Protein AF-0000000082806384 (afdb_homodimer)

Sequence (606 aa):
MTFKQRQRAEGKAVLITGCDKGFGHALAKHLHAKGFTVFAGCLLMDENGDGARELKNMKSDRMKVLQMDVCSDQEVAQAVDFVKRTLKEPEKGLWGLVNNAGVSTFGEVEFASLDNYKKVAEVNLWGTVRVTKAFLPLIRRAKGRVVNITSMLGRMVSPSRSCYCVSKFGVAAFSDCLRQEMYRWGVRVILVEPSNFVAATGILTAEGIDKQAEALWAGASDTVREDYGGEYFTRHVAMMKSFVNSGLKDMSLVVNDITDALTSPCPNNRYNPMETYWWVRLQVMTHLPTAIADWLYIPGATLMTFKQRQRAEGKAVLITGCDKGFGHALAKHLHAKGFTVFAGCLLMDENGDGARELKNMKSDRMKVLQMDVCSDQEVAQAVDFVKRTLKEPEKGLWGLVNNAGVSTFGEVEFASLDNYKKVAEVNLWGTVRVTKAFLPLIRRAKGRVVNITSMLGRMVSPSRSCYCVSKFGVAAFSDCLRQEMYRWGVRVILVEPSNFVAATGILTAEGIDKQAEALWAGASDTVREDYGGEYFTRHVAMMKSFVNSGLKDMSLVVNDITDALTSPCPNNRYNPMETYWWVRLQVMTHLPTAIADWLYIPGATL

Nearest PDB structures (foldseek):
  2jap-assembly1_D  TM=8.788E-01  e=3.789E-18  Streptomyces clavuligerus
  6vsp-assembly1_B  TM=7.683E-01  e=1.017E-15  Serratia marcescens
  2cfc-assembly1_D  TM=8.024E-01  e=1.377E-13  Xanthobacter autotrophicus Py2
  6drr-assembly1_B  TM=7.337E-01  e=1.184E-14  Campylobacter jejuni
  1yxm-assembly1_B  TM=8.529E-01  e=3.993E-12  Homo sapiens

Foldseek 3Di:
DDPQLLVLAAQAEEEEAACLFFLLVVLLVVSVVSHYQYEREHQCVVVVRPSLVVQVVVVDLSRHYAYDDLLDLVRLLVSLVVCCVSRPCNQLFHAEYEYDWFAFDWAAPLLDDPVLLVVRLSTLAVSLVSNCVNRVVRNLSNLHEYEYEAALLLQFPDGRGVSNSVNRVNNVVVQVVVQVVCVVSSYARAYEHEYQQLQQTVSDALVNLVVVLVSSQVPHDPVVCVVCDPVNSVVVSVVVNVSNNDDDNDCCLVSVLVSCRGRPPDHDRYHYSYDPVSVVLSCCCRPPPPLVSCVVPPPPRDD/DDPQLLVLAAQAEEEEAACLFFLLVVLLVVSVVSHYQYEREHQCVVVVRPSLVVQVVVVDLSRHYAYDDLLDLVRLLVSLVVCCVSRPCQQLFHAEYEYDWFAFDFAAPLLDDPVLLVVRLSTLAVSLVSNCVSRVVRNLSNLHEYEYEAALLLQFPDGRGVSNSVNRVNNVVVQVVVQVVCVVSSYARAYEHEYQQLQQGVSDALVNLVVVLVSSQVPHDPVVCVVCDPVNSVVVSVVVNVSNNDDDNDCCLVSVLVSCSGRPPDHDRYHYSYDPVSVVLSCCCRPPPPLVSCVVPPPPRDD

pLDDT: mean 95.35, std 6.36, range [49.94, 98.94]

Organism: NCBI:txid321398

Structure (mmCIF, N/CA/C/O backbone):
data_AF-0000000082806384-model_v1
#
loop_
_entity.id
_entity.type
_entity.pdbx_description
1 polymer 'D-beta-hydroxybutyrate dehydrogenase, mitochondrial-like isoform X3'
#
loop_
_atom_site.group_PDB
_atom_site.id
_atom_site.type_symbol
_atom_site.label_atom_id
_atom_site.label_alt_id
_atom_site.label_comp_id
_atom_site.label_asym_id
_atom_site.label_entity_id
_atom_site.label_seq_id
_atom_site.pdbx_PDB_ins_code
_atom_site.Cartn_x
_atom_site.Cartn_y
_atom_site.Cartn_z
_atom_site.occupancy
_atom_site.B_iso_or_equiv
_atom_site.auth_seq_id
_atom_site.auth_comp_id
_atom_site.auth_asym_id
_atom_site.auth_atom_id
_atom_site.pdbx_PDB_model_num
ATOM 1 N N . MET A 1 1 ? 7.988 35.531 0.65 1 49.94 1 MET A N 1
ATOM 2 C CA . MET A 1 1 ? 6.602 35.281 1.042 1 49.94 1 MET A CA 1
ATOM 3 C C . MET A 1 1 ? 5.77 36.562 0.856 1 49.94 1 MET A C 1
ATOM 5 O O . MET A 1 1 ? 6.18 37.656 1.271 1 49.94 1 MET A O 1
ATOM 9 N N . THR A 1 2 ? 4.727 36.344 0.012 1 59.12 2 THR A N 1
ATOM 10 C CA . THR A 1 2 ? 3.91 37.531 -0.288 1 59.12 2 THR A CA 1
ATOM 11 C C . THR A 1 2 ? 3.084 37.938 0.928 1 59.12 2 THR A C 1
ATOM 13 O O . THR A 1 2 ? 2.924 37.156 1.867 1 59.12 2 THR A O 1
ATOM 16 N N . PHE A 1 3 ? 2.699 39.156 1.095 1 58.81 3 PHE A N 1
ATOM 17 C CA . PHE A 1 3 ? 1.843 39.656 2.15 1 58.81 3 PHE A CA 1
ATOM 18 C C . PHE A 1 3 ? 0.58 38.844 2.293 1 58.81 3 PHE A C 1
ATOM 20 O O . PHE A 1 3 ? 0.094 38.625 3.406 1 58.81 3 PHE A O 1
ATOM 27 N N . LYS A 1 4 ? 0.071 38.375 1.253 1 65.75 4 LYS A N 1
ATOM 28 C CA . LYS A 1 4 ? -1.169 37.594 1.24 1 65.75 4 LYS A CA 1
ATOM 29 C C . LYS A 1 4 ? -0.979 36.25 1.917 1 65.75 4 LYS A C 1
ATOM 31 O O . LYS A 1 4 ? -1.868 35.781 2.627 1 65.75 4 LYS A O 1
ATOM 36 N N . GLN A 1 5 ? 0.212 35.688 1.828 1 61.94 5 GLN A N 1
ATOM 37 C CA . GLN A 1 5 ? 0.505 34.375 2.432 1 61.94 5 GLN A CA 1
ATOM 38 C C . GLN A 1 5 ? 0.668 34.5 3.943 1 61.94 5 GLN A C 1
ATOM 40 O O . GLN A 1 5 ? 0.221 33.625 4.691 1 61.94 5 GLN A O 1
ATOM 45 N N . ARG A 1 6 ? 1.262 35.5 4.375 1 63.53 6 ARG A N 1
ATOM 46 C CA . ARG A 1 6 ? 1.441 35.75 5.805 1 63.53 6 ARG A CA 1
ATOM 47 C C . ARG A 1 6 ? 0.098 35.906 6.504 1 63.53 6 ARG A C 1
ATOM 49 O O . ARG A 1 6 ? -0.109 35.406 7.602 1 63.53 6 ARG A O 1
ATOM 56 N N . GLN A 1 7 ? -0.696 36.562 5.918 1 65.56 7 GLN A N 1
ATOM 57 C CA . GLN A 1 7 ? -2.021 36.812 6.477 1 65.56 7 GLN A CA 1
ATOM 58 C C . GLN A 1 7 ? -2.812 35.5 6.602 1 65.56 7 GLN A C 1
ATOM 60 O O . GLN A 1 7 ? -3.576 35.312 7.551 1 65.56 7 GLN A O 1
ATOM 65 N N . ARG A 1 8 ? -2.51 34.625 5.75 1 73.38 8 ARG A N 1
ATOM 66 C CA . ARG A 1 8 ? -3.262 33.375 5.746 1 73.38 8 ARG A CA 1
ATOM 67 C C . ARG A 1 8 ? -2.707 32.375 6.777 1 73.38 8 ARG A C 1
ATOM 69 O O . ARG A 1 8 ? -3.381 31.422 7.164 1 73.38 8 ARG A O 1
ATOM 76 N N . ALA A 1 9 ? -1.624 32.719 7.238 1 78.56 9 ALA A N 1
ATOM 77 C CA . ALA A 1 9 ? -0.956 31.844 8.195 1 78.56 9 ALA A CA 1
ATOM 78 C C . ALA A 1 9 ? -1.198 32.312 9.625 1 78.56 9 ALA A C 1
ATOM 80 O O . ALA A 1 9 ? -1.17 31.5 10.562 1 78.56 9 ALA A O 1
ATOM 81 N N . GLU A 1 10 ? -1.423 33.562 9.703 1 79.5 10 GLU A N 1
ATOM 82 C CA . GLU A 1 10 ? -1.478 34.125 11.047 1 79.5 10 GLU A CA 1
ATOM 83 C C . GLU A 1 10 ? -2.605 33.5 11.867 1 79.5 10 GLU A C 1
ATOM 85 O O . GLU A 1 10 ? -3.752 33.469 11.414 1 79.5 10 GLU A O 1
ATOM 90 N N . GLY A 1 11 ? -2.162 32.906 13.023 1 83.88 11 GLY A N 1
ATOM 91 C CA . GLY A 1 11 ? -3.113 32.344 13.977 1 83.88 11 GLY A CA 1
ATOM 92 C C . GLY A 1 11 ? -3.447 30.891 13.734 1 83.88 11 GLY A C 1
ATOM 93 O O . GLY A 1 11 ? -4.168 30.281 14.516 1 83.88 11 GLY A O 1
ATOM 94 N N . LYS A 1 12 ? -2.943 30.375 12.68 1 94.56 12 LYS A N 1
ATOM 95 C CA . LYS A 1 12 ? -3.248 28.984 12.383 1 94.56 12 LYS A CA 1
ATOM 96 C C . LYS A 1 12 ? -2.26 28.047 13.062 1 94.56 12 LYS A C 1
ATOM 98 O O . LYS A 1 12 ? -1.08 28.375 13.203 1 94.56 12 LYS A O 1
ATOM 103 N N . ALA A 1 13 ? -2.74 26.938 13.516 1 98 13 ALA A N 1
ATOM 104 C CA . ALA A 1 13 ? -1.924 25.938 14.203 1 98 13 ALA A CA 1
ATOM 105 C C . ALA A 1 13 ? -1.77 24.688 13.352 1 98 13 ALA A C 1
ATOM 107 O O . ALA A 1 13 ? -2.719 24.25 12.695 1 98 13 ALA A O 1
ATOM 108 N N . VAL A 1 14 ? -0.523 24.172 13.352 1 98.69 14 VAL A N 1
ATOM 109 C CA . VAL A 1 14 ? -0.222 23 12.547 1 98.69 14 VAL A CA 1
ATOM 110 C C . VAL A 1 14 ? 0.58 22 13.375 1 98.69 14 VAL A C 1
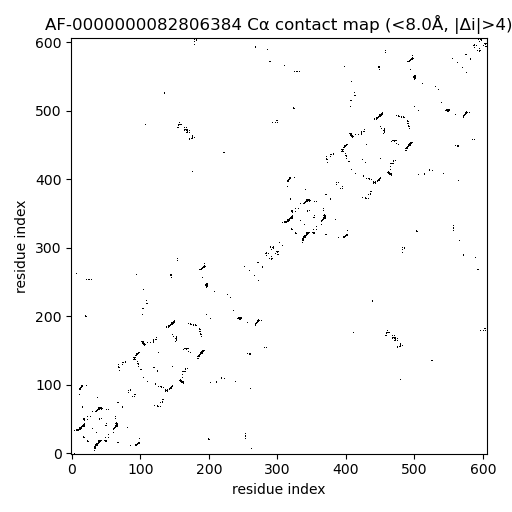ATOM 112 O O . VAL A 1 14 ? 1.457 22.391 14.148 1 98.69 14 VAL A O 1
ATOM 115 N N . LEU A 1 15 ? 0.188 20.719 13.312 1 98.88 15 LEU A N 1
ATOM 116 C CA . LEU A 1 15 ? 0.997 19.625 13.852 1 98.88 15 LEU A CA 1
ATOM 117 C C . LEU A 1 15 ? 1.84 18.984 12.758 1 98.88 15 LEU A C 1
ATOM 119 O O . LEU A 1 15 ? 1.332 18.672 11.68 1 98.88 15 LEU A O 1
ATOM 123 N N . ILE A 1 16 ? 3.113 18.828 12.984 1 98.94 16 ILE A N 1
ATOM 124 C CA . ILE A 1 16 ? 4.043 18.156 12.07 1 98.94 16 ILE A CA 1
ATOM 125 C C . ILE A 1 16 ? 4.676 16.953 12.766 1 98.94 16 ILE A C 1
ATOM 127 O O . ILE A 1 16 ? 5.215 17.078 13.867 1 98.94 16 ILE A O 1
ATOM 131 N N . THR A 1 17 ? 4.594 15.805 12.148 1 98.94 17 THR A N 1
ATOM 132 C CA . THR A 1 17 ? 5.277 14.648 12.711 1 98.94 17 THR A CA 1
ATOM 133 C C . THR A 1 17 ? 6.691 14.523 12.148 1 98.94 17 THR A C 1
ATOM 135 O O . THR A 1 17 ? 6.949 14.945 11.016 1 98.94 17 THR A O 1
ATOM 138 N N . GLY A 1 18 ? 7.566 13.898 12.914 1 98.38 18 GLY A N 1
ATOM 139 C CA . GLY A 1 18 ? 8.922 13.641 12.445 1 98.38 18 GLY A CA 1
ATOM 140 C C . GLY A 1 18 ? 9.758 14.898 12.32 1 98.38 18 GLY A C 1
ATOM 141 O O . GLY A 1 18 ? 10.352 15.148 11.266 1 98.38 18 GLY A O 1
ATOM 142 N N . CYS A 1 19 ? 9.875 15.68 13.391 1 98.56 19 CYS A N 1
ATOM 143 C CA . CYS A 1 19 ? 10.547 16.969 13.328 1 98.56 19 CYS A CA 1
ATOM 144 C C . CYS A 1 19 ? 11.969 16.875 13.859 1 98.56 19 CYS A C 1
ATOM 146 O O . CYS A 1 19 ? 12.641 17.891 14.047 1 98.56 19 CYS A O 1
ATOM 148 N N . ASP A 1 20 ? 12.492 15.672 14.117 1 97.56 20 ASP A N 1
ATOM 149 C CA . ASP A 1 20 ? 13.844 15.5 14.633 1 97.56 20 ASP A CA 1
ATOM 150 C C . ASP A 1 20 ? 14.883 15.945 13.602 1 97.56 20 ASP A C 1
ATOM 152 O O . ASP A 1 20 ? 15.961 16.422 13.969 1 97.56 20 ASP A O 1
ATOM 156 N N . LYS A 1 21 ? 14.578 15.734 12.328 1 95.69 21 LYS A N 1
ATOM 157 C CA . LYS A 1 21 ? 15.484 16.062 11.234 1 95.69 21 LYS A CA 1
ATOM 158 C C . LYS A 1 21 ? 14.734 16.172 9.914 1 95.69 21 LYS A C 1
ATOM 160 O O . LYS A 1 21 ? 13.508 16.031 9.875 1 95.69 21 LYS A O 1
ATOM 165 N N . GLY A 1 22 ? 15.469 16.594 8.938 1 95.94 22 GLY A N 1
ATOM 166 C CA . GLY A 1 22 ? 14.961 16.516 7.574 1 95.94 22 GLY A CA 1
ATOM 167 C C . GLY A 1 22 ? 13.867 17.531 7.289 1 95.94 22 GLY A C 1
ATOM 168 O O . GLY A 1 22 ? 13.953 18.672 7.73 1 95.94 22 GLY A O 1
ATOM 169 N N . PHE A 1 23 ? 12.883 17.109 6.465 1 97.94 23 PHE A N 1
ATOM 170 C CA . PHE A 1 23 ? 11.805 17.984 6.031 1 97.94 23 PHE A CA 1
ATOM 171 C C . PHE A 1 23 ? 11.055 18.562 7.23 1 97.94 23 PHE A C 1
ATOM 173 O O . PHE A 1 23 ? 10.75 19.75 7.266 1 97.94 23 PHE A O 1
ATOM 180 N N . GLY A 1 24 ? 10.75 17.641 8.18 1 98.44 24 GLY A N 1
ATOM 181 C CA . GLY A 1 24 ? 9.961 18.062 9.32 1 98.44 24 GLY A CA 1
ATOM 182 C C . GLY A 1 24 ? 10.617 19.172 10.133 1 98.44 24 GLY A C 1
ATOM 183 O O . GLY A 1 24 ? 9.961 20.141 10.516 1 98.44 24 GLY A O 1
ATOM 184 N N . HIS A 1 25 ? 11.875 18.984 10.375 1 98.25 25 HIS A N 1
ATOM 185 C CA . HIS A 1 25 ? 12.633 19.969 11.141 1 98.25 25 HIS A CA 1
ATOM 186 C C . HIS A 1 25 ? 12.688 21.312 10.422 1 98.25 25 HIS A C 1
ATOM 188 O O . HIS A 1 25 ? 12.414 22.359 11.023 1 98.25 25 HIS A O 1
ATOM 194 N N . ALA A 1 26 ? 13.016 21.266 9.156 1 98.19 26 ALA A N 1
ATOM 195 C CA . ALA A 1 26 ? 13.086 22.469 8.336 1 98.19 26 ALA A CA 1
ATOM 196 C C . ALA A 1 26 ? 11.719 23.141 8.219 1 98.19 26 ALA A C 1
ATOM 198 O O . ALA A 1 26 ? 11.609 24.359 8.281 1 98.19 26 ALA A O 1
ATOM 199 N N . LEU A 1 27 ? 10.727 22.359 8.062 1 98.62 27 LEU A N 1
ATOM 200 C CA . LEU A 1 27 ? 9.359 22.859 7.91 1 98.62 27 LEU A CA 1
ATOM 201 C C . LEU A 1 27 ? 8.891 23.547 9.188 1 98.62 27 LEU A C 1
ATOM 203 O O . LEU A 1 27 ? 8.234 24.594 9.125 1 98.62 27 LEU A O 1
ATOM 207 N N . ALA A 1 28 ? 9.164 22.922 10.344 1 98.69 28 ALA A N 1
ATOM 208 C CA . ALA A 1 28 ? 8.766 23.516 11.617 1 98.69 28 ALA A CA 1
ATOM 209 C C . ALA A 1 28 ? 9.289 24.938 11.758 1 98.69 28 ALA A C 1
ATOM 211 O O . ALA A 1 28 ? 8.539 25.859 12.078 1 98.69 28 ALA A O 1
ATOM 212 N N . LYS A 1 29 ? 10.531 25.125 11.477 1 98.19 29 LYS A N 1
ATOM 213 C CA . LYS A 1 29 ? 11.156 26.438 11.562 1 98.19 29 LYS A CA 1
ATOM 214 C C . LYS A 1 29 ? 10.555 27.406 10.539 1 98.19 29 LYS A C 1
ATOM 216 O O . LYS A 1 29 ? 10.289 28.562 10.844 1 98.19 29 LYS A O 1
ATOM 221 N N . HIS A 1 30 ? 10.375 26.906 9.375 1 97.56 30 HIS A N 1
ATOM 222 C CA . HIS A 1 30 ? 9.867 27.719 8.273 1 97.56 30 HIS A CA 1
ATOM 223 C C . HIS A 1 30 ? 8.453 28.219 8.562 1 97.56 30 HIS A C 1
ATOM 225 O O . HIS A 1 30 ? 8.172 29.422 8.406 1 97.56 30 HIS A O 1
ATOM 231 N N . LEU A 1 31 ? 7.574 27.328 8.984 1 98 31 LEU A N 1
ATOM 232 C CA . LEU A 1 31 ? 6.191 27.703 9.258 1 98 31 LEU A CA 1
ATOM 233 C C . LEU A 1 31 ? 6.117 28.641 10.469 1 98 31 LEU A C 1
ATOM 235 O O . LEU A 1 31 ? 5.289 29.547 10.5 1 98 31 LEU A O 1
ATOM 239 N N . HIS A 1 32 ? 6.969 28.375 11.461 1 97.31 32 HIS A N 1
ATOM 240 C CA . HIS A 1 32 ? 7.055 29.297 12.594 1 97.31 32 HIS A CA 1
ATOM 241 C C . HIS A 1 32 ? 7.379 30.719 12.133 1 97.31 32 HIS A C 1
ATOM 243 O O . HIS A 1 32 ? 6.719 31.672 12.547 1 97.31 32 HIS A O 1
ATOM 249 N N . ALA A 1 33 ? 8.344 30.797 11.266 1 95.62 33 ALA A N 1
ATOM 250 C CA . ALA A 1 33 ? 8.766 32.094 10.742 1 95.62 33 ALA A CA 1
ATOM 251 C C . ALA A 1 33 ? 7.641 32.781 9.969 1 95.62 33 ALA A C 1
ATOM 253 O O . ALA A 1 33 ? 7.57 34 9.906 1 95.62 33 ALA A O 1
ATOM 254 N N . LYS A 1 34 ? 6.711 32.031 9.43 1 95.19 34 LYS A N 1
ATOM 255 C CA . LYS A 1 34 ? 5.605 32.562 8.641 1 95.19 34 LYS A CA 1
ATOM 256 C C . LYS A 1 34 ? 4.426 32.938 9.531 1 95.19 34 LYS A C 1
ATOM 258 O O . LYS A 1 34 ? 3.42 33.469 9.055 1 95.19 34 LYS A O 1
ATOM 263 N N . GLY A 1 35 ? 4.547 32.594 10.805 1 94.44 35 GLY A N 1
ATOM 264 C CA . GLY A 1 35 ? 3.543 33.094 11.742 1 94.44 35 GLY A CA 1
ATOM 265 C C . GLY A 1 35 ? 2.643 31.984 12.273 1 94.44 35 GLY A C 1
ATOM 266 O O . GLY A 1 35 ? 1.753 32.25 13.086 1 94.44 35 GLY A O 1
ATOM 267 N N . PHE A 1 36 ? 2.865 30.703 11.875 1 96.88 36 PHE A N 1
ATOM 268 C CA . PHE A 1 36 ? 2.064 29.594 12.375 1 96.88 36 PHE A CA 1
ATOM 269 C C . PHE A 1 36 ? 2.406 29.297 13.836 1 96.88 36 PHE A C 1
ATOM 271 O O . PHE A 1 36 ? 3.527 29.547 14.281 1 96.88 36 PHE A O 1
ATOM 278 N N . THR A 1 37 ? 1.421 28.844 14.578 1 97.12 37 THR A N 1
ATOM 279 C CA . THR A 1 37 ? 1.733 28.031 15.75 1 97.12 37 THR A CA 1
ATOM 280 C C . THR A 1 37 ? 2.066 26.609 15.352 1 97.12 37 THR A C 1
ATOM 282 O O . THR A 1 37 ? 1.267 25.938 14.688 1 97.12 37 THR A O 1
ATOM 285 N N . VAL A 1 38 ? 3.234 26.188 15.758 1 98.44 38 VAL A N 1
ATOM 286 C CA . VAL A 1 38 ? 3.715 24.891 15.281 1 98.44 38 VAL A CA 1
ATOM 287 C C . VAL A 1 38 ? 3.807 23.906 16.453 1 98.44 38 VAL A C 1
ATOM 289 O O . VAL A 1 38 ? 4.445 24.203 17.453 1 98.44 38 VAL A O 1
ATOM 292 N N . PHE A 1 39 ? 3.078 22.844 16.359 1 98.75 39 PHE A N 1
ATOM 293 C CA . PHE A 1 39 ? 3.314 21.672 17.188 1 98.75 39 PHE A CA 1
ATOM 294 C C . PHE A 1 39 ? 4.277 20.703 16.516 1 98.75 39 PHE A C 1
ATOM 296 O O . PHE A 1 39 ? 3.914 20.047 15.531 1 98.75 39 PHE A O 1
ATOM 303 N N . ALA A 1 40 ? 5.496 20.625 17.047 1 98.88 40 ALA A N 1
ATOM 304 C CA . ALA A 1 40 ? 6.543 19.797 16.438 1 98.88 40 ALA A CA 1
ATOM 305 C C . ALA A 1 40 ? 6.672 18.453 17.156 1 98.88 40 ALA A C 1
ATOM 307 O O . ALA A 1 40 ? 7.234 18.391 18.25 1 98.88 40 ALA A O 1
ATOM 308 N N . GLY A 1 41 ? 6.129 17.406 16.516 1 98.81 41 GLY A N 1
ATOM 309 C CA . GLY A 1 41 ? 6.301 16.078 17.062 1 98.81 41 GLY A CA 1
ATOM 310 C C . GLY A 1 41 ? 7.672 15.484 16.797 1 98.81 41 GLY A C 1
ATOM 311 O O . GLY A 1 41 ? 8.062 15.328 15.633 1 98.81 41 GLY A O 1
ATOM 312 N N . CYS A 1 42 ? 8.367 15.141 17.859 1 98.62 42 CYS A N 1
ATOM 313 C CA . CYS A 1 42 ? 9.703 14.555 17.781 1 98.62 42 CYS A CA 1
ATOM 314 C C . CYS A 1 42 ? 9.742 13.188 18.438 1 98.62 42 CYS A C 1
ATOM 316 O O . CYS A 1 42 ? 9.148 12.984 19.5 1 98.62 42 CYS A O 1
ATOM 318 N N . LEU A 1 43 ? 10.445 12.305 17.75 1 98.06 43 LEU A N 1
ATOM 319 C CA . LEU A 1 43 ? 10.617 10.961 18.281 1 98.06 43 LEU A CA 1
ATOM 320 C C . LEU A 1 43 ? 11.594 10.961 19.453 1 98.06 43 LEU A C 1
ATOM 322 O O . LEU A 1 43 ? 11.438 10.18 20.406 1 98.06 43 LEU A O 1
ATOM 326 N N . LEU A 1 44 ? 12.602 11.875 19.422 1 96.62 44 LEU A N 1
ATOM 327 C CA . LEU A 1 44 ? 13.719 11.781 20.359 1 96.62 44 LEU A CA 1
ATOM 328 C C . LEU A 1 44 ? 13.695 12.93 21.359 1 96.62 44 LEU A C 1
ATOM 330 O O . LEU A 1 44 ? 14.727 13.281 21.938 1 96.62 44 LEU A O 1
ATOM 334 N N . MET A 1 45 ? 12.57 13.562 21.5 1 95.75 45 MET A N 1
ATOM 335 C CA . MET A 1 45 ? 12.477 14.688 22.422 1 95.75 45 MET A CA 1
ATOM 336 C C . MET A 1 45 ? 12.844 14.266 23.828 1 95.75 45 MET A C 1
ATOM 338 O O . MET A 1 45 ? 13.656 14.914 24.484 1 95.75 45 MET A O 1
ATOM 342 N N . ASP A 1 46 ? 12.336 13.156 24.312 1 93.75 46 ASP A N 1
ATOM 343 C CA . ASP A 1 46 ? 12.578 12.703 25.688 1 93.75 46 ASP A CA 1
ATOM 344 C C . ASP A 1 46 ? 14.031 12.266 25.859 1 93.75 46 ASP A C 1
ATOM 346 O O . ASP A 1 46 ? 14.531 12.219 26.984 1 93.75 46 ASP A O 1
ATOM 350 N N . GLU A 1 47 ? 14.672 12 24.766 1 95.19 47 GLU A N 1
ATOM 351 C CA . GLU A 1 47 ? 16.078 11.617 24.828 1 95.19 47 GLU A CA 1
ATOM 352 C C . GLU A 1 47 ? 16.984 12.805 24.531 1 95.19 47 GLU A C 1
ATOM 354 O O . GLU A 1 47 ? 18.188 12.641 24.328 1 95.19 47 GLU A O 1
ATOM 359 N N . ASN A 1 48 ? 16.438 13.898 24.5 1 94.75 48 ASN A N 1
ATOM 360 C CA . ASN A 1 48 ? 17.156 15.141 24.25 1 94.75 48 ASN A CA 1
ATOM 361 C C . ASN A 1 48 ? 17.875 15.102 22.906 1 94.75 48 ASN A C 1
ATOM 363 O O . ASN A 1 48 ? 19.047 15.469 22.812 1 94.75 48 ASN A O 1
ATOM 367 N N . GLY A 1 49 ? 17.156 14.656 21.969 1 96 49 GLY A N 1
ATOM 368 C CA . GLY A 1 49 ? 17.719 14.641 20.625 1 96 49 GLY A CA 1
ATOM 369 C C . GLY A 1 49 ? 18.078 16.016 20.109 1 96 49 GLY A C 1
ATOM 370 O O . GLY A 1 49 ? 17.453 17.016 20.484 1 96 49 GLY A O 1
ATOM 371 N N . ASP A 1 50 ? 19.016 16.078 19.172 1 96.38 50 ASP A N 1
ATOM 372 C CA . ASP A 1 50 ? 19.547 17.344 18.672 1 96.38 50 ASP A CA 1
ATOM 373 C C . ASP A 1 50 ? 18.438 18.172 18.016 1 96.38 50 ASP A C 1
ATOM 375 O O . ASP A 1 50 ? 18.344 19.375 18.25 1 96.38 50 ASP A O 1
ATOM 379 N N . GLY A 1 51 ? 17.625 17.578 17.188 1 96.88 51 GLY A N 1
ATOM 380 C CA . GLY A 1 51 ? 16.562 18.297 16.5 1 96.88 51 GLY A CA 1
ATOM 381 C C . GLY A 1 51 ? 15.547 18.906 17.438 1 96.88 51 GLY A C 1
ATOM 382 O O . GLY A 1 51 ? 15.195 20.078 17.312 1 96.88 51 GLY A O 1
ATOM 383 N N . ALA A 1 52 ? 15.125 18.109 18.391 1 97.81 52 ALA A N 1
ATOM 384 C CA . ALA A 1 52 ? 14.164 18.594 19.391 1 97.81 52 ALA A CA 1
ATOM 385 C C . ALA A 1 52 ? 14.75 19.719 20.219 1 97.81 52 ALA A C 1
ATOM 387 O O . ALA A 1 52 ? 14.07 20.719 20.484 1 97.81 52 ALA A O 1
ATOM 388 N N . ARG A 1 53 ? 15.953 19.547 20.594 1 97.81 53 ARG A N 1
ATOM 389 C CA . ARG A 1 53 ? 16.625 20.578 21.391 1 97.81 53 ARG A CA 1
ATOM 390 C C . ARG A 1 53 ? 16.719 21.891 20.641 1 97.81 53 ARG A C 1
ATOM 392 O O . ARG A 1 53 ? 16.484 22.953 21.219 1 97.81 53 ARG A O 1
ATOM 399 N N . GLU A 1 54 ? 17.078 21.781 19.438 1 98.25 54 GLU A N 1
ATOM 400 C CA . GLU A 1 54 ? 17.203 22.984 18.609 1 98.25 54 GLU A CA 1
ATOM 401 C C . GLU A 1 54 ? 15.867 23.719 18.516 1 98.25 54 GLU A C 1
ATOM 403 O O . GLU A 1 54 ? 15.828 24.953 18.625 1 98.25 54 GLU A O 1
ATOM 408 N N . LEU A 1 55 ? 14.812 23 18.297 1 98.44 55 LEU A N 1
ATOM 409 C CA . LEU A 1 55 ? 13.492 23.609 18.188 1 98.44 55 LEU A CA 1
ATOM 410 C C . LEU A 1 55 ? 13.055 24.203 19.531 1 98.44 55 LEU A C 1
ATOM 412 O O . LEU A 1 55 ? 12.477 25.297 19.562 1 98.44 55 LEU A O 1
ATOM 416 N N . LYS A 1 56 ? 13.344 23.547 20.609 1 97.25 56 LYS A N 1
ATOM 417 C CA . LYS A 1 56 ? 13.016 24.062 21.938 1 97.25 56 LYS A CA 1
ATOM 418 C C . LYS A 1 56 ? 13.766 25.344 22.234 1 97.25 56 LYS A C 1
ATOM 420 O O . LYS A 1 56 ? 13.234 26.25 22.891 1 97.25 56 LYS A O 1
ATOM 425 N N . ASN A 1 57 ? 14.914 25.391 21.75 1 97.44 57 ASN A N 1
ATOM 426 C CA . ASN A 1 57 ? 15.797 26.531 22.031 1 97.44 57 ASN A CA 1
ATOM 427 C C . ASN A 1 57 ? 15.344 27.781 21.297 1 97.44 57 ASN A C 1
ATOM 429 O O . ASN A 1 57 ? 15.844 28.875 21.578 1 97.44 57 ASN A O 1
ATOM 433 N N . MET A 1 58 ? 14.43 27.641 20.438 1 97.12 58 MET A N 1
ATOM 434 C CA . MET A 1 58 ? 13.859 28.828 19.797 1 97.12 58 MET A CA 1
ATOM 435 C C . MET A 1 58 ? 13.133 29.688 20.828 1 97.12 58 MET A C 1
ATOM 437 O O . MET A 1 58 ? 12.906 30.891 20.594 1 97.12 58 MET A O 1
ATOM 441 N N . LYS A 1 59 ? 12.711 29.156 21.922 1 95.38 59 LYS A N 1
ATOM 442 C CA . LYS A 1 59 ? 12.086 29.859 23.047 1 95.38 59 LYS A CA 1
ATOM 443 C C . LYS A 1 59 ? 10.922 30.719 22.578 1 95.38 59 LYS A C 1
ATOM 445 O O . LYS A 1 59 ? 10.836 31.906 22.922 1 95.38 59 LYS A O 1
ATOM 450 N N . SER A 1 60 ? 10.117 30.172 21.703 1 95.75 60 SER A N 1
ATOM 451 C CA . SER A 1 60 ? 8.93 30.844 21.203 1 95.75 60 SER A CA 1
ATOM 452 C C . SER A 1 60 ? 7.656 30.172 21.719 1 95.75 60 SER A C 1
ATOM 454 O O . SER A 1 60 ? 7.582 28.953 21.812 1 95.75 60 SER A O 1
ATOM 456 N N . ASP A 1 61 ? 6.723 31 22.031 1 94.69 61 ASP A N 1
ATOM 457 C CA . ASP A 1 61 ? 5.438 30.484 22.5 1 94.69 61 ASP A CA 1
ATOM 458 C C . ASP A 1 61 ? 4.664 29.812 21.375 1 94.69 61 ASP A C 1
ATOM 460 O O . ASP A 1 61 ? 3.705 29.078 21.625 1 94.69 61 ASP A O 1
ATOM 464 N N . ARG A 1 62 ? 5.082 30.016 20.141 1 96.38 62 ARG A N 1
ATOM 465 C CA . ARG A 1 62 ? 4.371 29.438 19 1 96.38 62 ARG A CA 1
ATOM 466 C C . ARG A 1 62 ? 5.055 28.172 18.516 1 96.38 62 ARG A C 1
ATOM 468 O O . ARG A 1 62 ? 4.605 27.562 17.547 1 96.38 62 ARG A O 1
ATOM 475 N N . MET A 1 63 ? 6.176 27.812 19.094 1 98.12 63 MET A N 1
ATOM 476 C CA . MET A 1 63 ? 6.836 26.547 18.812 1 98.12 63 MET A CA 1
ATOM 477 C C . MET A 1 63 ? 6.688 25.578 19.984 1 98.12 63 MET A C 1
ATOM 479 O O . MET A 1 63 ? 7.332 25.75 21.016 1 98.12 63 MET A O 1
ATOM 483 N N . LYS A 1 64 ? 5.828 24.641 19.828 1 98.12 64 LYS A N 1
ATOM 484 C CA . LYS A 1 64 ? 5.59 23.625 20.859 1 98.12 64 LYS A CA 1
ATOM 485 C C . LYS A 1 64 ? 6.195 22.281 20.453 1 98.12 64 LYS A C 1
ATOM 487 O O . LYS A 1 64 ? 5.68 21.609 19.562 1 98.12 64 LYS A O 1
ATOM 492 N N . VAL A 1 65 ? 7.285 21.922 21.141 1 98.25 65 VAL A N 1
ATOM 493 C CA . VAL A 1 65 ? 7.934 20.641 20.844 1 98.25 65 VAL A CA 1
ATOM 494 C C . VAL A 1 65 ? 7.355 19.547 21.734 1 98.25 65 VAL A C 1
ATOM 496 O O . VAL A 1 65 ? 7.254 19.719 22.953 1 98.25 65 VAL A O 1
ATOM 499 N N . LEU A 1 66 ? 6.898 18.469 21.172 1 97.38 66 LEU A N 1
ATOM 500 C CA . LEU A 1 66 ? 6.324 17.406 21.969 1 97.38 66 LEU A CA 1
ATOM 501 C C . LEU A 1 66 ? 6.875 16.047 21.547 1 97.38 66 LEU A C 1
ATOM 503 O O . LEU A 1 66 ? 7.27 15.867 20.391 1 97.38 66 LEU A O 1
ATOM 507 N N . GLN A 1 67 ? 6.965 15.109 22.516 1 98.44 67 GLN A N 1
ATOM 508 C CA . GLN A 1 67 ? 7.32 13.719 22.25 1 98.44 67 GLN A CA 1
ATOM 509 C C . GLN A 1 67 ? 6.219 13.008 21.469 1 98.44 67 GLN A C 1
ATOM 511 O O . GLN A 1 67 ? 5.059 13 21.891 1 98.44 67 GLN A O 1
ATOM 516 N N . MET A 1 68 ? 6.645 12.445 20.312 1 98.44 68 MET A N 1
ATOM 517 C CA . MET A 1 68 ? 5.621 11.75 19.531 1 98.44 68 MET A CA 1
ATOM 518 C C . MET A 1 68 ? 6.238 10.625 18.719 1 98.44 68 MET A C 1
ATOM 520 O O . MET A 1 68 ? 6.992 10.883 17.766 1 98.44 68 MET A O 1
ATOM 524 N N . ASP A 1 69 ? 5.969 9.406 19.125 1 98.81 69 ASP A N 1
ATOM 525 C CA . ASP A 1 69 ? 6.168 8.219 18.297 1 98.81 69 ASP A CA 1
ATOM 526 C C . ASP A 1 69 ? 4.883 7.832 17.562 1 98.81 69 ASP A C 1
ATOM 528 O O . ASP A 1 69 ? 3.924 7.375 18.188 1 98.81 69 ASP A O 1
ATOM 532 N N . VAL A 1 70 ? 4.918 7.961 16.266 1 98.88 70 VAL A N 1
ATOM 533 C CA . VAL A 1 70 ? 3.703 7.742 15.484 1 98.88 70 VAL A CA 1
ATOM 534 C C . VAL A 1 70 ? 3.289 6.277 15.57 1 98.88 70 VAL A C 1
ATOM 536 O O . VAL A 1 70 ? 2.168 5.918 15.203 1 98.88 70 VAL A O 1
ATOM 539 N N . CYS A 1 71 ? 4.145 5.379 16.062 1 98.69 71 CYS A N 1
ATOM 540 C CA . CYS A 1 71 ? 3.838 3.959 16.219 1 98.69 71 CYS A CA 1
ATOM 541 C C . CYS A 1 71 ? 3.188 3.674 17.562 1 98.69 71 CYS A C 1
ATOM 543 O O . CYS A 1 71 ? 2.779 2.545 17.828 1 98.69 71 CYS A O 1
ATOM 545 N N . SER A 1 72 ? 3.096 4.672 18.391 1 98.75 72 SER A N 1
ATOM 546 C CA . SER A 1 72 ? 2.58 4.484 19.734 1 98.75 72 SER A CA 1
ATOM 547 C C . SER A 1 72 ? 1.191 5.094 19.891 1 98.75 72 SER A C 1
ATOM 549 O O . SER A 1 72 ? 1.038 6.316 19.875 1 98.75 72 SER A O 1
ATOM 551 N N . ASP A 1 73 ? 0.223 4.23 20.172 1 98.19 73 ASP A N 1
ATOM 552 C CA . ASP A 1 73 ? -1.128 4.727 20.406 1 98.19 73 ASP A CA 1
ATOM 553 C C . ASP A 1 73 ? -1.151 5.691 21.594 1 98.19 73 ASP A C 1
ATOM 555 O O . ASP A 1 73 ? -1.838 6.711 21.562 1 98.19 73 ASP A O 1
ATOM 559 N N . GLN A 1 74 ? -0.437 5.379 22.562 1 98.38 74 GLN A N 1
ATOM 560 C CA . GLN A 1 74 ? -0.405 6.176 23.781 1 98.38 74 GLN A CA 1
ATOM 561 C C . GLN A 1 74 ? 0.182 7.559 23.516 1 98.38 74 GLN A C 1
ATOM 563 O O . GLN A 1 74 ? -0.394 8.57 23.922 1 98.38 74 GLN A O 1
ATOM 568 N N . GLU A 1 75 ? 1.292 7.625 22.844 1 98.69 75 GLU A N 1
ATOM 569 C CA . GLU A 1 75 ? 1.93 8.914 22.609 1 98.69 75 GLU A CA 1
ATOM 570 C C . GLU A 1 75 ? 1.093 9.781 21.656 1 98.69 75 GLU A C 1
ATOM 572 O O . GLU A 1 75 ? 1.043 11 21.812 1 98.69 75 GLU A O 1
ATOM 577 N N . VAL A 1 76 ? 0.441 9.172 20.734 1 98.75 76 VAL A N 1
ATOM 578 C CA . VAL A 1 76 ? -0.423 9.922 19.828 1 98.75 76 VAL A CA 1
ATOM 579 C C . VAL A 1 76 ? -1.613 10.492 20.594 1 98.75 76 VAL A C 1
ATOM 581 O O . VAL A 1 76 ? -1.994 11.648 20.391 1 98.75 76 VAL A O 1
ATOM 584 N N . ALA A 1 77 ? -2.176 9.68 21.469 1 98.19 77 ALA A N 1
ATOM 585 C CA . ALA A 1 77 ? -3.281 10.164 22.281 1 98.19 77 ALA A CA 1
ATOM 586 C C . ALA A 1 77 ? -2.842 11.328 23.172 1 98.19 77 ALA A C 1
ATOM 588 O O . ALA A 1 77 ? -3.58 12.305 23.328 1 98.19 77 ALA A O 1
ATOM 589 N N . GLN A 1 78 ? -1.688 11.242 23.719 1 98.44 78 GLN A N 1
ATOM 590 C CA . GLN A 1 78 ? -1.142 12.312 24.547 1 98.44 78 GLN A CA 1
ATOM 591 C C . GLN A 1 78 ? -0.922 13.578 23.734 1 98.44 78 GLN A C 1
ATOM 593 O O . GLN A 1 78 ? -1.124 14.688 24.234 1 98.44 78 GLN A O 1
ATOM 598 N N . ALA A 1 79 ? -0.456 13.391 22.531 1 98.69 79 ALA A N 1
ATOM 599 C CA . ALA A 1 79 ? -0.262 14.539 21.641 1 98.69 79 ALA A CA 1
ATOM 600 C C . ALA A 1 79 ? -1.585 15.242 21.359 1 98.69 79 ALA A C 1
ATOM 602 O O . ALA A 1 79 ? -1.647 16.469 21.344 1 98.69 79 ALA A O 1
ATOM 603 N N . VAL A 1 80 ? -2.652 14.484 21.109 1 98.06 80 VAL A N 1
ATOM 604 C CA . VAL A 1 80 ? -3.971 15.062 20.859 1 98.06 80 VAL A CA 1
ATOM 605 C C . VAL A 1 80 ? -4.398 15.891 22.062 1 98.06 80 VAL A C 1
ATOM 607 O O . VAL A 1 80 ? -4.844 17.031 21.922 1 98.06 80 VAL A O 1
ATOM 610 N N . ASP A 1 81 ? -4.227 15.312 23.234 1 97.5 81 ASP A N 1
ATOM 611 C CA . ASP A 1 81 ? -4.602 16 24.469 1 97.5 81 ASP A CA 1
ATOM 612 C C . ASP A 1 81 ? -3.795 17.281 24.641 1 97.5 81 ASP A C 1
ATOM 614 O O . ASP A 1 81 ? -4.344 18.328 25.016 1 97.5 81 ASP A O 1
ATOM 618 N N . PHE A 1 82 ? -2.559 17.172 24.422 1 97.94 82 PHE A N 1
ATOM 619 C CA . PHE A 1 82 ? -1.672 18.328 24.562 1 97.94 82 PHE A CA 1
ATOM 620 C C . PHE A 1 82 ? -2.082 19.438 23.609 1 97.94 82 PHE A C 1
ATOM 622 O O . PHE A 1 82 ? -2.148 20.609 24.016 1 97.94 82 PHE A O 1
ATOM 629 N N . VAL A 1 83 ? -2.342 19.094 22.344 1 97.69 83 VAL A N 1
ATOM 630 C CA . VAL A 1 83 ? -2.729 20.078 21.344 1 97.69 83 VAL A CA 1
ATOM 631 C C . VAL A 1 83 ? -4.043 20.75 21.734 1 97.69 8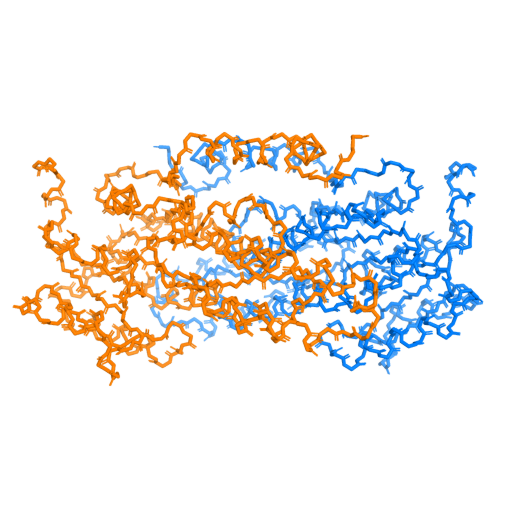3 VAL A C 1
ATOM 633 O O . VAL A 1 83 ? -4.16 21.969 21.703 1 97.69 83 VAL A O 1
ATOM 636 N N . LYS A 1 84 ? -5 20 22.203 1 96.06 84 LYS A N 1
ATOM 637 C CA . LYS A 1 84 ? -6.301 20.516 22.609 1 96.06 84 LYS A CA 1
ATOM 638 C C . LYS A 1 84 ? -6.156 21.516 23.75 1 96.06 84 LYS A C 1
ATOM 640 O O . LYS A 1 84 ? -6.812 22.562 23.766 1 96.06 84 LYS A O 1
ATOM 645 N N . ARG A 1 85 ? -5.25 21.219 24.625 1 95.69 85 ARG A N 1
ATOM 646 C CA . ARG A 1 85 ? -5.074 22.047 25.812 1 95.69 85 ARG A CA 1
ATOM 647 C C . ARG A 1 85 ? -4.293 23.312 25.484 1 95.69 85 ARG A C 1
ATOM 649 O O . ARG A 1 85 ? -4.43 24.328 26.172 1 95.69 85 ARG A O 1
ATOM 656 N N . THR A 1 86 ? -3.514 23.203 24.484 1 94.69 86 THR A N 1
ATOM 657 C CA . THR A 1 86 ? -2.592 24.297 24.172 1 94.69 86 THR A CA 1
ATOM 658 C C . THR A 1 86 ? -3.225 25.281 23.188 1 94.69 86 THR A C 1
ATOM 660 O O . THR A 1 86 ? -2.889 26.469 23.188 1 94.69 86 THR A O 1
ATOM 663 N N . LEU A 1 87 ? -4.148 24.828 22.375 1 93.88 87 LEU A N 1
ATOM 664 C CA . LEU A 1 87 ? -4.789 25.688 21.391 1 93.88 87 LEU A CA 1
ATOM 665 C C . LEU A 1 87 ? -5.504 26.859 22.078 1 93.88 87 LEU A C 1
ATOM 667 O O . LEU A 1 87 ? -6.168 26.672 23.094 1 93.88 87 LEU A O 1
ATOM 671 N N . LYS A 1 88 ? -5.348 28 21.609 1 87.06 88 LYS A N 1
ATOM 672 C CA . LYS A 1 88 ? -5.992 29.188 22.156 1 87.06 88 LYS A CA 1
ATOM 673 C C . LYS A 1 88 ? -7.512 29.078 22.078 1 87.06 88 LYS A C 1
ATOM 675 O O . LYS A 1 88 ? -8.219 29.422 23.031 1 87.06 88 LYS A O 1
ATOM 680 N N . GLU A 1 89 ? -8 28.578 20.922 1 90.12 89 GLU A N 1
ATOM 681 C CA . GLU A 1 89 ? -9.422 28.344 20.672 1 90.12 89 GLU A CA 1
ATOM 682 C C . GLU A 1 89 ? -9.672 26.891 20.234 1 90.12 89 GLU A C 1
ATOM 684 O O . GLU A 1 89 ? -9.883 26.625 19.047 1 90.12 89 GLU A O 1
ATOM 689 N N . PRO A 1 90 ? -9.781 26.062 21.203 1 87.81 90 PRO A N 1
ATOM 690 C CA . PRO A 1 90 ? -9.906 24.641 20.875 1 87.81 90 PRO A CA 1
ATOM 691 C C . PRO A 1 90 ? -11.156 24.344 20.047 1 87.81 90 PRO A C 1
ATOM 693 O O . PRO A 1 90 ? -11.164 23.391 19.25 1 87.81 90 PRO A O 1
ATOM 696 N N . GLU A 1 91 ? -12.125 25.188 20.203 1 90.19 91 GLU A N 1
ATOM 697 C CA . GLU A 1 91 ? -13.375 24.953 19.5 1 90.19 91 GLU A CA 1
ATOM 698 C C . GLU A 1 91 ? -13.211 25.203 18 1 90.19 91 GLU A C 1
ATOM 700 O O . GLU A 1 91 ? -14.008 24.703 17.188 1 90.19 91 GLU A O 1
ATOM 705 N N . LYS A 1 92 ? -12.148 25.938 17.672 1 93.31 92 LYS A N 1
ATOM 706 C CA . LYS A 1 92 ? -11.898 26.219 16.266 1 93.31 92 LYS A CA 1
ATOM 707 C C . LYS A 1 92 ? -11.062 25.109 15.625 1 93.31 92 LYS A C 1
ATOM 709 O O . LYS A 1 92 ? -10.898 25.078 14.398 1 93.31 92 LYS A O 1
ATOM 714 N N . GLY A 1 93 ? -10.516 24.297 16.453 1 95.69 93 GLY A N 1
ATOM 715 C CA . GLY A 1 93 ? -9.852 23.094 15.961 1 95.69 93 GLY A CA 1
ATOM 716 C C . GLY A 1 93 ? -8.414 23.344 15.547 1 95.69 93 GLY A C 1
ATOM 717 O O . GLY A 1 93 ? -7.781 24.297 16.016 1 95.69 93 GLY A O 1
ATOM 718 N N . LEU A 1 94 ? -7.82 22.422 14.812 1 98.06 94 LEU A N 1
ATOM 719 C CA . LEU A 1 94 ? -6.457 22.422 14.289 1 98.06 94 LEU A CA 1
ATOM 720 C C . LEU A 1 94 ? -6.457 22.625 12.781 1 98.06 94 LEU A C 1
ATOM 722 O O . LEU A 1 94 ? -7.117 21.891 12.047 1 98.06 94 LEU A O 1
ATOM 726 N N . TRP A 1 95 ? -5.68 23.594 12.312 1 98.06 95 TRP A N 1
ATOM 727 C CA . TRP A 1 95 ? -5.73 23.969 10.906 1 98.06 95 TRP A CA 1
ATOM 728 C C . TRP A 1 95 ? -5.125 22.891 10.023 1 98.06 95 TRP A C 1
ATOM 730 O O . TRP A 1 95 ? -5.676 22.547 8.977 1 98.06 95 TRP A O 1
ATOM 740 N N . GLY A 1 96 ? -3.971 22.453 10.5 1 98.56 96 GLY A N 1
ATOM 741 C CA . GLY A 1 96 ? -3.291 21.531 9.602 1 98.56 96 GLY A CA 1
ATOM 742 C C . GLY A 1 96 ? -2.592 20.406 10.328 1 98.56 96 GLY A C 1
ATOM 743 O O . GLY A 1 96 ? -2.143 20.562 11.461 1 98.56 96 GLY A O 1
ATOM 744 N N . LEU A 1 97 ? -2.557 19.25 9.711 1 98.94 97 LEU A N 1
ATOM 745 C CA . LEU A 1 97 ? -1.767 18.094 10.086 1 98.94 97 LEU A CA 1
ATOM 746 C C . LEU A 1 97 ? -0.82 17.688 8.953 1 98.94 97 LEU A C 1
ATOM 748 O O . LEU A 1 97 ? -1.259 17.438 7.828 1 98.94 97 LEU A O 1
ATOM 752 N N . VAL A 1 98 ? 0.468 17.734 9.211 1 98.94 98 VAL A N 1
ATOM 753 C CA . VAL A 1 98 ? 1.467 17.281 8.25 1 98.94 98 VAL A CA 1
ATOM 754 C C . VAL A 1 98 ? 2.07 15.953 8.719 1 98.94 98 VAL A C 1
ATOM 756 O O . VAL A 1 98 ? 2.891 15.938 9.641 1 98.94 98 VAL A O 1
ATOM 759 N N . ASN A 1 99 ? 1.635 14.891 8.094 1 98.94 99 ASN A N 1
ATOM 760 C CA . ASN A 1 99 ? 2.258 13.594 8.312 1 98.94 99 ASN A CA 1
ATOM 761 C C . ASN A 1 99 ? 3.561 13.453 7.531 1 98.94 99 ASN A C 1
ATOM 763 O O . ASN A 1 99 ? 3.543 13.125 6.344 1 98.94 99 ASN A O 1
ATOM 767 N N . ASN A 1 100 ? 4.641 13.594 8.25 1 98.75 100 ASN A N 1
ATOM 768 C CA . ASN A 1 100 ? 5.953 13.664 7.617 1 98.75 100 ASN A CA 1
ATOM 769 C C . ASN A 1 100 ? 6.875 12.555 8.117 1 98.75 100 ASN A C 1
ATOM 771 O O . ASN A 1 100 ? 7.836 12.188 7.441 1 98.75 100 ASN A O 1
ATOM 775 N N . ALA A 1 101 ? 6.582 12.016 9.32 1 98.56 101 ALA A N 1
ATOM 776 C CA . ALA A 1 101 ? 7.422 10.953 9.875 1 98.56 101 ALA A CA 1
ATOM 777 C C . ALA A 1 101 ? 7.547 9.789 8.891 1 98.56 101 ALA A C 1
ATOM 779 O O . ALA A 1 101 ? 6.562 9.398 8.258 1 98.56 101 ALA A O 1
ATOM 780 N N . GLY A 1 102 ? 8.758 9.312 8.695 1 97.56 102 GLY A N 1
ATOM 781 C CA . GLY A 1 102 ? 8.984 8.195 7.789 1 97.56 102 GLY A CA 1
ATOM 782 C C . GLY A 1 102 ? 10.375 7.617 7.895 1 97.56 102 GLY A C 1
ATOM 783 O O . GLY A 1 102 ? 11.297 8.281 8.375 1 97.56 102 GLY A O 1
ATOM 784 N N . VAL A 1 103 ? 10.523 6.402 7.496 1 97.31 103 VAL A N 1
ATOM 785 C CA . VAL A 1 103 ? 11.797 5.703 7.434 1 97.31 103 VAL A CA 1
ATOM 786 C C . VAL A 1 103 ? 11.938 4.996 6.086 1 97.31 103 VAL A C 1
ATOM 788 O O . VAL A 1 103 ? 10.953 4.848 5.355 1 97.31 103 VAL A O 1
ATOM 791 N N . SER A 1 104 ? 13.164 4.684 5.762 1 95.56 104 SER A N 1
ATOM 792 C CA . SER A 1 104 ? 13.438 3.941 4.535 1 95.56 104 SER A CA 1
ATOM 793 C C . SER A 1 104 ? 14.43 2.809 4.789 1 95.56 104 SER A C 1
ATOM 795 O O . SER A 1 104 ? 15.047 2.74 5.855 1 95.56 104 SER A O 1
ATOM 797 N N . THR A 1 105 ? 14.422 1.89 3.916 1 94.31 105 THR A N 1
ATOM 798 C CA . THR A 1 105 ? 15.383 0.79 3.854 1 94.31 105 THR A CA 1
ATOM 799 C C . THR A 1 105 ? 15.602 0.349 2.41 1 94.31 105 THR A C 1
ATOM 801 O O . THR A 1 105 ? 15.109 0.988 1.477 1 94.31 105 THR A O 1
ATOM 804 N N . PHE A 1 106 ? 16.547 -0.612 2.26 1 94.69 106 PHE A N 1
ATOM 805 C CA . PHE A 1 106 ? 16.75 -1.163 0.925 1 94.69 106 PHE A CA 1
ATOM 806 C C . PHE A 1 106 ? 16.828 -2.684 0.975 1 94.69 106 PHE A C 1
ATOM 808 O O . PHE A 1 106 ? 16.969 -3.27 2.053 1 94.69 106 PHE A O 1
ATOM 815 N N . GLY A 1 107 ? 16.703 -3.287 -0.199 1 95.88 107 GLY A N 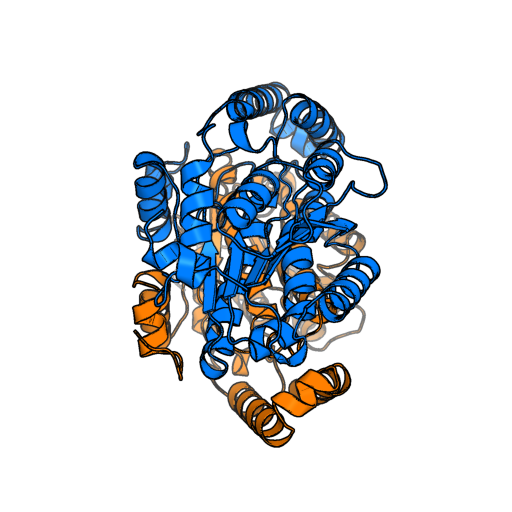1
ATOM 816 C CA . GLY A 1 107 ? 16.844 -4.727 -0.355 1 95.88 107 GLY A CA 1
ATOM 817 C C . GLY A 1 107 ? 15.891 -5.312 -1.377 1 95.88 107 GLY A C 1
ATOM 818 O O . GLY A 1 107 ? 14.695 -5.023 -1.353 1 95.88 107 GLY A O 1
ATOM 819 N N . GLU A 1 108 ? 16.469 -6.113 -2.227 1 97.06 108 GLU A N 1
ATOM 820 C CA . GLU A 1 108 ? 15.602 -6.824 -3.16 1 97.06 108 GLU A CA 1
ATOM 821 C C . GLU A 1 108 ? 14.617 -7.73 -2.42 1 97.06 108 GLU A C 1
ATOM 823 O O . GLU A 1 108 ? 14.852 -8.086 -1.263 1 97.06 108 GLU A O 1
ATOM 828 N N . VAL A 1 109 ? 13.617 -8.133 -3.084 1 97.94 109 VAL A N 1
ATOM 829 C CA . VAL A 1 109 ? 12.5 -8.859 -2.496 1 97.94 109 VAL A CA 1
ATOM 830 C C . VAL A 1 109 ? 13 -10.141 -1.837 1 97.94 109 VAL A C 1
ATOM 832 O O . VAL A 1 109 ? 12.578 -10.484 -0.729 1 97.94 109 VAL A O 1
ATOM 835 N N . GLU A 1 110 ? 13.914 -10.82 -2.459 1 97.31 110 GLU A N 1
ATOM 836 C CA . GLU A 1 110 ? 14.328 -12.125 -1.944 1 97.31 110 GLU A CA 1
ATOM 837 C C . GLU A 1 110 ? 15.258 -11.969 -0.744 1 97.31 110 GLU A C 1
ATOM 839 O O . GLU A 1 110 ? 15.445 -12.914 0.026 1 97.31 110 GLU A O 1
ATOM 844 N N . PHE A 1 111 ? 15.852 -10.797 -0.571 1 97.5 111 PHE A N 1
ATOM 845 C CA . PHE A 1 111 ? 16.734 -10.555 0.566 1 97.5 111 PHE A CA 1
ATOM 846 C C . PHE A 1 111 ? 15.961 -9.922 1.722 1 97.5 111 PHE A C 1
ATOM 848 O O . PHE A 1 111 ? 16.234 -10.219 2.887 1 97.5 111 PHE A O 1
ATOM 855 N N . ALA A 1 112 ? 15.062 -9.062 1.43 1 97.25 112 ALA A N 1
ATOM 856 C CA . ALA A 1 112 ? 14.305 -8.367 2.463 1 97.25 112 ALA A CA 1
ATOM 857 C C . ALA A 1 112 ? 13.375 -9.32 3.201 1 97.25 112 ALA A C 1
ATOM 859 O O . ALA A 1 112 ? 12.664 -10.117 2.576 1 97.25 112 ALA A O 1
ATOM 860 N N . SER A 1 113 ? 13.375 -9.289 4.523 1 96.81 113 SER A N 1
ATOM 861 C CA . SER A 1 113 ? 12.469 -10.117 5.312 1 96.81 113 SER A CA 1
ATOM 862 C C . SER A 1 113 ? 11.086 -9.492 5.406 1 96.81 113 SER A C 1
ATOM 864 O O . SER A 1 113 ? 10.922 -8.289 5.207 1 96.81 113 SER A O 1
ATOM 866 N N . LEU A 1 114 ? 10.125 -10.312 5.688 1 97.94 114 LEU A N 1
ATOM 867 C CA . LEU A 1 114 ? 8.789 -9.789 5.922 1 97.94 114 LEU A CA 1
ATOM 868 C C . LEU A 1 114 ? 8.789 -8.789 7.066 1 97.94 114 LEU A C 1
ATOM 870 O O . LEU A 1 114 ? 8.039 -7.809 7.039 1 97.94 114 LEU A O 1
ATOM 874 N N . ASP A 1 115 ? 9.602 -9.047 8.055 1 97.19 115 ASP A N 1
ATOM 875 C CA . ASP A 1 115 ? 9.719 -8.133 9.18 1 97.19 115 ASP A CA 1
ATOM 876 C C . ASP A 1 115 ? 10.211 -6.762 8.719 1 97.19 115 ASP A C 1
ATOM 878 O O . ASP A 1 115 ? 9.789 -5.73 9.25 1 97.19 115 ASP A O 1
ATOM 882 N N . ASN A 1 116 ? 11.109 -6.715 7.766 1 97.38 116 ASN A N 1
ATOM 883 C CA . ASN A 1 116 ? 11.562 -5.445 7.207 1 97.38 116 ASN A CA 1
ATOM 884 C C . ASN A 1 116 ? 10.406 -4.656 6.602 1 97.38 116 ASN A C 1
ATOM 886 O O . ASN A 1 116 ? 10.281 -3.451 6.836 1 97.38 116 ASN A O 1
ATOM 890 N N . TYR A 1 117 ? 9.594 -5.355 5.859 1 98.62 117 TYR A N 1
ATOM 891 C CA . TYR A 1 117 ? 8.414 -4.727 5.277 1 98.62 117 TYR A CA 1
ATOM 892 C C . TYR A 1 117 ? 7.527 -4.125 6.359 1 98.62 117 TYR A C 1
ATOM 894 O O . TYR A 1 117 ? 7.133 -2.959 6.273 1 98.62 117 TYR A O 1
ATOM 902 N N . LYS A 1 118 ? 7.242 -4.938 7.316 1 98.56 118 LYS A N 1
ATOM 903 C CA . LYS A 1 118 ? 6.297 -4.547 8.359 1 98.56 118 LYS A CA 1
ATOM 904 C C . LYS A 1 118 ? 6.848 -3.4 9.203 1 98.56 118 LYS A C 1
ATOM 906 O O . LYS A 1 118 ? 6.098 -2.516 9.625 1 98.56 118 LYS A O 1
ATOM 911 N N . LYS A 1 119 ? 8.125 -3.41 9.469 1 98.12 119 LYS A N 1
ATOM 912 C CA . LYS A 1 119 ? 8.742 -2.336 10.234 1 98.12 119 LYS A CA 1
ATOM 913 C C . LYS A 1 119 ? 8.617 -0.998 9.516 1 98.12 119 LYS A C 1
ATOM 915 O O . LYS A 1 119 ? 8.273 0.014 10.125 1 98.12 119 LYS A O 1
ATOM 920 N N . VAL A 1 120 ? 8.93 -0.979 8.227 1 98.56 120 VAL A N 1
ATOM 921 C CA . VAL A 1 120 ? 8.82 0.244 7.438 1 98.56 120 VAL A CA 1
ATOM 922 C C . VAL A 1 120 ? 7.359 0.689 7.371 1 98.56 120 VAL A C 1
ATOM 924 O O . VAL A 1 120 ? 7.059 1.872 7.547 1 98.56 120 VAL A O 1
ATOM 927 N N . ALA A 1 121 ? 6.461 -0.24 7.164 1 98.88 121 ALA A N 1
ATOM 928 C CA . ALA A 1 121 ? 5.035 0.068 7.078 1 98.88 121 ALA A CA 1
ATOM 929 C C . ALA A 1 121 ? 4.508 0.601 8.406 1 98.88 121 ALA A C 1
ATOM 931 O O . ALA A 1 121 ? 3.621 1.456 8.438 1 98.88 121 ALA A O 1
ATOM 932 N N . GLU A 1 122 ? 5.023 0.084 9.492 1 98.81 122 GLU A N 1
ATOM 933 C CA . GLU A 1 122 ? 4.555 0.512 10.805 1 98.81 122 GLU A CA 1
ATOM 934 C C . GLU A 1 122 ? 4.727 2.016 10.992 1 98.81 122 GLU A C 1
ATOM 936 O O . GLU A 1 122 ? 3.842 2.689 11.516 1 98.81 122 GLU A O 1
ATOM 941 N N . VAL A 1 123 ? 5.793 2.518 10.547 1 98.81 123 VAL A N 1
ATOM 942 C CA . VAL A 1 123 ? 6.078 3.941 10.695 1 98.81 123 VAL A CA 1
ATOM 943 C C . VAL A 1 123 ? 5.387 4.727 9.586 1 98.81 123 VAL A C 1
ATOM 945 O O . VAL A 1 123 ? 4.578 5.617 9.852 1 98.81 123 VAL A O 1
ATOM 948 N N . ASN A 1 124 ? 5.695 4.387 8.328 1 98.88 124 ASN A N 1
ATOM 949 C CA . ASN A 1 124 ? 5.285 5.195 7.184 1 98.88 124 ASN A CA 1
ATOM 950 C C . ASN A 1 124 ? 3.775 5.145 6.973 1 98.88 124 ASN A C 1
ATOM 952 O O . ASN A 1 124 ? 3.139 6.176 6.754 1 98.88 124 ASN A O 1
ATOM 956 N N . LEU A 1 125 ? 3.246 3.928 7.047 1 98.94 125 LEU A N 1
ATOM 957 C CA . LEU A 1 125 ? 1.854 3.717 6.664 1 98.94 125 LEU A CA 1
ATOM 958 C C . LEU A 1 125 ? 0.942 3.744 7.883 1 98.94 125 LEU A C 1
ATOM 960 O O . LEU A 1 125 ? 0.138 4.664 8.047 1 98.94 125 LEU A O 1
ATOM 964 N N . TRP A 1 126 ? 1.153 2.814 8.805 1 98.94 126 TRP A N 1
ATOM 965 C CA . TRP A 1 126 ? 0.263 2.717 9.953 1 98.94 126 TRP A CA 1
ATOM 966 C C . TRP A 1 126 ? 0.403 3.939 10.859 1 98.94 126 TRP A C 1
ATOM 968 O O . TRP A 1 126 ? -0.571 4.379 11.469 1 98.94 126 TRP A O 1
ATOM 978 N N . GLY A 1 127 ? 1.635 4.48 10.984 1 98.94 127 GLY A N 1
ATOM 979 C CA . GLY A 1 127 ? 1.799 5.738 11.695 1 98.94 127 GLY A CA 1
ATOM 980 C C . GLY A 1 127 ? 0.962 6.863 11.117 1 98.94 127 GLY A C 1
ATOM 981 O O . GLY A 1 127 ? 0.316 7.605 11.859 1 98.94 127 GLY A O 1
ATOM 982 N N . THR A 1 128 ? 0.959 7 9.789 1 98.94 128 THR A N 1
ATOM 983 C CA . THR A 1 128 ? 0.161 8.016 9.102 1 98.94 128 THR A CA 1
ATOM 984 C C . THR A 1 128 ? -1.325 7.812 9.383 1 98.94 128 THR A C 1
ATOM 986 O O . THR A 1 128 ? -2.039 8.766 9.695 1 98.94 128 THR A O 1
ATOM 989 N N . VAL A 1 129 ? -1.797 6.582 9.305 1 98.88 129 VAL A N 1
ATOM 990 C CA . VAL A 1 129 ? -3.199 6.266 9.555 1 98.88 129 VAL A CA 1
ATOM 991 C C . VAL A 1 129 ? -3.561 6.602 11 1 98.88 129 VAL A C 1
ATOM 993 O O . VAL A 1 129 ? -4.566 7.27 11.25 1 98.88 129 VAL A O 1
ATOM 996 N N . ARG A 1 130 ? -2.73 6.145 11.938 1 98.81 130 ARG A N 1
ATOM 997 C CA . ARG A 1 130 ? -2.951 6.336 13.367 1 98.81 130 ARG A CA 1
ATOM 998 C C . ARG A 1 130 ? -3.068 7.816 13.711 1 98.81 130 ARG A C 1
ATOM 1000 O O . ARG A 1 130 ? -4.039 8.234 14.344 1 98.81 130 ARG A O 1
ATOM 1007 N N . VAL A 1 131 ? -2.137 8.594 13.273 1 98.94 131 VAL A N 1
ATOM 1008 C CA . VAL A 1 131 ? -2.086 10.016 13.609 1 98.94 131 VAL A CA 1
ATOM 1009 C C . VAL A 1 131 ? -3.244 10.742 12.938 1 98.94 131 VAL A C 1
ATOM 1011 O O . VAL A 1 131 ? -3.906 11.578 13.562 1 98.94 131 VAL A O 1
ATOM 1014 N N . THR A 1 132 ? -3.469 10.477 11.656 1 98.94 132 THR A N 1
ATOM 1015 C CA . THR A 1 132 ? -4.551 11.125 10.93 1 98.94 132 THR A CA 1
ATOM 1016 C C . THR A 1 132 ? -5.891 10.891 11.625 1 98.94 132 THR A C 1
ATOM 1018 O O . THR A 1 132 ? -6.645 11.836 11.867 1 98.94 132 THR A O 1
ATOM 1021 N N . LYS A 1 133 ? -6.152 9.656 11.945 1 98.44 133 LYS A N 1
ATOM 1022 C CA . LYS A 1 133 ? -7.426 9.32 12.578 1 98.44 133 LYS A CA 1
ATOM 1023 C C . LYS A 1 133 ? -7.586 10.055 13.914 1 98.44 133 LYS A C 1
ATOM 1025 O O . LYS A 1 133 ? -8.672 10.539 14.234 1 98.44 133 LYS A O 1
ATOM 1030 N N . ALA A 1 134 ? -6.551 10.133 14.672 1 98.25 134 ALA A N 1
ATOM 1031 C CA . ALA A 1 134 ? -6.59 10.742 16 1 98.25 134 ALA A CA 1
ATOM 1032 C C . ALA A 1 134 ? -6.898 12.234 15.906 1 98.25 134 ALA A C 1
ATOM 1034 O O . ALA A 1 134 ? -7.605 12.781 16.766 1 98.25 134 ALA A O 1
ATOM 1035 N N . PHE A 1 135 ? -6.438 12.906 14.898 1 98.5 135 PHE A N 1
ATOM 1036 C CA . PHE A 1 135 ? -6.504 14.359 14.859 1 98.5 135 PHE A CA 1
ATOM 1037 C C . PHE A 1 135 ? -7.621 14.828 13.93 1 98.5 135 PHE A C 1
ATOM 1039 O O . PHE A 1 135 ? -7.969 16.016 13.914 1 98.5 135 PHE A O 1
ATOM 1046 N N . LEU A 1 136 ? -8.211 13.922 13.18 1 98.44 136 LEU A N 1
ATOM 1047 C CA . LEU A 1 136 ? -9.148 14.273 12.125 1 98.44 136 LEU A CA 1
ATOM 1048 C C . LEU A 1 136 ? -10.336 15.047 12.688 1 98.44 136 LEU A C 1
ATOM 1050 O O . LEU A 1 136 ? -10.82 15.992 12.062 1 98.44 136 LEU A O 1
ATOM 1054 N N . PRO A 1 137 ? -10.867 14.695 13.906 1 97.25 137 PRO A N 1
ATOM 1055 C CA . PRO A 1 137 ? -11.969 15.5 14.438 1 97.25 137 PRO A CA 1
ATOM 1056 C C . PRO A 1 137 ? -11.602 16.969 14.625 1 97.25 137 PRO A C 1
ATOM 1058 O O . PRO A 1 137 ? -12.414 17.859 14.375 1 97.25 137 PRO A O 1
ATOM 1061 N N . LEU A 1 138 ? -10.422 17.25 15.062 1 97.44 138 LEU A N 1
ATOM 1062 C CA . LEU A 1 138 ? -9.961 18.625 15.219 1 97.44 138 LEU A CA 1
ATOM 1063 C C . LEU A 1 138 ? -9.805 19.312 13.859 1 97.44 138 LEU A C 1
ATOM 1065 O O . LEU A 1 138 ? -10.117 20.5 13.719 1 97.44 138 LEU A O 1
ATOM 1069 N N . ILE A 1 139 ? -9.336 18.562 12.898 1 98.25 139 ILE A N 1
ATOM 1070 C CA . ILE A 1 139 ? -9.133 19.109 11.562 1 98.25 139 ILE A CA 1
ATOM 1071 C C . ILE A 1 139 ? -10.484 19.438 10.93 1 98.25 139 ILE A C 1
ATOM 1073 O O . ILE A 1 139 ? -10.633 20.453 10.25 1 98.25 139 ILE A O 1
ATOM 1077 N N . ARG A 1 140 ? -11.484 18.562 11.102 1 97 140 ARG A N 1
ATOM 1078 C CA . ARG A 1 140 ? -12.828 18.797 10.578 1 97 140 ARG A CA 1
ATOM 1079 C C . ARG A 1 140 ? -13.414 20.094 11.133 1 97 140 ARG A C 1
ATOM 1081 O O . ARG A 1 140 ? -14.031 20.875 10.406 1 97 140 ARG A O 1
ATOM 1088 N N . ARG A 1 141 ? -13.18 20.266 12.391 1 95.56 141 ARG A N 1
ATOM 1089 C CA . ARG A 1 141 ? -13.719 21.453 13.039 1 95.56 141 ARG A CA 1
ATOM 1090 C C . ARG A 1 141 ? -13.156 22.719 12.406 1 95.56 141 ARG A C 1
ATOM 1092 O O . ARG A 1 141 ? -13.867 23.719 12.273 1 95.56 141 ARG A O 1
ATOM 1099 N N . ALA A 1 142 ? -11.984 22.656 11.984 1 96.56 142 ALA A N 1
ATOM 1100 C CA . ALA A 1 142 ? -11.297 23.812 11.422 1 96.56 142 ALA A CA 1
ATOM 1101 C C . ALA A 1 142 ? -11.492 23.891 9.906 1 96.56 142 ALA A C 1
ATOM 1103 O O . ALA A 1 142 ? -11.062 24.844 9.266 1 96.56 142 ALA A O 1
ATOM 1104 N N . LYS A 1 143 ? -12.141 22.828 9.344 1 97.12 143 LYS A N 1
ATOM 1105 C CA . LYS A 1 143 ? -12.156 22.703 7.895 1 97.12 143 LYS A CA 1
ATOM 1106 C C . LYS A 1 143 ? -10.758 22.875 7.312 1 97.12 143 LYS A C 1
ATOM 1108 O O . LYS A 1 143 ? -10.562 23.672 6.383 1 97.12 143 LYS A O 1
ATOM 1113 N N . GLY A 1 144 ? -9.836 22.156 7.93 1 97.94 144 GLY A N 1
ATOM 1114 C CA . GLY A 1 144 ? -8.414 22.391 7.711 1 97.94 144 GLY A CA 1
ATOM 1115 C C . GLY A 1 144 ? -7.82 21.5 6.645 1 97.94 144 GLY A C 1
ATOM 1116 O O . GLY A 1 144 ? -8.469 21.203 5.641 1 97.94 144 GLY A O 1
ATOM 1117 N N . ARG A 1 145 ? -6.48 21.188 6.836 1 98.56 145 ARG A N 1
ATOM 1118 C CA . ARG A 1 145 ? -5.676 20.484 5.84 1 98.56 145 ARG A CA 1
ATOM 1119 C C . ARG A 1 145 ? -5 19.266 6.445 1 98.56 145 ARG A C 1
ATOM 1121 O O . ARG A 1 145 ? -4.508 19.312 7.574 1 98.56 145 ARG A O 1
ATOM 1128 N N . VAL A 1 146 ? -5.113 18.172 5.742 1 98.88 146 VAL A N 1
ATOM 1129 C CA . VAL A 1 146 ? -4.23 17.031 5.988 1 98.88 146 VAL A CA 1
ATOM 1130 C C . VAL A 1 146 ? -3.207 16.922 4.859 1 98.88 146 VAL A C 1
ATOM 1132 O O . VAL A 1 146 ? -3.572 16.75 3.695 1 98.88 146 VAL A O 1
ATOM 1135 N N . VAL A 1 147 ? -1.937 17.094 5.184 1 98.94 147 VAL A N 1
ATOM 1136 C CA . VAL A 1 147 ? -0.851 16.969 4.219 1 98.94 147 VAL A CA 1
ATOM 1137 C C . VAL A 1 147 ? -0.028 15.719 4.516 1 98.94 147 VAL A C 1
ATOM 1139 O O . VAL A 1 147 ? 0.578 15.609 5.582 1 98.94 147 VAL A O 1
ATOM 1142 N N . ASN A 1 148 ? -0.06 14.75 3.623 1 98.94 148 ASN A N 1
ATOM 1143 C CA . ASN A 1 148 ? 0.707 13.516 3.76 1 98.94 148 ASN A CA 1
ATOM 1144 C C . ASN A 1 148 ? 1.928 13.516 2.844 1 98.94 148 ASN A C 1
ATOM 1146 O O . ASN A 1 148 ? 1.798 13.672 1.628 1 98.94 148 ASN A O 1
ATOM 1150 N N . ILE A 1 149 ? 3.109 13.359 3.455 1 98.75 149 ILE A N 1
ATOM 1151 C CA . ILE A 1 149 ? 4.34 13.273 2.68 1 98.75 149 ILE A CA 1
ATOM 1152 C C . ILE A 1 149 ? 4.555 11.836 2.209 1 98.75 149 ILE A C 1
ATOM 1154 O O . ILE A 1 149 ? 4.793 10.945 3.021 1 98.75 149 ILE A O 1
ATOM 1158 N N . THR A 1 150 ? 4.426 11.633 0.996 1 98.31 150 THR A N 1
ATOM 1159 C CA . THR A 1 150 ? 4.734 10.344 0.393 1 98.31 150 THR A CA 1
ATOM 1160 C C . THR A 1 150 ? 6.078 10.383 -0.324 1 98.31 150 THR A C 1
ATOM 1162 O O . THR A 1 150 ? 7.113 10.641 0.299 1 98.31 150 THR A O 1
ATOM 1165 N N . SER A 1 151 ? 6.18 10.039 -1.568 1 97.88 151 SER A N 1
ATOM 1166 C CA . SER A 1 151 ? 7.359 9.977 -2.422 1 97.88 151 SER A CA 1
ATOM 1167 C C . SER A 1 151 ? 6.98 9.719 -3.875 1 97.88 151 SER A C 1
ATOM 1169 O O . SER A 1 151 ? 5.867 9.273 -4.16 1 97.88 151 SER A O 1
ATOM 1171 N N . MET A 1 152 ? 7.926 10.086 -4.727 1 97.44 152 MET A N 1
ATOM 1172 C CA . MET A 1 152 ? 7.754 9.57 -6.082 1 97.44 152 MET A CA 1
ATOM 1173 C C . MET A 1 152 ? 7.637 8.047 -6.074 1 97.44 152 MET A C 1
ATOM 1175 O O . MET A 1 152 ? 6.949 7.473 -6.918 1 97.44 152 MET A O 1
ATOM 1179 N N . LEU A 1 153 ? 8.195 7.406 -5.078 1 97.81 153 LEU A N 1
ATOM 1180 C CA . LEU A 1 153 ? 8.156 5.953 -4.957 1 97.81 153 LEU A CA 1
ATOM 1181 C C . LEU A 1 153 ? 6.844 5.492 -4.328 1 97.81 153 LEU A C 1
ATOM 1183 O O . LEU A 1 153 ? 6.699 4.32 -3.977 1 97.81 153 LEU A O 1
ATOM 1187 N N . GLY A 1 154 ? 5.93 6.383 -4.152 1 97.44 154 GLY A N 1
ATOM 1188 C CA . GLY A 1 154 ? 4.551 6.078 -3.809 1 97.44 154 GLY A CA 1
ATOM 1189 C C . GLY A 1 154 ? 3.641 5.996 -5.02 1 97.44 154 GLY A C 1
ATOM 1190 O O . GLY A 1 154 ? 2.451 5.699 -4.891 1 97.44 154 GLY A O 1
ATOM 1191 N N . ARG A 1 155 ? 4.27 6.227 -6.203 1 95.38 155 ARG A N 1
ATOM 1192 C CA . ARG A 1 155 ? 3.529 6.188 -7.461 1 95.38 155 ARG A CA 1
ATOM 1193 C C . ARG A 1 155 ? 4.293 5.406 -8.523 1 95.38 155 ARG A C 1
ATOM 1195 O O . ARG A 1 155 ? 3.705 4.918 -9.492 1 95.38 155 ARG A O 1
ATOM 1202 N N . MET A 1 156 ? 5.535 5.336 -8.398 1 96.62 156 MET A N 1
ATOM 1203 C CA . MET A 1 156 ? 6.379 4.5 -9.242 1 96.62 156 MET A CA 1
ATOM 1204 C C . MET A 1 156 ? 7.328 3.658 -8.398 1 96.62 156 MET A C 1
ATOM 1206 O O . MET A 1 156 ? 7.824 4.117 -7.367 1 96.62 156 MET A O 1
ATOM 1210 N N . VAL A 1 157 ? 7.547 2.445 -8.844 1 97.44 157 VAL A N 1
ATOM 1211 C CA . VAL A 1 157 ? 8.344 1.54 -8.031 1 97.44 157 VAL A CA 1
ATOM 1212 C C . VAL A 1 157 ? 9.797 1.573 -8.492 1 97.44 157 VAL A C 1
ATOM 1214 O O . VAL A 1 157 ? 10.117 2.184 -9.516 1 97.44 157 VAL A O 1
ATOM 1217 N N . SER A 1 158 ? 10.625 1.065 -7.707 1 95.19 158 SER A N 1
ATOM 1218 C CA . SER A 1 158 ? 12.047 0.909 -7.996 1 95.19 158 SER A CA 1
ATOM 1219 C C . SER A 1 158 ? 12.586 -0.395 -7.418 1 95.19 158 SER A C 1
ATOM 1221 O O . SER A 1 158 ? 12.227 -0.784 -6.305 1 95.19 158 SER A O 1
ATOM 1223 N N . PRO A 1 159 ? 13.438 -1.117 -8.195 1 94.94 159 PRO A N 1
ATOM 1224 C CA . PRO A 1 159 ? 14.062 -2.32 -7.645 1 94.94 159 PRO A CA 1
ATOM 1225 C C . PRO A 1 159 ? 14.805 -2.049 -6.336 1 94.94 159 PRO A C 1
ATOM 1227 O O . PRO A 1 159 ? 15.391 -0.977 -6.164 1 94.94 159 PRO A O 1
ATOM 1230 N N . SER A 1 160 ? 14.789 -2.979 -5.434 1 95.75 160 SER A N 1
ATOM 1231 C CA . SER A 1 160 ? 15.516 -2.975 -4.168 1 95.75 160 SER A CA 1
ATOM 1232 C C . SER A 1 160 ? 14.891 -1.991 -3.18 1 95.75 160 SER A C 1
ATOM 1234 O O . SER A 1 160 ? 15.469 -1.714 -2.127 1 95.75 160 SER A O 1
ATOM 1236 N N . ARG A 1 161 ? 13.75 -1.422 -3.535 1 96.56 161 ARG A N 1
ATOM 1237 C CA . ARG A 1 161 ? 13.078 -0.471 -2.654 1 96.56 161 ARG A CA 1
ATOM 1238 C C . ARG A 1 161 ? 11.656 -0.917 -2.354 1 96.56 161 ARG A C 1
ATOM 1240 O O . ARG A 1 161 ? 10.789 -0.091 -2.057 1 96.56 161 ARG A O 1
ATOM 1247 N N . SER A 1 162 ? 11.391 -2.186 -2.453 1 98.56 162 SER A N 1
ATOM 1248 C CA . SER A 1 162 ? 10.031 -2.697 -2.365 1 98.56 162 SER A CA 1
ATOM 1249 C C . SER A 1 162 ? 9.406 -2.383 -1.008 1 98.56 162 SER A C 1
ATOM 1251 O O . SER A 1 162 ? 8.227 -2.035 -0.924 1 98.56 162 SER A O 1
ATOM 1253 N N . CYS A 1 163 ? 10.188 -2.475 0.134 1 98.5 163 CYS A N 1
ATOM 1254 C CA . CYS A 1 163 ? 9.656 -2.172 1.457 1 98.5 163 CYS A CA 1
ATOM 1255 C C . CYS A 1 163 ? 9.125 -0.744 1.52 1 98.5 163 CYS A C 1
ATOM 1257 O O . CYS A 1 163 ? 8.016 -0.508 2 1 98.5 163 CYS A O 1
ATOM 1259 N N . TYR A 1 164 ? 9.922 0.152 1.026 1 98.44 164 TYR A N 1
ATOM 1260 C CA . TYR A 1 164 ? 9.57 1.567 1.028 1 98.44 164 TYR A CA 1
ATOM 1261 C C . TYR A 1 164 ? 8.414 1.843 0.081 1 98.44 164 TYR A C 1
ATOM 1263 O O . TYR A 1 164 ? 7.457 2.537 0.443 1 98.44 164 TYR A O 1
ATOM 1271 N N . CYS A 1 165 ? 8.445 1.291 -1.167 1 98.75 165 CYS A N 1
ATOM 1272 C CA . CYS A 1 165 ? 7.398 1.491 -2.16 1 98.75 165 CYS A CA 1
ATOM 1273 C C . CYS A 1 165 ? 6.051 1.017 -1.632 1 98.75 165 CYS A C 1
ATOM 1275 O O . CYS A 1 165 ? 5.051 1.732 -1.73 1 98.75 165 CYS A O 1
ATOM 1277 N N . VAL A 1 166 ? 6.016 -0.149 -1.049 1 98.88 166 VAL A N 1
ATOM 1278 C CA . VAL A 1 166 ? 4.777 -0.718 -0.527 1 98.88 166 VAL A CA 1
ATOM 1279 C C . VAL A 1 166 ? 4.172 0.226 0.508 1 98.88 166 VAL A C 1
ATOM 1281 O O . VAL A 1 166 ? 2.969 0.496 0.483 1 98.88 166 VAL A O 1
ATOM 1284 N N . SER A 1 167 ? 4.984 0.755 1.395 1 98.88 167 SER A N 1
ATOM 1285 C CA . SER A 1 167 ? 4.488 1.648 2.438 1 98.88 167 SER A CA 1
ATOM 1286 C C . SER A 1 167 ? 3.943 2.941 1.844 1 98.88 167 SER A C 1
ATOM 1288 O O . SER A 1 167 ? 2.869 3.404 2.234 1 98.88 167 SER A O 1
ATOM 1290 N N . LYS A 1 168 ? 4.668 3.486 0.921 1 98.88 168 LYS A N 1
ATOM 1291 C CA . LYS A 1 168 ? 4.285 4.793 0.393 1 98.88 168 LYS A CA 1
ATOM 1292 C C . LYS A 1 168 ? 3.109 4.672 -0.574 1 98.88 168 LYS A C 1
ATOM 1294 O O . LYS A 1 168 ? 2.27 5.57 -0.654 1 98.88 168 LYS A O 1
ATOM 1299 N N . PHE A 1 169 ? 2.99 3.551 -1.319 1 98.81 169 PHE A N 1
ATOM 1300 C CA . PHE A 1 169 ? 1.771 3.283 -2.074 1 98.81 169 PHE A CA 1
ATOM 1301 C C . PHE A 1 169 ? 0.567 3.193 -1.143 1 98.81 169 PHE A C 1
ATOM 1303 O O . PHE A 1 169 ? -0.516 3.684 -1.47 1 98.81 169 PHE A O 1
ATOM 1310 N N . GLY A 1 170 ? 0.777 2.529 -0.04 1 98.88 170 GLY A N 1
ATOM 1311 C CA . GLY A 1 170 ? -0.282 2.471 0.954 1 98.88 170 GLY A CA 1
ATOM 1312 C C . GLY A 1 170 ? -0.714 3.84 1.446 1 98.88 170 GLY A C 1
ATOM 1313 O O . GLY A 1 170 ? -1.911 4.113 1.565 1 98.88 170 GLY A O 1
ATOM 1314 N N . VAL A 1 171 ? 0.231 4.691 1.705 1 98.88 171 VAL A N 1
ATOM 1315 C CA . VAL A 1 171 ? -0.066 6.043 2.174 1 98.88 171 VAL A CA 1
ATOM 1316 C C . VAL A 1 171 ? -0.833 6.809 1.096 1 98.88 171 VAL A C 1
ATOM 1318 O O . VAL A 1 171 ? -1.766 7.555 1.4 1 98.88 171 VAL A O 1
ATOM 1321 N N . ALA A 1 172 ? -0.425 6.652 -0.129 1 98.62 172 ALA A N 1
ATOM 1322 C CA . ALA A 1 172 ? -1.114 7.332 -1.224 1 98.62 172 ALA A CA 1
ATOM 1323 C C . ALA A 1 172 ? -2.57 6.887 -1.314 1 98.62 172 ALA A C 1
ATOM 1325 O O . ALA A 1 172 ? -3.475 7.719 -1.422 1 98.62 172 ALA A O 1
ATOM 1326 N N . ALA A 1 173 ? -2.799 5.574 -1.255 1 98.75 173 ALA A N 1
ATOM 1327 C CA . ALA A 1 173 ? -4.156 5.039 -1.313 1 98.75 173 ALA A CA 1
ATOM 1328 C C . ALA A 1 173 ? -5 5.555 -0.151 1 98.75 173 ALA A C 1
ATOM 1330 O O . ALA A 1 173 ? -6.141 5.977 -0.346 1 98.75 173 ALA A O 1
ATOM 1331 N N . PHE A 1 174 ? -4.406 5.527 1.028 1 98.94 174 PHE A N 1
ATOM 1332 C CA . PHE A 1 174 ? -5.082 6.027 2.221 1 98.94 174 PHE A CA 1
ATOM 1333 C C . PHE A 1 174 ? -5.484 7.488 2.043 1 98.94 174 PHE A C 1
ATOM 1335 O O . PHE A 1 174 ? -6.617 7.863 2.342 1 98.94 174 PHE A O 1
ATOM 1342 N N . SER A 1 175 ? -4.559 8.25 1.532 1 98.88 175 SER A N 1
ATOM 1343 C CA . SER A 1 175 ? -4.762 9.688 1.352 1 98.88 175 SER A CA 1
ATOM 1344 C C . SER A 1 175 ? -5.887 9.969 0.361 1 98.88 175 SER A C 1
ATOM 1346 O O . SER A 1 175 ? -6.734 10.828 0.602 1 98.88 175 SER A O 1
ATOM 1348 N N . ASP A 1 176 ? -5.875 9.281 -0.711 1 98.44 176 ASP A N 1
ATOM 1349 C CA . ASP A 1 176 ? -6.895 9.484 -1.735 1 98.44 176 ASP A CA 1
ATOM 1350 C C . ASP A 1 176 ? -8.273 9.078 -1.227 1 98.44 176 ASP A C 1
ATOM 1352 O O . ASP A 1 176 ? -9.273 9.742 -1.518 1 98.44 176 ASP A O 1
ATOM 1356 N N . CYS A 1 177 ? -8.359 7.957 -0.492 1 98.5 177 CYS A N 1
ATOM 1357 C CA . CYS A 1 177 ? -9.633 7.566 0.107 1 98.5 177 CYS A CA 1
ATOM 1358 C C . CYS A 1 177 ? -10.125 8.633 1.075 1 98.5 177 CYS A C 1
ATOM 1360 O O . CYS A 1 177 ? -11.297 9.016 1.034 1 98.5 177 CYS A O 1
ATOM 1362 N N . LEU A 1 178 ? -9.219 9.07 1.896 1 98.75 178 LEU A N 1
ATOM 1363 C CA . LEU A 1 178 ? -9.578 10.094 2.875 1 98.75 178 LEU A CA 1
ATOM 1364 C C . LEU A 1 178 ? -10.055 11.367 2.182 1 98.75 178 LEU A C 1
ATOM 1366 O O . LEU A 1 178 ? -11.039 11.977 2.598 1 98.75 178 LEU A O 1
ATOM 1370 N N . ARG A 1 179 ? -9.312 11.781 1.158 1 98.56 179 ARG A N 1
ATOM 1371 C CA . ARG A 1 179 ? -9.672 12.984 0.408 1 98.56 179 ARG A CA 1
ATOM 1372 C C . ARG A 1 179 ? -11.125 12.922 -0.058 1 98.56 179 ARG A C 1
ATOM 1374 O O . ARG A 1 179 ? -11.891 13.859 0.154 1 98.56 179 ARG A O 1
ATOM 1381 N N . GLN A 1 180 ? -11.461 11.828 -0.639 1 98.06 180 GLN A N 1
ATOM 1382 C CA . GLN A 1 180 ? -12.797 11.672 -1.202 1 98.06 180 GLN A CA 1
ATOM 1383 C C . GLN A 1 180 ? -13.867 11.695 -0.108 1 98.06 180 GLN A C 1
ATOM 1385 O O . GLN A 1 180 ? -14.969 12.203 -0.32 1 98.06 180 GLN A O 1
ATOM 1390 N N . GLU A 1 181 ? -13.539 11.219 1.048 1 97.62 181 GLU A N 1
ATOM 1391 C CA . GLU A 1 181 ? -14.484 11.188 2.162 1 97.62 181 GLU A CA 1
ATOM 1392 C C . GLU A 1 181 ? -14.586 12.555 2.836 1 97.62 181 GLU A C 1
ATOM 1394 O O . GLU A 1 181 ? -15.617 12.883 3.432 1 97.62 181 GLU A O 1
ATOM 1399 N N . MET A 1 182 ? -13.57 13.383 2.707 1 97.81 182 MET A N 1
ATOM 1400 C CA . MET A 1 182 ? -13.484 14.609 3.486 1 97.81 182 MET A CA 1
ATOM 1401 C C . MET A 1 182 ? -14.07 15.789 2.713 1 97.81 182 MET A C 1
ATOM 1403 O O . MET A 1 182 ? -14.281 16.859 3.277 1 97.81 182 MET A O 1
ATOM 1407 N N . TYR A 1 183 ? -14.422 15.594 1.438 1 96.56 183 TYR A N 1
ATOM 1408 C CA . TYR A 1 183 ? -15 16.688 0.654 1 96.56 183 TYR A CA 1
ATOM 1409 C C . TYR A 1 183 ? -16.219 17.281 1.359 1 96.56 183 TYR A C 1
ATOM 1411 O O . TYR A 1 183 ? -16.344 18.5 1.456 1 96.56 183 TYR A O 1
ATOM 1419 N N . ARG A 1 184 ? -16.984 16.484 1.935 1 94 184 ARG A N 1
ATOM 1420 C CA . ARG A 1 184 ? -18.234 16.938 2.541 1 94 184 ARG A CA 1
ATOM 1421 C C . ARG A 1 184 ? -17.953 17.781 3.777 1 94 184 ARG A C 1
ATOM 1423 O O . ARG A 1 184 ? -18.812 18.578 4.199 1 94 184 ARG A O 1
ATOM 1430 N N . TRP A 1 185 ? -16.828 17.641 4.355 1 96.44 185 TRP A N 1
ATOM 1431 C CA . TRP A 1 185 ? -16.5 18.328 5.598 1 96.44 185 TRP A CA 1
ATOM 1432 C C . TRP A 1 185 ? -15.688 19.594 5.316 1 96.44 185 TRP A C 1
ATOM 1434 O O . TRP A 1 185 ? -15.328 20.312 6.242 1 96.44 185 TRP A O 1
ATOM 1444 N N . GLY A 1 186 ? -15.305 19.797 4.023 1 96.31 186 GLY A N 1
ATOM 1445 C CA . GLY A 1 186 ? -14.508 20.969 3.674 1 96.31 186 GLY A CA 1
ATOM 1446 C C . GLY A 1 186 ? -13.039 20.812 4.027 1 96.31 186 GLY A C 1
ATOM 1447 O O . GLY A 1 186 ? -12.312 21.797 4.117 1 96.31 186 GLY A O 1
ATOM 1448 N N . VAL A 1 187 ? -12.633 19.594 4.34 1 97.62 187 VAL A N 1
ATOM 1449 C CA . VAL A 1 187 ? -11.234 19.297 4.652 1 97.62 187 VAL A CA 1
ATOM 1450 C C . VAL A 1 187 ? -10.492 18.922 3.377 1 97.62 187 VAL A C 1
ATOM 1452 O O . VAL A 1 187 ? -10.969 18.109 2.586 1 97.62 187 VAL A O 1
ATOM 1455 N N . ARG A 1 188 ? -9.336 19.562 3.127 1 97.81 188 ARG A N 1
ATOM 1456 C CA . ARG A 1 188 ? -8.484 19.203 1.994 1 97.81 188 ARG A CA 1
ATOM 1457 C C . ARG A 1 188 ? -7.422 18.203 2.408 1 97.81 188 ARG A C 1
ATOM 1459 O O . ARG A 1 188 ? -6.789 18.344 3.457 1 97.81 188 ARG A O 1
ATOM 1466 N N . VAL A 1 189 ? -7.309 17.156 1.65 1 98.69 189 VAL A N 1
ATOM 1467 C CA . VAL A 1 189 ? -6.273 16.141 1.849 1 98.69 189 VAL A CA 1
ATOM 1468 C C . VAL A 1 189 ? -5.297 16.172 0.676 1 98.69 189 VAL A C 1
ATOM 1470 O O . VAL A 1 189 ? -5.688 15.945 -0.472 1 98.69 189 VAL A O 1
ATOM 1473 N N . ILE A 1 190 ? -4.039 16.469 0.981 1 98.75 190 ILE A N 1
ATOM 1474 C CA . ILE A 1 190 ? -3.051 16.766 -0.054 1 98.75 190 ILE A CA 1
ATOM 1475 C C . ILE A 1 190 ? -1.883 15.789 0.056 1 98.75 190 ILE A C 1
ATOM 1477 O O . ILE A 1 190 ? -1.438 15.461 1.159 1 98.75 190 ILE A O 1
ATOM 1481 N N . LEU A 1 191 ? -1.436 15.32 -1.098 1 98.62 191 LEU A N 1
ATOM 1482 C CA . LEU A 1 191 ? -0.228 14.5 -1.182 1 98.62 191 LEU A CA 1
ATOM 1483 C C . LEU A 1 191 ? 0.955 15.328 -1.67 1 98.62 191 LEU A C 1
ATOM 1485 O O . LEU A 1 191 ? 0.826 16.109 -2.623 1 98.62 191 LEU A O 1
ATOM 1489 N N . VAL A 1 192 ? 2.074 15.227 -0.948 1 98.81 192 VAL A N 1
ATOM 1490 C CA . VAL A 1 192 ? 3.346 15.758 -1.426 1 98.81 192 VAL A CA 1
ATOM 1491 C C . VAL A 1 192 ? 4.285 14.602 -1.774 1 98.81 192 VAL A C 1
ATOM 1493 O O . VAL A 1 192 ? 4.566 13.75 -0.934 1 98.81 192 VAL A O 1
ATOM 1496 N N . GLU A 1 193 ? 4.75 14.57 -2.984 1 98.38 193 GLU A N 1
ATOM 1497 C CA . GLU A 1 193 ? 5.539 13.461 -3.51 1 98.38 193 GLU A CA 1
ATOM 1498 C C . GLU A 1 193 ? 6.93 13.922 -3.936 1 98.38 193 GLU A C 1
ATOM 1500 O O . GLU A 1 193 ? 7.199 14.078 -5.129 1 98.38 193 GLU A O 1
ATOM 1505 N N . PRO A 1 194 ? 7.824 14 -2.965 1 98.31 194 PRO A N 1
ATOM 1506 C CA . PRO A 1 194 ? 9.18 14.453 -3.291 1 98.31 194 PRO A CA 1
ATOM 1507 C C . PRO A 1 194 ? 9.953 13.445 -4.137 1 98.31 194 PRO A C 1
ATOM 1509 O O . PRO A 1 194 ? 9.703 12.234 -4.043 1 98.31 194 PRO A O 1
ATOM 1512 N N . SER A 1 195 ? 10.867 13.977 -4.961 1 97.56 195 SER A N 1
ATOM 1513 C CA . SER A 1 195 ? 11.805 13.109 -5.672 1 97.56 195 SER A CA 1
ATOM 1514 C C . SER A 1 195 ? 12.93 12.641 -4.758 1 97.56 195 SER A C 1
ATOM 1516 O O . SER A 1 195 ? 12.672 12.141 -3.662 1 97.56 195 SER A O 1
ATOM 1518 N N . ASN A 1 196 ? 14.148 12.625 -5.227 1 95.75 196 ASN A N 1
ATOM 1519 C CA . ASN A 1 196 ? 15.281 12.125 -4.449 1 95.75 196 ASN A CA 1
ATOM 1520 C C . ASN A 1 196 ? 15.891 13.227 -3.578 1 95.75 196 ASN A C 1
ATOM 1522 O O . ASN A 1 196 ? 16.594 14.102 -4.078 1 95.75 196 ASN A O 1
ATOM 1526 N N . PHE A 1 197 ? 15.625 13.133 -2.277 1 96.31 197 PHE A N 1
ATOM 1527 C CA . PHE A 1 197 ? 16.172 14.055 -1.296 1 96.31 197 PHE A CA 1
ATOM 1528 C C . PHE A 1 197 ? 16.922 13.305 -0.196 1 96.31 197 PHE A C 1
ATOM 1530 O O . PHE A 1 197 ? 16.891 13.711 0.968 1 96.31 197 PHE A O 1
ATOM 1537 N N . VAL A 1 198 ? 17.484 12.148 -0.551 1 93.38 198 VAL A N 1
ATOM 1538 C CA . VAL A 1 198 ? 18.141 11.297 0.427 1 93.38 198 VAL A CA 1
ATOM 1539 C C . VAL A 1 198 ? 19.297 12.055 1.079 1 93.38 198 VAL A C 1
ATOM 1541 O O . VAL A 1 198 ? 19.453 12.016 2.301 1 93.38 198 VAL A O 1
ATOM 1544 N N . ALA A 1 199 ? 20.031 12.781 0.348 1 91.31 199 ALA A N 1
ATOM 1545 C CA . ALA A 1 199 ? 21.172 13.531 0.875 1 91.31 199 ALA A CA 1
ATOM 1546 C C . ALA A 1 199 ? 20.703 14.617 1.844 1 91.31 199 ALA A C 1
ATOM 1548 O O . ALA A 1 199 ? 21.391 14.914 2.83 1 91.31 199 ALA A O 1
ATOM 1549 N N . ALA A 1 200 ? 19.562 15.141 1.639 1 92.62 200 ALA A N 1
ATOM 1550 C CA . ALA A 1 200 ? 19.047 16.25 2.443 1 92.62 200 ALA A CA 1
ATOM 1551 C C . ALA A 1 200 ? 18.438 15.734 3.742 1 92.62 200 ALA A C 1
ATOM 1553 O O . ALA A 1 200 ? 18.516 16.406 4.777 1 92.62 200 ALA A O 1
ATOM 1554 N N . THR A 1 201 ? 17.812 14.586 3.713 1 92.5 201 THR A N 1
ATOM 1555 C CA . THR A 1 201 ? 17 14.148 4.832 1 92.5 201 THR A CA 1
ATOM 1556 C C . THR A 1 201 ? 17.766 13.188 5.73 1 92.5 201 THR A C 1
ATOM 1558 O O . THR A 1 201 ? 17.438 13.023 6.906 1 92.5 201 THR A O 1
ATOM 1561 N N . GLY A 1 202 ? 18.734 12.57 5.148 1 88.5 202 GLY A N 1
ATOM 1562 C CA . GLY A 1 202 ? 19.438 11.539 5.891 1 88.5 202 GLY A CA 1
ATOM 1563 C C . GLY A 1 202 ? 18.562 10.336 6.211 1 88.5 202 GLY A C 1
ATOM 1564 O O . GLY A 1 202 ? 18.797 9.648 7.211 1 88.5 202 GLY A O 1
ATOM 1565 N N . ILE A 1 203 ? 17.609 10.117 5.398 1 89.81 203 ILE A N 1
ATOM 1566 C CA . ILE A 1 203 ? 16.672 9.031 5.637 1 89.81 203 ILE A CA 1
ATOM 1567 C C . ILE A 1 203 ? 17.375 7.688 5.469 1 89.81 203 ILE A C 1
ATOM 1569 O O . ILE A 1 203 ? 16.969 6.684 6.055 1 89.81 203 ILE A O 1
ATOM 1573 N N . LEU A 1 204 ? 18.391 7.629 4.613 1 90.75 204 LEU A N 1
ATOM 1574 C CA . LEU A 1 204 ? 19.359 6.543 4.477 1 90.75 204 LEU A CA 1
ATOM 1575 C C . LEU A 1 204 ? 20.781 7.047 4.707 1 90.75 204 LEU A C 1
ATOM 1577 O O . LEU A 1 204 ? 21.141 8.125 4.223 1 90.75 204 LEU A O 1
ATOM 1581 N N . THR A 1 205 ? 21.516 6.344 5.48 1 90.88 205 THR A N 1
ATOM 1582 C CA . THR A 1 205 ? 22.922 6.672 5.711 1 90.88 205 THR A CA 1
ATOM 1583 C C . THR A 1 205 ? 23.828 5.516 5.289 1 90.88 205 THR A C 1
ATOM 1585 O O . THR A 1 205 ? 23.375 4.371 5.211 1 90.88 205 THR A O 1
ATOM 1588 N N . ALA A 1 206 ? 25.062 5.891 4.977 1 91.5 206 ALA A N 1
ATOM 1589 C CA . ALA A 1 206 ? 26.016 4.855 4.578 1 91.5 206 ALA A CA 1
ATOM 1590 C C . ALA A 1 206 ? 26.156 3.791 5.664 1 91.5 206 ALA A C 1
ATOM 1592 O O . ALA A 1 206 ? 26.219 2.596 5.363 1 91.5 206 ALA A O 1
ATOM 1593 N N . GLU A 1 207 ? 26.281 4.23 6.863 1 92.38 207 GLU A N 1
ATOM 1594 C CA . GLU A 1 207 ? 26.375 3.309 7.988 1 92.38 207 GLU A CA 1
ATOM 1595 C C . GLU A 1 207 ? 25.125 2.436 8.102 1 92.38 207 GLU A C 1
ATOM 1597 O O . GLU A 1 207 ? 25.219 1.238 8.375 1 92.38 207 GLU A O 1
ATOM 1602 N N . GLY A 1 208 ? 24.031 3.055 7.914 1 93.25 208 GLY A N 1
ATOM 1603 C CA . GLY A 1 208 ? 22.781 2.307 7.93 1 93.25 208 GLY A CA 1
ATOM 1604 C C . GLY A 1 208 ? 22.703 1.249 6.844 1 93.25 208 GLY A C 1
ATOM 1605 O O . GLY A 1 208 ? 22.219 0.14 7.082 1 93.25 208 GLY A O 1
ATOM 1606 N N . ILE A 1 209 ? 23.188 1.582 5.707 1 94.25 209 ILE A N 1
ATOM 1607 C CA . ILE A 1 209 ? 23.188 0.657 4.578 1 94.25 209 ILE A CA 1
ATOM 1608 C C . ILE A 1 209 ? 24.078 -0.543 4.895 1 94.25 209 ILE A C 1
ATOM 1610 O O . ILE A 1 209 ? 23.703 -1.688 4.633 1 94.25 209 ILE A O 1
ATOM 1614 N N . ASP A 1 210 ? 25.25 -0.253 5.48 1 95.06 210 ASP A N 1
ATOM 1615 C CA . ASP A 1 210 ? 26.156 -1.337 5.832 1 95.06 210 ASP A CA 1
ATOM 1616 C C . ASP A 1 210 ? 25.516 -2.305 6.816 1 95.06 210 ASP A C 1
ATOM 1618 O O . ASP A 1 210 ? 25.594 -3.523 6.648 1 95.06 210 ASP A O 1
ATOM 1622 N N . LYS A 1 211 ? 24.938 -1.724 7.781 1 95.44 211 LYS A N 1
ATOM 1623 C CA . LYS A 1 211 ? 24.281 -2.549 8.789 1 95.44 211 LYS A CA 1
ATOM 1624 C C . LYS A 1 211 ? 23.141 -3.359 8.18 1 95.44 211 LYS A C 1
ATOM 1626 O O . LYS A 1 211 ? 23 -4.547 8.477 1 95.44 211 LYS A O 1
ATOM 1631 N N . GLN A 1 212 ? 22.391 -2.746 7.367 1 95.38 212 GLN A N 1
ATOM 1632 C CA . GLN A 1 212 ? 21.266 -3.418 6.715 1 95.38 212 GLN A CA 1
ATOM 1633 C C . GLN A 1 212 ? 21.766 -4.496 5.754 1 95.38 212 GLN A C 1
ATOM 1635 O O . GLN A 1 212 ? 21.172 -5.574 5.664 1 95.38 212 GLN A O 1
ATOM 1640 N N . ALA A 1 213 ? 22.781 -4.137 5.059 1 96.75 213 ALA A N 1
ATOM 1641 C CA . ALA A 1 213 ? 23.359 -5.105 4.129 1 96.75 213 ALA A CA 1
ATOM 1642 C C . ALA A 1 213 ? 23.75 -6.391 4.848 1 96.75 213 ALA A C 1
ATOM 1644 O O . ALA A 1 213 ? 23.5 -7.488 4.352 1 96.75 213 ALA A O 1
ATOM 1645 N N . GLU A 1 214 ? 24.375 -6.262 5.957 1 96.75 214 GLU A N 1
ATOM 1646 C CA . GLU A 1 214 ? 24.781 -7.422 6.746 1 96.75 214 GLU A CA 1
ATOM 1647 C C . GLU A 1 214 ? 23.578 -8.25 7.164 1 96.75 214 GLU A C 1
ATOM 1649 O O . GLU A 1 214 ? 23.594 -9.477 7.082 1 96.75 214 GLU A O 1
ATOM 1654 N N . ALA A 1 215 ? 22.609 -7.562 7.613 1 96.62 215 ALA A N 1
ATOM 1655 C CA . ALA A 1 215 ? 21.406 -8.242 8.062 1 96.62 215 ALA A CA 1
ATOM 1656 C C . ALA A 1 215 ? 20.703 -8.945 6.895 1 96.62 215 ALA A C 1
ATOM 1658 O O . ALA A 1 215 ? 20.188 -10.055 7.051 1 96.62 215 ALA A O 1
ATOM 1659 N N . LEU A 1 216 ? 20.609 -8.32 5.734 1 97.44 216 LEU A N 1
ATOM 1660 C CA . LEU A 1 216 ? 19.984 -8.883 4.551 1 97.44 216 LEU A CA 1
ATOM 1661 C C . LEU A 1 216 ? 20.688 -10.164 4.113 1 97.44 216 LEU A C 1
ATOM 1663 O O . LEU A 1 216 ? 20.031 -11.172 3.848 1 97.44 216 LEU A O 1
ATOM 1667 N N . TRP A 1 217 ? 22 -10.094 4.062 1 97.38 217 TRP A N 1
ATOM 1668 C CA . TRP A 1 217 ? 22.766 -11.258 3.617 1 97.38 217 TRP A CA 1
ATOM 1669 C C . TRP A 1 217 ? 22.641 -12.406 4.613 1 97.38 217 TRP A C 1
ATOM 1671 O O . TRP A 1 217 ? 22.406 -13.547 4.223 1 97.38 217 TRP A O 1
ATOM 1681 N N . ALA A 1 218 ? 22.781 -12.078 5.887 1 96.75 218 ALA A N 1
ATOM 1682 C CA . ALA A 1 218 ? 22.719 -13.094 6.938 1 96.75 218 ALA A CA 1
ATOM 1683 C C . ALA A 1 218 ? 21.328 -13.727 7.004 1 96.75 218 ALA A C 1
ATOM 1685 O O . ALA A 1 218 ? 21.188 -14.906 7.344 1 96.75 218 ALA A O 1
ATOM 1686 N N . GLY A 1 219 ? 20.312 -12.953 6.668 1 95.75 219 GLY A N 1
ATOM 1687 C CA . GLY A 1 219 ? 18.938 -13.422 6.77 1 95.75 219 GLY A CA 1
ATOM 1688 C C . GLY A 1 219 ? 18.484 -14.195 5.551 1 95.75 219 GLY A C 1
ATOM 1689 O O . GLY A 1 219 ? 17.469 -14.898 5.598 1 95.75 219 GLY A O 1
ATOM 1690 N N . ALA A 1 220 ? 19.172 -14.094 4.473 1 95.56 220 ALA A N 1
ATOM 1691 C CA . ALA A 1 220 ? 18.797 -14.781 3.242 1 95.56 220 ALA A CA 1
ATOM 1692 C C . ALA A 1 220 ? 19.031 -16.281 3.361 1 95.56 220 ALA A C 1
ATOM 1694 O O . ALA A 1 220 ? 19.938 -16.719 4.074 1 95.56 220 ALA A O 1
ATOM 1695 N N . SER A 1 221 ? 18.203 -17.078 2.719 1 94.5 221 SER A N 1
ATOM 1696 C CA . SER A 1 221 ? 18.406 -18.516 2.699 1 94.5 221 SER A CA 1
ATOM 1697 C C . SER A 1 221 ? 19.672 -18.891 1.932 1 94.5 221 SER A C 1
ATOM 1699 O O . SER A 1 221 ? 20.156 -18.109 1.115 1 94.5 221 SER A O 1
ATOM 1701 N N . ASP A 1 222 ? 20.125 -20.125 2.139 1 95.5 222 ASP A N 1
ATOM 1702 C CA . ASP A 1 222 ? 21.281 -20.609 1.404 1 95.5 222 ASP A CA 1
ATOM 1703 C C . ASP A 1 222 ? 21.031 -20.609 -0.1 1 95.5 222 ASP A C 1
ATOM 1705 O O . ASP A 1 222 ? 21.906 -20.25 -0.888 1 95.5 222 ASP A O 1
ATOM 1709 N N . THR A 1 223 ? 19.891 -20.938 -0.432 1 94.56 223 THR A N 1
ATOM 1710 C CA . THR A 1 223 ? 19.531 -21 -1.842 1 94.56 223 THR A CA 1
ATOM 1711 C C . THR A 1 223 ? 19.625 -19.625 -2.49 1 94.56 223 THR A C 1
ATOM 1713 O O . THR A 1 223 ? 20.172 -19.484 -3.586 1 94.56 223 THR A O 1
ATOM 1716 N N . VAL A 1 224 ? 19.156 -18.609 -1.845 1 95.88 224 VAL A N 1
ATOM 1717 C CA . VAL A 1 224 ? 19.188 -17.25 -2.375 1 95.88 224 VAL A CA 1
ATOM 1718 C C . VAL A 1 224 ? 20.625 -16.75 -2.459 1 95.88 224 VAL A C 1
ATOM 1720 O O . VAL A 1 224 ? 21.031 -16.172 -3.469 1 95.88 224 VAL A O 1
ATOM 1723 N N . ARG A 1 225 ? 21.375 -17 -1.426 1 97.06 225 ARG A N 1
ATOM 1724 C CA . ARG A 1 225 ? 22.781 -16.594 -1.424 1 97.06 225 ARG A CA 1
ATOM 1725 C C . ARG A 1 225 ? 23.547 -17.25 -2.562 1 97.06 225 ARG A C 1
ATOM 1727 O O . ARG A 1 225 ? 24.359 -16.609 -3.236 1 97.06 225 ARG A O 1
ATOM 1734 N N . GLU A 1 226 ? 23.234 -18.516 -2.789 1 96.38 226 GLU A N 1
ATOM 1735 C CA . GLU A 1 226 ? 23.922 -19.266 -3.846 1 96.38 226 GLU A CA 1
ATOM 1736 C C . GLU A 1 226 ? 23.5 -18.766 -5.227 1 96.38 226 GLU A C 1
ATOM 1738 O O . GLU A 1 226 ? 24.328 -18.594 -6.117 1 96.38 226 GLU A O 1
ATOM 1743 N N . ASP A 1 227 ? 22.266 -18.578 -5.355 1 95.44 227 ASP A N 1
ATOM 1744 C CA . ASP A 1 227 ? 21.719 -18.188 -6.656 1 95.44 227 ASP A CA 1
ATOM 1745 C C . ASP A 1 227 ? 22.219 -16.797 -7.062 1 95.44 227 ASP A C 1
ATOM 1747 O O . ASP A 1 227 ? 22.562 -16.578 -8.227 1 95.44 227 ASP A O 1
ATOM 1751 N N . TYR A 1 228 ? 22.203 -15.836 -6.184 1 96.12 228 TYR A N 1
ATOM 1752 C CA . TYR A 1 228 ? 22.578 -14.461 -6.5 1 96.12 228 TYR A CA 1
ATOM 1753 C C . TYR A 1 228 ? 24.094 -14.297 -6.469 1 96.12 228 TYR A C 1
ATOM 1755 O O . TYR A 1 228 ? 24.656 -13.586 -7.305 1 96.12 228 TYR A O 1
ATOM 1763 N N . GLY A 1 229 ? 24.719 -14.906 -5.445 1 96.88 229 GLY A N 1
ATOM 1764 C CA . GLY A 1 229 ? 26.156 -14.805 -5.289 1 96.88 229 GLY A CA 1
ATOM 1765 C C . GLY A 1 229 ? 26.594 -13.586 -4.5 1 96.88 229 GLY A C 1
ATOM 1766 O O . GLY A 1 229 ? 25.922 -12.547 -4.539 1 96.88 229 GLY A O 1
ATOM 1767 N N . GLY A 1 230 ? 27.734 -13.703 -3.873 1 96.5 230 GLY A N 1
ATOM 1768 C CA . GLY A 1 230 ? 28.266 -12.633 -3.053 1 96.5 230 GLY A CA 1
ATOM 1769 C C . GLY A 1 230 ? 28.672 -11.406 -3.855 1 96.5 230 GLY A C 1
ATOM 1770 O O . GLY A 1 230 ? 28.5 -10.273 -3.4 1 96.5 230 GLY A O 1
ATOM 1771 N N . GLU A 1 231 ? 29.156 -11.633 -5.02 1 97.25 231 GLU A N 1
ATOM 1772 C CA . GLU A 1 231 ? 29.609 -10.539 -5.867 1 97.25 231 GLU A CA 1
ATOM 1773 C C . GLU A 1 231 ? 28.453 -9.641 -6.277 1 97.25 231 GLU A C 1
ATOM 1775 O O . GLU A 1 231 ? 28.562 -8.414 -6.227 1 97.25 231 GLU A O 1
ATOM 1780 N N . TYR A 1 232 ? 27.438 -10.289 -6.727 1 95.94 232 TYR A N 1
ATOM 1781 C CA . TYR A 1 232 ? 26.25 -9.523 -7.102 1 95.94 232 TYR A CA 1
ATOM 1782 C C . TYR A 1 232 ? 25.75 -8.688 -5.934 1 95.94 232 TYR A C 1
ATOM 1784 O O . TYR A 1 232 ? 25.453 -7.5 -6.094 1 95.94 232 TYR A O 1
ATOM 1792 N N . PHE A 1 233 ? 25.672 -9.312 -4.781 1 96.88 233 PHE A N 1
ATOM 1793 C CA . PHE A 1 233 ? 25.156 -8.633 -3.594 1 96.88 233 PHE A CA 1
ATOM 1794 C C . PHE A 1 233 ? 26.062 -7.465 -3.207 1 96.88 233 PHE A C 1
ATOM 1796 O O . PHE A 1 233 ? 25.562 -6.379 -2.896 1 96.88 233 PHE A O 1
ATOM 1803 N N . THR A 1 234 ? 27.344 -7.656 -3.266 1 96.69 234 THR A N 1
ATOM 1804 C CA . THR A 1 234 ? 28.297 -6.617 -2.912 1 96.69 234 THR A CA 1
ATOM 1805 C C . THR A 1 234 ? 28.172 -5.426 -3.861 1 96.69 234 THR A C 1
ATOM 1807 O O . THR A 1 234 ? 28.234 -4.273 -3.428 1 96.69 234 THR A O 1
ATOM 1810 N N . ARG A 1 235 ? 28.062 -5.719 -5.086 1 95.81 235 ARG A N 1
ATOM 1811 C CA . ARG A 1 235 ? 27.891 -4.656 -6.074 1 95.81 235 ARG A CA 1
ATOM 1812 C C . ARG A 1 235 ? 26.609 -3.879 -5.832 1 95.81 235 ARG A C 1
ATOM 1814 O O . ARG A 1 235 ? 26.578 -2.656 -5.984 1 95.81 235 ARG A O 1
ATOM 1821 N N . HIS A 1 236 ? 25.609 -4.625 -5.539 1 93.94 236 HIS A N 1
ATOM 1822 C CA . HIS A 1 236 ? 24.312 -4.004 -5.25 1 93.94 236 HIS A CA 1
ATOM 1823 C C . HIS A 1 236 ? 24.406 -3.074 -4.043 1 93.94 236 HIS A C 1
ATOM 1825 O O . HIS A 1 236 ? 23.875 -1.963 -4.07 1 93.94 236 HIS A O 1
ATOM 1831 N N . VAL A 1 237 ? 25.047 -3.494 -2.998 1 95.31 237 VAL A N 1
ATOM 1832 C CA . VAL A 1 237 ? 25.234 -2.693 -1.794 1 95.31 237 VAL A CA 1
ATOM 1833 C C . VAL A 1 237 ? 26.031 -1.436 -2.131 1 95.31 237 VAL A C 1
ATOM 1835 O O . VAL A 1 237 ? 25.703 -0.342 -1.664 1 95.31 237 VAL A O 1
ATOM 1838 N N . ALA A 1 238 ? 27.047 -1.588 -2.947 1 94.81 238 ALA A N 1
ATOM 1839 C CA . ALA A 1 238 ? 27.875 -0.452 -3.35 1 94.81 238 ALA A CA 1
ATOM 1840 C C . ALA A 1 238 ? 27.047 0.58 -4.113 1 94.81 238 ALA A C 1
ATOM 1842 O O . ALA A 1 238 ? 27.234 1.786 -3.934 1 94.81 238 ALA A O 1
ATOM 1843 N N . MET A 1 239 ? 26.234 0.073 -4.926 1 92.31 239 MET A N 1
ATOM 1844 C CA . MET A 1 239 ? 25.359 0.959 -5.68 1 92.31 239 MET A CA 1
ATOM 1845 C C . MET A 1 239 ? 24.438 1.746 -4.742 1 92.31 239 MET A C 1
ATOM 1847 O O . MET A 1 239 ? 24.234 2.945 -4.938 1 92.31 239 MET A O 1
ATOM 1851 N N . MET A 1 240 ? 23.922 1.114 -3.719 1 92.06 240 MET A N 1
ATOM 1852 C CA . MET A 1 240 ? 23.031 1.774 -2.762 1 92.06 240 MET A CA 1
ATOM 1853 C C . MET A 1 240 ? 23.797 2.807 -1.938 1 92.06 240 MET A C 1
ATOM 1855 O O . MET A 1 240 ? 23.266 3.867 -1.614 1 92.06 240 MET A O 1
ATOM 1859 N N . LYS A 1 241 ? 24.984 2.502 -1.583 1 91.94 241 LYS A N 1
ATOM 1860 C CA . LYS A 1 241 ? 25.812 3.445 -0.833 1 91.94 241 LYS A CA 1
ATOM 1861 C C . LYS A 1 241 ? 26.078 4.711 -1.645 1 91.94 241 LYS A C 1
ATOM 1863 O O . LYS A 1 241 ? 26.109 5.812 -1.094 1 91.94 241 LYS A O 1
ATOM 1868 N N . SER A 1 242 ? 26.297 4.516 -2.932 1 90.88 242 SER A N 1
ATOM 1869 C CA . SER A 1 242 ? 26.5 5.668 -3.805 1 90.88 242 SER A CA 1
ATOM 1870 C C . SER A 1 242 ? 25.234 6.512 -3.895 1 90.88 242 SER A C 1
ATOM 1872 O O . SER A 1 242 ? 25.297 7.734 -4.031 1 90.88 242 SER A O 1
ATOM 1874 N N . PHE A 1 243 ? 24.172 5.875 -3.76 1 88.88 243 PHE A N 1
ATOM 1875 C CA . PHE A 1 243 ? 22.859 6.527 -3.848 1 88.88 243 PHE A CA 1
ATOM 1876 C C . PHE A 1 243 ? 22.625 7.426 -2.639 1 88.88 243 PHE A C 1
ATOM 1878 O O . PHE A 1 243 ? 21.984 8.469 -2.752 1 88.88 243 PHE A O 1
ATOM 1885 N N . VAL A 1 244 ? 23.156 7.16 -1.483 1 89.12 244 VAL A N 1
ATOM 1886 C CA . VAL A 1 244 ? 22.938 7.887 -0.237 1 89.12 244 VAL A CA 1
ATOM 1887 C C . VAL A 1 244 ? 23.391 9.336 -0.394 1 89.12 244 VAL A C 1
ATOM 1889 O O . VAL A 1 244 ? 22.812 10.242 0.214 1 89.12 244 VAL A O 1
ATOM 1892 N N . ASN A 1 245 ? 24.328 9.578 -1.214 1 86.75 245 ASN A N 1
ATOM 1893 C CA . ASN A 1 245 ? 24.875 10.922 -1.355 1 86.75 245 ASN A CA 1
ATOM 1894 C C . ASN A 1 245 ? 24.312 11.633 -2.588 1 86.75 245 ASN A C 1
ATOM 1896 O O . ASN A 1 245 ? 24.75 12.742 -2.918 1 86.75 245 ASN A O 1
ATOM 1900 N N . SER A 1 246 ? 23.328 11.055 -3.09 1 89.38 246 SER A N 1
ATOM 1901 C CA . SER A 1 246 ? 22.781 11.617 -4.32 1 89.38 246 SER A CA 1
ATOM 1902 C C . SER A 1 246 ? 21.5 12.391 -4.051 1 89.38 246 SER A C 1
ATOM 1904 O O . SER A 1 246 ? 20.969 12.367 -2.938 1 89.38 246 SER A O 1
ATOM 1906 N N . GLY A 1 247 ? 21.078 13.172 -5.043 1 90.94 247 GLY A N 1
ATOM 1907 C CA . GLY A 1 247 ? 19.828 13.898 -4.98 1 90.94 247 GLY A CA 1
ATOM 1908 C C . GLY A 1 247 ? 20 15.359 -4.582 1 90.94 247 GLY A C 1
ATOM 1909 O O . GLY A 1 247 ? 21.125 15.867 -4.551 1 90.94 247 GLY A O 1
ATOM 1910 N N . LEU A 1 248 ? 18.859 15.945 -4.305 1 93.56 248 LEU A N 1
ATOM 1911 C CA . LEU A 1 248 ? 18.828 17.359 -3.961 1 93.56 248 LEU A CA 1
ATOM 1912 C C . LEU A 1 248 ? 19.141 17.562 -2.482 1 93.56 248 LEU A C 1
ATOM 1914 O O . LEU A 1 248 ? 18.594 16.875 -1.626 1 93.56 248 LEU A O 1
ATOM 1918 N N . LYS A 1 249 ? 19.969 18.453 -2.176 1 92.5 249 LYS A N 1
ATOM 1919 C CA . LYS A 1 249 ? 20.312 18.781 -0.795 1 92.5 249 LYS A CA 1
ATOM 1920 C C . LYS A 1 249 ? 19.453 19.922 -0.266 1 92.5 249 LYS A C 1
ATOM 1922 O O . LYS A 1 249 ? 19.156 19.969 0.93 1 92.5 249 LYS A O 1
ATOM 1927 N N . ASP A 1 250 ? 19.062 20.734 -1.146 1 94.69 250 ASP A N 1
ATOM 1928 C CA . ASP A 1 250 ? 18.188 21.859 -0.793 1 94.69 250 ASP A CA 1
ATOM 1929 C C . ASP A 1 250 ? 16.75 21.391 -0.643 1 94.69 250 ASP A C 1
ATOM 1931 O O . ASP A 1 250 ? 16.156 20.844 -1.583 1 94.69 250 ASP A O 1
ATOM 1935 N N . MET A 1 251 ? 16.125 21.625 0.5 1 96.25 251 MET A N 1
ATOM 1936 C CA . MET A 1 251 ? 14.797 21.125 0.803 1 96.25 251 MET A CA 1
ATOM 1937 C C . MET A 1 251 ? 13.734 22.156 0.477 1 96.25 251 MET A C 1
ATOM 1939 O O . MET A 1 251 ? 12.539 21.938 0.7 1 96.25 251 MET A O 1
ATOM 1943 N N . SER A 1 252 ? 14.078 23.281 -0.071 1 96.69 252 SER A N 1
ATOM 1944 C CA . SER A 1 252 ? 13.164 24.406 -0.242 1 96.69 252 SER A CA 1
ATOM 1945 C C . SER A 1 252 ? 11.992 24.031 -1.143 1 96.69 252 SER A C 1
ATOM 1947 O O . SER A 1 252 ? 10.867 24.5 -0.923 1 96.69 252 SER A O 1
ATOM 1949 N N . LEU A 1 253 ? 12.281 23.203 -2.113 1 96.88 253 LEU A N 1
ATOM 1950 C CA . LEU A 1 253 ? 11.219 22.797 -3.025 1 96.88 253 LEU A CA 1
ATOM 1951 C C . LEU A 1 253 ? 10.086 22.109 -2.271 1 96.88 253 LEU A C 1
ATOM 1953 O O . LEU A 1 253 ? 8.914 22.391 -2.5 1 96.88 253 LEU A O 1
ATOM 1957 N N . VAL A 1 254 ? 10.461 21.25 -1.369 1 98.38 254 VAL A N 1
ATOM 1958 C CA . VAL A 1 254 ? 9.492 20.469 -0.609 1 98.38 254 VAL A CA 1
ATOM 1959 C C . VAL A 1 254 ? 8.805 21.359 0.423 1 98.38 254 VAL A C 1
ATOM 1961 O O . VAL A 1 254 ? 7.578 21.375 0.53 1 98.38 254 VAL A O 1
ATOM 1964 N N . VAL A 1 255 ? 9.57 22.141 1.134 1 98.38 255 VAL A N 1
ATOM 1965 C CA . VAL A 1 255 ? 9.062 23 2.189 1 98.38 255 VAL A CA 1
ATOM 1966 C C . VAL A 1 255 ? 8.094 24.031 1.598 1 98.38 255 VAL A C 1
ATOM 1968 O O . VAL A 1 255 ? 7.027 24.281 2.166 1 98.38 255 VAL A O 1
ATOM 1971 N N . ASN A 1 256 ? 8.398 24.547 0.421 1 97.88 256 ASN A N 1
ATOM 1972 C CA . ASN A 1 256 ? 7.539 25.516 -0.239 1 97.88 256 ASN A CA 1
ATOM 1973 C C . ASN A 1 256 ? 6.223 24.891 -0.692 1 97.88 256 ASN A C 1
ATOM 1975 O O . ASN A 1 256 ? 5.164 25.516 -0.586 1 97.88 256 ASN A O 1
ATOM 1979 N N . ASP A 1 257 ? 6.312 23.719 -1.201 1 98.5 257 ASP A N 1
ATOM 1980 C CA . ASP A 1 257 ? 5.102 23.031 -1.646 1 98.5 257 ASP A CA 1
ATOM 1981 C C . ASP A 1 257 ? 4.18 22.719 -0.469 1 98.5 257 ASP A C 1
ATOM 1983 O O . ASP A 1 257 ? 2.961 22.875 -0.57 1 98.5 257 ASP A O 1
ATOM 1987 N N . ILE A 1 258 ? 4.758 22.266 0.636 1 98.69 258 ILE A N 1
ATOM 1988 C CA . ILE A 1 258 ? 3.945 22 1.816 1 98.69 258 ILE A CA 1
ATOM 1989 C C . ILE A 1 258 ? 3.305 23.297 2.309 1 98.69 258 ILE A C 1
ATOM 1991 O O . ILE A 1 258 ? 2.133 23.312 2.693 1 98.69 258 ILE A O 1
ATOM 1995 N N . THR A 1 259 ? 4.055 24.359 2.285 1 98.06 259 THR A N 1
ATOM 1996 C CA . THR A 1 259 ? 3.537 25.656 2.711 1 98.06 259 THR A CA 1
ATOM 1997 C C . THR A 1 259 ? 2.371 26.094 1.827 1 98.06 259 THR A C 1
ATOM 1999 O O . THR A 1 259 ? 1.348 26.562 2.328 1 98.06 259 THR A O 1
ATOM 2002 N N . ASP A 1 260 ? 2.533 25.906 0.541 1 97.94 260 ASP A N 1
ATOM 2003 C CA . ASP A 1 260 ? 1.438 26.219 -0.371 1 97.94 260 ASP A CA 1
ATOM 2004 C C . ASP A 1 260 ? 0.209 25.375 -0.07 1 97.94 260 ASP A C 1
ATOM 2006 O O . ASP A 1 260 ? -0.918 25.859 -0.079 1 97.94 260 ASP A O 1
ATOM 2010 N N . ALA A 1 261 ? 0.447 24.141 0.209 1 98 261 ALA A N 1
ATOM 2011 C CA . ALA A 1 261 ? -0.641 23.219 0.535 1 98 261 ALA A CA 1
ATOM 2012 C C . ALA A 1 261 ? -1.408 23.688 1.766 1 98 261 ALA A C 1
ATOM 2014 O O . ALA A 1 261 ? -2.627 23.516 1.849 1 98 261 ALA A O 1
ATOM 2015 N N . LEU A 1 262 ? -0.733 24.328 2.691 1 98.12 262 LEU A N 1
ATOM 2016 C CA . LEU A 1 262 ? -1.322 24.734 3.963 1 98.12 262 LEU A CA 1
ATOM 2017 C C . LEU A 1 262 ? -1.957 26.109 3.852 1 98.12 262 LEU A C 1
ATOM 2019 O O . LEU A 1 262 ? -2.818 26.469 4.66 1 98.12 262 LEU A O 1
ATOM 2023 N N . THR A 1 263 ? -1.563 26.906 2.846 1 97.06 263 THR A N 1
ATOM 2024 C CA . THR A 1 263 ? -1.964 28.312 2.898 1 97.06 263 THR A CA 1
ATOM 2025 C C . THR A 1 263 ? -2.826 28.672 1.693 1 97.06 263 THR A C 1
ATOM 2027 O O . THR A 1 263 ? -3.623 29.609 1.753 1 97.06 263 THR A O 1
ATOM 2030 N N . SER A 1 264 ? -2.639 27.906 0.591 1 95.56 264 SER A N 1
ATOM 2031 C CA . SER A 1 264 ? -3.371 28.25 -0.625 1 95.56 264 SER A CA 1
ATOM 2032 C C . SER A 1 264 ? -4.871 28.078 -0.435 1 95.56 264 SER A C 1
ATOM 2034 O O . SER A 1 264 ? -5.312 27.109 0.188 1 95.56 264 SER A O 1
ATOM 2036 N N . PRO A 1 265 ? -5.707 29 -0.916 1 93.44 265 PRO A N 1
ATOM 2037 C CA . PRO A 1 265 ? -7.16 28.812 -0.869 1 93.44 265 PRO A CA 1
ATOM 2038 C C . PRO A 1 265 ? -7.629 27.641 -1.717 1 93.44 265 PRO A C 1
ATOM 2040 O O . PRO A 1 265 ? -8.664 27.031 -1.423 1 93.44 265 PRO A O 1
ATOM 2043 N N . CYS A 1 266 ? -6.855 27.359 -2.787 1 93.12 266 CYS A N 1
ATOM 2044 C CA . CYS A 1 266 ? -7.172 26.234 -3.664 1 93.12 266 CYS A CA 1
ATOM 2045 C C . CYS A 1 266 ? -5.941 25.375 -3.9 1 93.12 266 CYS A C 1
ATOM 2047 O O . CYS A 1 266 ? -5.406 25.328 -5.012 1 93.12 266 CYS A O 1
ATOM 2049 N N . PRO A 1 267 ? -5.543 24.625 -2.916 1 95.31 267 PRO A N 1
ATOM 2050 C CA . PRO A 1 267 ? -4.344 23.797 -3.078 1 95.31 267 PRO A CA 1
ATOM 2051 C C . PRO A 1 267 ? -4.539 22.656 -4.078 1 95.31 267 PRO A C 1
ATOM 2053 O O . PRO A 1 267 ? -5.668 22.219 -4.312 1 95.31 267 PRO A O 1
ATOM 2056 N N . ASN A 1 268 ? -3.449 22.312 -4.754 1 96.12 268 ASN A N 1
ATOM 2057 C CA . ASN A 1 268 ? -3.477 21.078 -5.547 1 96.12 268 ASN A CA 1
ATOM 2058 C C . ASN A 1 268 ? -3.705 19.859 -4.672 1 96.12 268 ASN A C 1
ATOM 2060 O O . ASN A 1 268 ? -3.389 19.859 -3.482 1 96.12 268 ASN A O 1
ATOM 2064 N N . ASN A 1 269 ? -4.266 18.844 -5.285 1 96.81 269 ASN A N 1
ATOM 2065 C CA . ASN A 1 269 ? -4.418 17.594 -4.555 1 96.81 269 ASN A CA 1
ATOM 2066 C C . ASN A 1 269 ? -3.084 16.875 -4.406 1 96.81 269 ASN A C 1
ATOM 2068 O O . ASN A 1 269 ? -2.912 16.047 -3.502 1 96.81 269 ASN A O 1
ATOM 2072 N N . ARG A 1 270 ? -2.174 17.141 -5.328 1 96.75 270 ARG A N 1
ATOM 2073 C CA . ARG A 1 270 ? -0.854 16.516 -5.344 1 96.75 270 ARG A CA 1
ATOM 2074 C C . ARG A 1 270 ? 0.222 17.516 -5.746 1 96.75 270 ARG A C 1
ATOM 2076 O O . ARG A 1 270 ? 0.046 18.266 -6.703 1 96.75 270 ARG A O 1
ATOM 2083 N N . TYR A 1 271 ? 1.257 17.625 -4.934 1 97.94 271 TYR A N 1
ATOM 2084 C CA . TYR A 1 271 ? 2.451 18.406 -5.25 1 97.94 271 TYR A CA 1
ATOM 2085 C C . TYR A 1 271 ? 3.631 17.484 -5.559 1 97.94 271 TYR A C 1
ATOM 2087 O O . TYR A 1 271 ? 3.822 16.469 -4.891 1 97.94 271 TYR A O 1
ATOM 2095 N N . ASN A 1 272 ? 4.418 17.797 -6.59 1 97.62 272 ASN A N 1
ATOM 2096 C CA . ASN A 1 272 ? 5.574 17 -6.984 1 97.62 272 ASN A CA 1
ATOM 2097 C C . ASN A 1 272 ? 6.855 17.828 -6.969 1 97.62 272 ASN A C 1
ATOM 2099 O O . ASN A 1 272 ? 7.395 18.156 -8.023 1 97.62 272 ASN A O 1
ATOM 2103 N N . PRO A 1 273 ? 7.355 18.109 -5.789 1 98.06 273 PRO A N 1
ATOM 2104 C CA . PRO A 1 273 ? 8.664 18.781 -5.754 1 98.06 273 PRO A CA 1
ATOM 2105 C C . PRO A 1 273 ? 9.789 17.891 -6.27 1 98.06 273 PRO A C 1
ATOM 2107 O O . PRO A 1 273 ? 10.336 17.078 -5.516 1 98.06 273 PRO A O 1
ATOM 2110 N N . MET A 1 274 ? 10.117 18.094 -7.504 1 96.5 274 MET A N 1
ATOM 2111 C CA . MET A 1 274 ? 11.031 17.188 -8.188 1 96.5 274 MET A CA 1
ATOM 2112 C C . MET A 1 274 ? 11.758 17.906 -9.328 1 96.5 274 MET A C 1
ATOM 2114 O O . MET A 1 274 ? 11.258 18.891 -9.852 1 96.5 274 MET A O 1
ATOM 2118 N N . GLU A 1 275 ? 12.898 17.328 -9.727 1 95.62 275 GLU A N 1
ATOM 2119 C CA . GLU A 1 275 ? 13.594 17.75 -10.93 1 95.62 275 GLU A CA 1
ATOM 2120 C C . GLU A 1 275 ? 12.891 17.234 -12.188 1 95.62 275 GLU A C 1
ATOM 2122 O O . GLU A 1 275 ? 12.148 16.266 -12.125 1 95.62 275 GLU A O 1
ATOM 2127 N N . THR A 1 276 ? 13.258 17.859 -13.305 1 96.12 276 THR A N 1
ATOM 2128 C CA . THR A 1 276 ? 12.594 17.562 -14.57 1 96.12 276 THR A CA 1
ATOM 2129 C C . THR A 1 276 ? 12.75 16.094 -14.93 1 96.12 276 THR A C 1
ATOM 2131 O O . THR A 1 276 ? 11.797 15.445 -15.367 1 96.12 276 THR A O 1
ATOM 2134 N N . TYR A 1 277 ? 13.945 15.57 -14.719 1 95.69 277 TYR A N 1
ATOM 2135 C CA . TYR A 1 277 ? 14.195 14.172 -15.062 1 95.69 277 TYR A CA 1
ATOM 2136 C C . TYR A 1 277 ? 13.234 13.25 -14.32 1 95.69 277 TYR A C 1
ATOM 2138 O O . TYR A 1 277 ? 12.617 12.375 -14.93 1 95.69 277 TYR A O 1
ATOM 2146 N N . TRP A 1 278 ? 13.109 13.438 -13.047 1 96.19 278 TRP A N 1
ATOM 2147 C CA . TRP A 1 278 ? 12.266 12.57 -12.234 1 96.19 278 TRP A CA 1
ATOM 2148 C C . TRP A 1 278 ? 10.789 12.781 -12.562 1 96.19 278 TRP A C 1
ATOM 2150 O O . TRP A 1 278 ? 10 11.828 -12.531 1 96.19 278 TRP A O 1
ATOM 2160 N N . TRP A 1 279 ? 10.469 14 -12.852 1 96.56 279 TRP A N 1
ATOM 2161 C CA . TRP A 1 279 ? 9.086 14.266 -13.234 1 96.56 279 TRP A CA 1
ATOM 2162 C C . TRP A 1 279 ? 8.727 13.523 -14.516 1 96.56 279 TRP A C 1
ATOM 2164 O O . TRP A 1 279 ? 7.664 12.898 -14.602 1 96.56 279 TRP A O 1
ATOM 2174 N N . VAL A 1 280 ? 9.617 13.555 -15.484 1 97.44 280 VAL A N 1
ATOM 2175 C CA . VAL A 1 280 ? 9.375 12.875 -16.75 1 97.44 280 VAL A CA 1
ATOM 2176 C C . VAL A 1 280 ? 9.281 11.367 -16.531 1 97.44 280 VAL A C 1
ATOM 2178 O O . VAL A 1 280 ? 8.375 10.711 -17.031 1 97.44 280 VAL A O 1
ATOM 2181 N N . ARG A 1 281 ? 10.195 10.859 -15.758 1 96.75 281 ARG A N 1
ATOM 2182 C CA . ARG A 1 281 ? 10.188 9.43 -15.469 1 96.75 281 ARG A CA 1
ATOM 2183 C C . ARG A 1 281 ? 8.898 9.023 -14.766 1 96.75 281 ARG A C 1
ATOM 2185 O O . ARG A 1 281 ? 8.312 7.988 -15.078 1 96.75 281 ARG A O 1
ATOM 2192 N N . LEU A 1 282 ? 8.492 9.805 -13.82 1 96.44 282 LEU A N 1
ATOM 2193 C CA . LEU A 1 282 ? 7.25 9.539 -13.102 1 96.44 282 LEU A CA 1
ATOM 2194 C C . LEU A 1 282 ? 6.062 9.5 -14.055 1 96.44 282 LEU A C 1
ATOM 2196 O O . LEU A 1 282 ? 5.211 8.617 -13.953 1 96.44 282 LEU A O 1
ATOM 2200 N N . GLN A 1 283 ? 5.988 10.438 -15.016 1 95.44 283 GLN A N 1
ATOM 2201 C CA . GLN A 1 283 ? 4.898 10.461 -15.992 1 95.44 283 GLN A CA 1
ATOM 2202 C C . GLN A 1 283 ? 4.934 9.227 -16.875 1 95.44 283 GLN A C 1
ATOM 2204 O O . GLN A 1 283 ? 3.893 8.633 -17.172 1 95.44 283 GLN A O 1
ATOM 2209 N N . VAL A 1 284 ? 6.129 8.844 -17.281 1 95.94 284 VAL A N 1
ATOM 2210 C CA . VAL A 1 284 ? 6.285 7.672 -18.141 1 95.94 284 VAL A CA 1
ATOM 2211 C C . VAL A 1 284 ? 5.824 6.418 -17.391 1 95.94 284 VAL A C 1
ATOM 2213 O O . VAL A 1 284 ? 5.02 5.645 -17.906 1 95.94 284 VAL A O 1
ATOM 2216 N N . MET A 1 285 ? 6.25 6.277 -16.188 1 95 285 MET A N 1
ATOM 2217 C CA . MET A 1 285 ? 5.977 5.082 -15.398 1 95 285 MET A CA 1
ATOM 2218 C C . MET A 1 285 ? 4.496 5 -15.039 1 95 285 MET A C 1
ATOM 2220 O O . MET A 1 285 ? 3.963 3.906 -14.836 1 95 285 MET A O 1
ATOM 2224 N N . THR A 1 286 ? 3.836 6.148 -14.945 1 91.19 286 THR A N 1
ATOM 2225 C CA . THR A 1 286 ? 2.447 6.184 -14.5 1 91.19 286 THR A CA 1
ATOM 2226 C C . THR A 1 286 ? 1.496 6.102 -15.688 1 91.19 286 THR A C 1
ATOM 2228 O O . THR A 1 286 ? 0.427 5.492 -15.594 1 91.19 286 THR A O 1
ATOM 2231 N N . HIS A 1 287 ? 1.894 6.641 -16.875 1 91.5 287 HIS A N 1
ATOM 2232 C CA . HIS A 1 287 ? 0.88 6.867 -17.906 1 91.5 287 HIS A CA 1
ATOM 2233 C C . HIS A 1 287 ? 1.15 6.02 -19.141 1 91.5 287 HIS A C 1
ATOM 2235 O O . HIS A 1 287 ? 0.246 5.777 -19.938 1 91.5 287 HIS A O 1
ATOM 2241 N N . LEU A 1 288 ? 2.363 5.559 -19.312 1 93.88 288 LEU A N 1
ATOM 2242 C CA . LEU A 1 288 ? 2.629 4.664 -20.438 1 93.88 288 LEU A CA 1
ATOM 2243 C C . LEU A 1 288 ? 2.369 3.213 -20.047 1 93.88 288 LEU A C 1
ATOM 2245 O O . LEU A 1 288 ? 2.385 2.871 -18.859 1 93.88 288 LEU A O 1
ATOM 2249 N N . PRO A 1 289 ? 2.125 2.359 -21.094 1 93.38 289 PRO A N 1
ATOM 2250 C CA . PRO A 1 289 ? 2.016 0.935 -20.781 1 93.38 289 PRO A CA 1
ATOM 2251 C C . PRO A 1 289 ? 3.236 0.405 -20.031 1 93.38 289 PRO A C 1
ATOM 2253 O O . PRO A 1 289 ? 4.367 0.799 -20.312 1 93.38 289 PRO A O 1
ATOM 2256 N N . THR A 1 290 ? 2.996 -0.429 -19.094 1 94.56 290 THR A N 1
ATOM 2257 C CA . THR A 1 290 ? 4.016 -0.956 -18.203 1 94.56 290 THR A CA 1
ATOM 2258 C C . THR A 1 290 ? 5.191 -1.524 -18.984 1 94.56 290 THR A C 1
ATOM 2260 O O . THR A 1 290 ? 6.352 -1.282 -18.641 1 94.56 290 THR A O 1
ATOM 2263 N N . ALA A 1 291 ? 4.922 -2.279 -20.047 1 94.62 291 ALA A N 1
ATOM 2264 C CA . ALA A 1 291 ? 5.977 -2.906 -20.844 1 94.62 291 ALA A CA 1
ATOM 2265 C C . ALA A 1 291 ? 6.914 -1.86 -21.438 1 94.62 291 ALA A C 1
ATOM 2267 O O . ALA A 1 291 ? 8.133 -2.047 -21.438 1 94.62 291 ALA A O 1
ATOM 2268 N N . ILE A 1 292 ? 6.367 -0.748 -21.875 1 95.69 292 ILE A N 1
ATOM 2269 C CA . ILE A 1 292 ? 7.156 0.311 -22.5 1 95.69 292 ILE A CA 1
ATOM 2270 C C . ILE A 1 292 ? 7.977 1.037 -21.422 1 95.69 292 ILE A C 1
ATOM 2272 O O . ILE A 1 292 ? 9.164 1.296 -21.625 1 95.69 292 ILE A O 1
ATOM 2276 N N . ALA A 1 293 ? 7.34 1.355 -20.312 1 96.56 293 ALA A N 1
ATOM 2277 C CA . ALA A 1 293 ? 8.031 2.041 -19.219 1 96.56 293 ALA A CA 1
ATOM 2278 C C . ALA A 1 293 ? 9.195 1.205 -18.703 1 96.56 293 ALA A C 1
ATOM 2280 O O . ALA A 1 293 ? 10.305 1.721 -18.516 1 96.56 293 ALA A O 1
ATOM 2281 N N . ASP A 1 294 ? 8.938 -0.087 -18.5 1 96.5 294 ASP A N 1
ATOM 2282 C CA . ASP A 1 294 ? 9.992 -0.971 -18.016 1 96.5 294 ASP A CA 1
ATOM 2283 C C . ASP A 1 294 ? 11.125 -1.087 -19.031 1 96.5 294 ASP A C 1
ATOM 2285 O O . ASP A 1 294 ? 12.305 -1.096 -18.656 1 96.5 294 ASP A O 1
ATOM 2289 N N . TRP A 1 295 ? 10.773 -1.237 -20.281 1 96.25 295 TRP A N 1
ATOM 2290 C CA . TRP A 1 295 ? 11.781 -1.354 -21.328 1 96.25 295 TRP A CA 1
ATOM 2291 C C . TRP A 1 295 ? 12.695 -0.135 -21.344 1 96.25 295 TRP A C 1
ATOM 2293 O O . TRP A 1 295 ? 13.898 -0.257 -21.578 1 96.25 295 TRP A O 1
ATOM 2303 N N . LEU A 1 296 ? 12.172 1.029 -21.078 1 96.19 296 LEU A N 1
ATOM 2304 C CA . LEU A 1 296 ? 12.922 2.281 -21.125 1 96.19 296 LEU A CA 1
ATOM 2305 C C . LEU A 1 296 ? 13.836 2.41 -19.906 1 96.19 296 LEU A C 1
ATOM 2307 O O . LEU A 1 296 ? 14.953 2.924 -20.016 1 96.19 296 LEU A O 1
ATOM 2311 N N . TYR A 1 297 ? 13.391 1.874 -18.75 1 95.75 297 TYR A N 1
ATOM 2312 C CA . TYR A 1 297 ? 14.086 2.322 -17.547 1 95.75 297 TYR A CA 1
ATOM 2313 C C . TYR A 1 297 ? 14.633 1.136 -16.766 1 95.75 297 TYR A C 1
ATOM 2315 O O . TYR A 1 297 ? 15.43 1.312 -15.836 1 95.75 297 TYR A O 1
ATOM 2323 N N . ILE A 1 298 ? 14.273 -0.09 -17.109 1 94.75 298 ILE A N 1
ATOM 2324 C CA . ILE A 1 298 ? 14.648 -1.229 -16.266 1 94.75 298 ILE A CA 1
ATOM 2325 C C . ILE A 1 298 ? 15.531 -2.186 -17.062 1 94.75 298 ILE A C 1
ATOM 2327 O O . ILE A 1 298 ? 15.078 -2.789 -18.047 1 94.75 298 ILE A O 1
ATOM 2331 N N . PRO A 1 299 ? 16.719 -2.34 -16.609 1 88.81 299 PRO A N 1
ATOM 2332 C CA . PRO A 1 299 ? 17.609 -3.271 -17.312 1 88.81 299 PRO A CA 1
ATOM 2333 C C . PRO A 1 299 ? 17.047 -4.691 -17.375 1 88.81 299 PRO A C 1
ATOM 2335 O O . PRO A 1 299 ? 16.516 -5.191 -16.375 1 88.81 299 PRO A O 1
ATOM 2338 N N . GLY A 1 300 ? 17.141 -5.238 -18.516 1 87.62 300 GLY A N 1
ATOM 2339 C CA . GLY A 1 300 ? 16.703 -6.613 -18.688 1 87.62 300 GLY A CA 1
ATOM 2340 C C . GLY A 1 300 ? 15.258 -6.73 -19.156 1 87.62 300 GLY A C 1
ATOM 2341 O O . GLY A 1 300 ? 14.82 -7.812 -19.562 1 87.62 300 GLY A O 1
ATOM 2342 N N . ALA A 1 301 ? 14.555 -5.559 -19.062 1 88.94 301 ALA A N 1
ATOM 2343 C CA . ALA A 1 301 ? 13.172 -5.582 -19.531 1 88.94 301 ALA A CA 1
ATOM 2344 C C . ALA A 1 301 ? 13.117 -5.691 -21.062 1 88.94 301 ALA A C 1
ATOM 2346 O O . ALA A 1 301 ? 13.914 -5.07 -21.766 1 88.94 301 ALA A O 1
ATOM 2347 N N . THR A 1 302 ? 12.281 -6.609 -21.594 1 83.12 302 THR A N 1
ATOM 2348 C CA . THR A 1 302 ? 12.094 -6.758 -23.031 1 83.12 302 THR A CA 1
ATOM 2349 C C . THR A 1 302 ? 10.648 -6.496 -23.422 1 83.12 302 THR A C 1
ATOM 2351 O O . THR A 1 302 ? 9.734 -6.695 -22.609 1 83.12 302 THR A O 1
ATOM 2354 N N . LEU A 1 303 ? 10.414 -5.984 -24.609 1 81 303 LEU A N 1
ATOM 2355 C CA . LEU A 1 303 ? 9.07 -5.727 -25.109 1 81 303 LEU A CA 1
ATOM 2356 C C . LEU A 1 303 ? 8.445 -7 -25.672 1 81 303 LEU A C 1
ATOM 2358 O O . LEU A 1 303 ? 9.141 -7.824 -26.281 1 81 303 LEU A O 1
ATOM 2362 N N . MET B 1 1 ? -10.68 -23.656 -25.5 1 50.44 1 MET B N 1
ATOM 2363 C CA . MET B 1 1 ? -9.227 -23.719 -25.375 1 50.44 1 MET B CA 1
ATOM 2364 C C . MET B 1 1 ? -8.594 -24.328 -26.609 1 50.44 1 MET B C 1
ATOM 2366 O O . MET B 1 1 ? -9.039 -25.375 -27.109 1 50.44 1 MET B O 1
ATOM 2370 N N . THR B 1 2 ? -7.691 -23.484 -27.172 1 59.22 2 THR B N 1
ATOM 2371 C CA . THR B 1 2 ? -7.066 -23.953 -28.406 1 59.22 2 THR B CA 1
ATOM 2372 C C . THR B 1 2 ? -6.09 -25.078 -28.141 1 59.22 2 THR B C 1
ATOM 2374 O O . THR B 1 2 ? -5.68 -25.297 -27 1 59.22 2 THR B O 1
ATOM 2377 N N . PHE B 1 3 ? -5.82 -25.938 -29.031 1 59.03 3 PHE B N 1
ATOM 2378 C CA . PHE B 1 3 ? -4.855 -27.031 -28.953 1 59.03 3 PHE B CA 1
ATOM 2379 C C . PHE B 1 3 ? -3.504 -26.516 -28.453 1 59.03 3 PHE B C 1
ATOM 2381 O O . PHE B 1 3 ? -2.811 -27.219 -27.703 1 59.03 3 PHE B O 1
ATOM 2388 N N . LYS B 1 4 ? -3.141 -25.391 -28.844 1 66.19 4 LYS B N 1
ATOM 2389 C CA . LYS B 1 4 ? -1.85 -24.812 -28.5 1 66.19 4 LYS B CA 1
ATOM 2390 C C . LYS B 1 4 ? -1.774 -24.484 -27 1 66.19 4 LYS B C 1
ATOM 2392 O O . LYS B 1 4 ? -0.729 -24.672 -26.375 1 66.19 4 LYS B O 1
ATOM 2397 N N . GLN B 1 5 ? -2.889 -24.156 -26.375 1 62.47 5 GLN B N 1
ATOM 2398 C CA . GLN B 1 5 ? -2.934 -23.812 -24.953 1 62.47 5 GLN B CA 1
ATOM 2399 C C . GLN B 1 5 ? -2.842 -25.062 -24.094 1 62.47 5 GLN B C 1
ATOM 2401 O O . GLN B 1 5 ? -2.18 -25.062 -23.047 1 62.47 5 GLN B O 1
ATOM 2406 N N . ARG B 1 6 ? -3.451 -26.062 -24.484 1 64.44 6 ARG B N 1
ATOM 2407 C CA . ARG B 1 6 ? -3.402 -27.328 -23.75 1 64.44 6 ARG B CA 1
ATOM 2408 C C . ARG B 1 6 ? -1.982 -27.891 -23.719 1 64.44 6 ARG B C 1
ATOM 2410 O O . ARG B 1 6 ? -1.534 -28.391 -22.672 1 64.44 6 ARG B O 1
ATOM 2417 N N . GLN B 1 7 ? -1.377 -27.781 -24.719 1 66 7 GLN B N 1
ATOM 2418 C CA . GLN B 1 7 ? -0.005 -28.266 -24.812 1 66 7 GLN B CA 1
ATOM 2419 C C . GLN B 1 7 ? 0.924 -27.484 -23.891 1 66 7 GLN B C 1
ATOM 2421 O O . GLN B 1 7 ? 1.864 -28.047 -23.328 1 66 7 GLN B O 1
ATOM 2426 N N . ARG B 1 8 ? 0.586 -26.281 -23.672 1 73.69 8 ARG B N 1
ATOM 2427 C CA . ARG B 1 8 ? 1.448 -25.422 -22.859 1 73.69 8 ARG B CA 1
ATOM 2428 C C . ARG B 1 8 ? 1.188 -25.641 -21.375 1 73.69 8 ARG B C 1
ATOM 2430 O O . ARG B 1 8 ? 2.014 -25.281 -20.531 1 73.69 8 ARG B O 1
ATOM 2437 N N . ALA B 1 9 ? 0.178 -26.281 -21.141 1 78.62 9 ALA B N 1
ATOM 2438 C CA . ALA B 1 9 ? -0.219 -26.516 -19.766 1 78.62 9 ALA B CA 1
ATOM 2439 C C . ALA B 1 9 ? 0.235 -27.891 -19.281 1 78.62 9 ALA B C 1
ATOM 2441 O O . ALA B 1 9 ? 0.471 -28.094 -18.094 1 78.62 9 ALA B O 1
ATOM 2442 N N . GLU B 1 10 ? 0.349 -28.719 -20.234 1 79.88 10 GLU B N 1
ATOM 2443 C CA . GLU B 1 10 ? 0.584 -30.109 -19.859 1 79.88 10 GLU B CA 1
ATOM 2444 C C . GLU B 1 10 ? 1.9 -30.266 -19.109 1 79.88 10 GLU B C 1
ATOM 2446 O O . GLU B 1 10 ? 2.945 -29.797 -19.562 1 79.88 10 GLU B O 1
ATOM 2451 N N . GLY B 1 11 ? 1.733 -30.797 -17.844 1 83.88 11 GLY B N 1
ATOM 2452 C CA . GLY B 1 11 ? 2.891 -31.141 -17.031 1 83.88 11 GLY B CA 1
ATOM 2453 C C . GLY B 1 11 ? 3.328 -30 -16.125 1 83.88 11 GLY B C 1
ATOM 2454 O O . GLY B 1 11 ? 4.238 -30.156 -15.312 1 83.88 11 GLY B O 1
ATOM 2455 N N . LYS B 1 12 ? 2.703 -28.891 -16.281 1 94.5 12 LYS B N 1
ATOM 2456 C CA . LYS B 1 12 ? 3.094 -27.75 -15.453 1 94.5 12 LYS B CA 1
ATOM 2457 C C . LYS B 1 12 ? 2.352 -27.766 -14.117 1 94.5 12 LYS B C 1
ATOM 2459 O O . LYS B 1 12 ? 1.189 -28.188 -14.055 1 94.5 12 LYS B O 1
ATOM 2464 N N . ALA B 1 13 ? 3.018 -27.391 -13.086 1 98 13 ALA B N 1
ATOM 2465 C CA . ALA B 1 13 ? 2.449 -27.359 -11.742 1 98 13 ALA B CA 1
ATOM 2466 C C . ALA B 1 13 ? 2.25 -25.922 -11.266 1 98 13 ALA B C 1
ATOM 2468 O O . ALA B 1 13 ? 3.088 -25.047 -11.523 1 98 13 ALA B O 1
ATOM 2469 N N . VAL B 1 14 ? 1.082 -25.703 -10.625 1 98.62 14 VAL B N 1
ATOM 2470 C CA . VAL B 1 14 ? 0.739 -24.359 -10.156 1 98.62 14 VAL B CA 1
ATOM 2471 C C . VAL B 1 14 ? 0.206 -24.438 -8.727 1 98.62 14 VAL B C 1
ATOM 2473 O O . VAL B 1 14 ? -0.539 -25.359 -8.383 1 98.62 14 VAL B O 1
ATOM 2476 N N . LEU B 1 15 ? 0.698 -23.547 -7.863 1 98.88 15 LEU B N 1
ATOM 2477 C CA . LEU B 1 15 ? 0.113 -23.344 -6.539 1 98.88 15 LEU B CA 1
ATOM 2478 C C . LEU B 1 15 ? -0.86 -22.172 -6.547 1 98.88 15 LEU B C 1
ATOM 2480 O O . LEU B 1 15 ? -0.543 -21.109 -7.07 1 98.88 15 LEU B O 1
ATOM 2484 N N . ILE B 1 16 ? -2.055 -22.359 -6.043 1 98.94 16 ILE B N 1
ATOM 2485 C CA . ILE B 1 16 ? -3.076 -21.328 -5.91 1 98.94 16 ILE B CA 1
ATOM 2486 C C . ILE B 1 16 ? -3.453 -21.156 -4.441 1 98.94 16 ILE B C 1
ATOM 2488 O O . ILE B 1 16 ? -3.781 -22.125 -3.762 1 98.94 16 ILE B O 1
ATOM 2492 N N . THR B 1 17 ? -3.381 -19.938 -3.947 1 98.94 17 THR B N 1
ATOM 2493 C CA . THR B 1 17 ? -3.838 -19.703 -2.582 1 98.94 17 THR B CA 1
ATOM 2494 C C . THR B 1 17 ? -5.312 -19.312 -2.566 1 98.94 17 THR B C 1
ATOM 2496 O O . THR B 1 17 ? -5.82 -18.734 -3.529 1 98.94 17 THR B O 1
ATOM 2499 N N . GLY B 1 18 ? -5.973 -19.594 -1.439 1 98.38 18 GLY B N 1
ATOM 2500 C CA . GLY B 1 18 ? -7.359 -19.188 -1.267 1 98.38 18 GLY B CA 1
ATOM 2501 C C . GLY B 1 18 ? -8.32 -19.969 -2.148 1 98.38 18 GLY B C 1
ATOM 2502 O O . GLY B 1 18 ? -9.125 -19.375 -2.867 1 98.38 18 GLY B O 1
ATOM 2503 N N . CYS B 1 19 ? -8.289 -21.297 -2.078 1 98.56 19 CYS B N 1
ATOM 2504 C CA . CYS B 1 19 ? -9.07 -22.141 -2.977 1 98.56 19 CYS B CA 1
ATOM 2505 C C . CYS B 1 19 ? -10.352 -22.609 -2.299 1 98.56 19 CYS B C 1
ATOM 2507 O O . CYS B 1 19 ? -11.062 -23.453 -2.836 1 98.56 19 CYS B O 1
ATOM 2509 N N . ASP B 1 20 ? -10.695 -22.094 -1.112 1 97.56 20 ASP B N 1
ATOM 2510 C CA . ASP B 1 20 ? -11.906 -22.516 -0.408 1 97.56 20 ASP B CA 1
ATOM 2511 C C . ASP B 1 20 ? -13.156 -22.094 -1.177 1 97.56 20 ASP B C 1
ATOM 2513 O O . ASP B 1 20 ? -14.188 -22.781 -1.112 1 97.56 20 ASP B O 1
ATOM 2517 N N . LYS B 1 21 ? -13.086 -20.953 -1.855 1 95.69 21 LYS B N 1
ATOM 2518 C CA . LYS B 1 21 ? -14.219 -20.406 -2.602 1 95.69 21 LYS B CA 1
ATOM 2519 C C . LYS B 1 21 ? -13.75 -19.391 -3.635 1 95.69 21 LYS B C 1
ATOM 2521 O O . LYS B 1 21 ? -12.547 -19.156 -3.793 1 95.69 21 LYS B O 1
ATOM 2526 N N . GLY B 1 22 ? -14.695 -18.969 -4.41 1 95.94 22 GLY B N 1
ATOM 2527 C CA . GLY B 1 22 ? -14.453 -17.828 -5.281 1 95.94 22 GLY B CA 1
ATOM 2528 C C . GLY B 1 22 ? -13.539 -18.156 -6.445 1 95.94 22 GLY B C 1
ATOM 2529 O O . GLY B 1 22 ? -13.633 -19.234 -7.039 1 95.94 22 GLY B O 1
ATOM 2530 N N . PHE B 1 23 ? -12.688 -17.156 -6.82 1 97.94 23 PHE B N 1
ATOM 2531 C CA . PHE B 1 23 ? -11.805 -17.297 -7.973 1 97.94 23 PHE B CA 1
ATOM 2532 C C . PHE B 1 23 ? -10.891 -18.5 -7.82 1 97.94 23 PHE B C 1
ATOM 2534 O O . PHE B 1 23 ? -10.695 -19.266 -8.773 1 97.94 23 PHE B O 1
ATOM 2541 N N . GLY B 1 24 ? -10.32 -18.625 -6.59 1 98.44 24 GLY B N 1
ATOM 2542 C CA . GLY B 1 24 ? -9.367 -19.703 -6.371 1 98.44 24 GLY B CA 1
ATOM 2543 C C . GLY B 1 24 ? -9.953 -21.078 -6.598 1 98.44 24 GLY B C 1
ATOM 2544 O O . GLY B 1 24 ? -9.328 -21.938 -7.227 1 98.44 24 GLY B O 1
ATOM 2545 N N . HIS B 1 25 ? -11.117 -21.266 -6.074 1 98.25 25 HIS B N 1
ATOM 2546 C CA . HIS B 1 25 ? -11.805 -22.547 -6.215 1 98.25 25 HIS B CA 1
ATOM 2547 C C . HIS B 1 25 ? -12.117 -22.844 -7.676 1 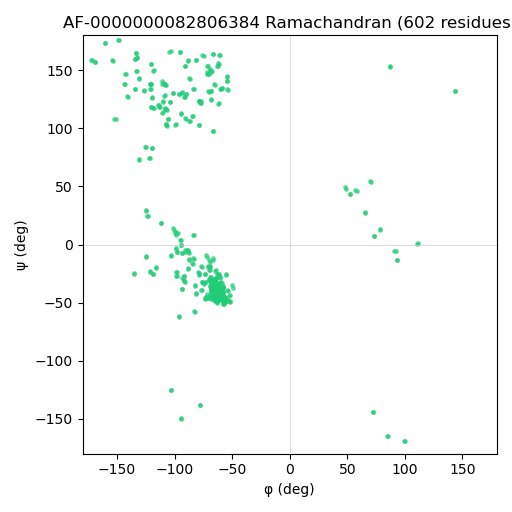98.25 25 HIS B C 1
ATOM 2549 O O . HIS B 1 25 ? -11.836 -23.938 -8.164 1 98.25 25 HIS B O 1
ATOM 2555 N N . ALA B 1 26 ? -12.688 -21.891 -8.344 1 98.19 26 ALA B N 1
ATOM 2556 C CA . ALA B 1 26 ? -13.031 -22.016 -9.758 1 98.19 26 ALA B CA 1
ATOM 2557 C C . ALA B 1 26 ? -11.773 -22.219 -10.609 1 98.19 26 ALA B C 1
ATOM 2559 O O . ALA B 1 26 ? -11.766 -23.047 -11.531 1 98.19 26 ALA B O 1
ATOM 2560 N N . LEU B 1 27 ? -10.758 -21.516 -10.289 1 98.62 27 LEU B N 1
ATOM 2561 C CA . LEU B 1 27 ? -9.5 -21.594 -11.031 1 98.62 27 LEU B CA 1
ATOM 2562 C C . LEU B 1 27 ? -8.859 -22.969 -10.875 1 98.62 27 LEU B C 1
ATOM 2564 O O . LEU B 1 27 ? -8.328 -23.516 -11.836 1 98.62 27 LEU B O 1
ATOM 2568 N N . ALA B 1 28 ? -8.844 -23.484 -9.648 1 98.69 28 ALA B N 1
ATOM 2569 C CA . ALA B 1 28 ? -8.266 -24.812 -9.391 1 98.69 28 ALA B CA 1
ATOM 2570 C C . ALA B 1 28 ? -8.883 -25.859 -10.297 1 98.69 28 ALA B C 1
ATOM 2572 O O . ALA B 1 28 ? -8.172 -26.625 -10.961 1 98.69 28 ALA B O 1
ATOM 2573 N N . LYS B 1 29 ? -10.172 -25.875 -10.375 1 98.19 29 LYS B N 1
ATOM 2574 C CA . LYS B 1 29 ? -10.875 -26.844 -11.219 1 98.19 29 LYS B CA 1
ATOM 2575 C C . LYS B 1 29 ? -10.586 -26.609 -12.695 1 98.19 29 LYS B C 1
ATOM 2577 O O . LYS B 1 29 ? -10.367 -27.547 -13.453 1 98.19 29 LYS B O 1
ATOM 2582 N N . HIS B 1 30 ? -10.586 -25.391 -13.055 1 97.5 30 HIS B N 1
ATOM 2583 C CA . HIS B 1 30 ? -10.375 -25 -14.453 1 97.5 30 HIS B CA 1
ATOM 2584 C C . HIS B 1 30 ? -8.992 -25.422 -14.93 1 97.5 30 HIS B C 1
ATOM 2586 O O . HIS B 1 30 ? -8.852 -26.031 -15.992 1 97.5 30 HIS B O 1
ATOM 2592 N N . LEU B 1 31 ? -7.961 -25.094 -14.164 1 97.94 31 LEU B N 1
ATOM 2593 C CA . LEU B 1 31 ? -6.594 -25.422 -14.547 1 97.94 31 LEU B CA 1
ATOM 2594 C C . LEU B 1 31 ? -6.371 -26.922 -14.539 1 97.94 31 LEU B C 1
ATOM 2596 O O . LEU B 1 31 ? -5.645 -27.453 -15.383 1 97.94 31 LEU B O 1
ATOM 2600 N N . HIS B 1 32 ? -6.988 -27.609 -13.57 1 97.38 32 HIS B N 1
ATOM 2601 C CA . HIS B 1 32 ? -6.938 -29.062 -13.562 1 97.38 32 HIS B CA 1
ATOM 2602 C C . HIS B 1 32 ? -7.469 -29.641 -14.867 1 97.38 32 HIS B C 1
ATOM 2604 O O . HIS B 1 32 ? -6.832 -30.5 -15.484 1 97.38 32 HIS B O 1
ATOM 2610 N N . ALA B 1 33 ? -8.586 -29.109 -15.281 1 95.62 33 ALA B N 1
ATOM 2611 C CA . ALA B 1 33 ? -9.227 -29.578 -16.516 1 95.62 33 ALA B CA 1
ATOM 2612 C C . ALA B 1 33 ? -8.336 -29.312 -17.719 1 95.62 33 ALA B C 1
ATOM 2614 O O . ALA B 1 33 ? -8.391 -30.031 -18.719 1 95.62 33 ALA B O 1
ATOM 2615 N N . LYS B 1 34 ? -7.469 -28.344 -17.656 1 95.19 34 LYS B N 1
ATOM 2616 C CA . LYS B 1 34 ? -6.59 -27.969 -18.766 1 95.19 34 LYS B CA 1
ATOM 2617 C C . LYS B 1 34 ? -5.297 -28.781 -18.734 1 95.19 34 LYS B C 1
ATOM 2619 O O . LYS B 1 34 ? -4.457 -28.641 -19.625 1 95.19 34 LYS B O 1
ATOM 2624 N N . GLY B 1 35 ? -5.137 -29.562 -17.672 1 94.5 35 GLY B N 1
ATOM 2625 C CA . GLY B 1 35 ? -4.02 -30.484 -17.672 1 94.5 35 GLY B CA 1
ATOM 2626 C C . GLY B 1 35 ? -2.936 -30.109 -16.672 1 94.5 35 GLY B C 1
ATOM 2627 O O . GLY B 1 35 ? -1.931 -30.812 -16.562 1 94.5 35 GLY B O 1
ATOM 2628 N N . PHE B 1 36 ? -3.113 -29.016 -15.906 1 96.88 36 PHE B N 1
ATOM 2629 C CA . PHE B 1 36 ? -2.135 -28.625 -14.898 1 96.88 36 PHE B CA 1
ATOM 2630 C C . PHE B 1 36 ? -2.16 -29.578 -13.711 1 96.88 36 PHE B C 1
ATOM 2632 O O . PHE B 1 36 ? -3.193 -30.188 -13.422 1 96.88 36 PHE B O 1
ATOM 2639 N N . THR B 1 37 ? -1.016 -29.797 -13.109 1 97.12 37 THR B N 1
ATOM 2640 C CA . THR B 1 37 ? -1.021 -30.203 -11.711 1 97.12 37 THR B CA 1
ATOM 2641 C C . THR B 1 37 ? -1.292 -29.016 -10.789 1 97.12 37 THR B C 1
ATOM 2643 O O . THR B 1 37 ? -0.574 -28.016 -10.836 1 97.12 37 THR B O 1
ATOM 2646 N N . VAL B 1 38 ? -2.32 -29.172 -9.984 1 98.44 38 VAL B N 1
ATOM 2647 C CA . VAL B 1 38 ? -2.762 -28.031 -9.195 1 98.44 38 VAL B CA 1
ATOM 2648 C C . VAL B 1 38 ? -2.535 -28.312 -7.711 1 98.44 38 VAL B C 1
ATOM 2650 O O . VAL B 1 38 ? -2.994 -29.328 -7.188 1 98.44 38 VAL B O 1
ATOM 2653 N N . PHE B 1 39 ? -1.741 -27.5 -7.078 1 98.75 39 PHE B N 1
ATOM 2654 C CA . PHE B 1 39 ? -1.702 -27.422 -5.621 1 98.75 39 PHE B CA 1
ATOM 2655 C C . PHE B 1 39 ? -2.682 -26.375 -5.105 1 98.75 39 PHE B C 1
ATOM 2657 O O . PHE B 1 39 ? -2.453 -25.172 -5.266 1 98.75 39 PHE B O 1
ATOM 2664 N N . ALA B 1 40 ? -3.766 -26.844 -4.484 1 98.88 40 ALA B N 1
ATOM 2665 C CA . ALA B 1 40 ? -4.832 -25.953 -4.023 1 98.88 40 ALA B CA 1
ATOM 2666 C C . ALA B 1 40 ? -4.699 -25.672 -2.529 1 98.88 40 ALA B C 1
ATOM 2668 O O . ALA B 1 40 ? -5.035 -26.516 -1.697 1 98.88 40 ALA B O 1
ATOM 2669 N N . GLY B 1 41 ? -4.188 -24.469 -2.219 1 98.81 41 GLY B N 1
ATOM 2670 C CA . GLY B 1 41 ? -4.125 -24.062 -0.826 1 98.81 41 GLY B CA 1
ATOM 2671 C C . GLY B 1 41 ? -5.465 -23.594 -0.277 1 98.81 41 GLY B C 1
ATOM 2672 O O . GLY B 1 41 ? -6.055 -22.641 -0.784 1 98.81 41 GLY B O 1
ATOM 2673 N N . CYS B 1 42 ? -5.918 -24.266 0.77 1 98.62 42 CYS B N 1
ATOM 2674 C CA . CYS B 1 42 ? -7.184 -23.953 1.425 1 98.62 42 CYS B CA 1
ATOM 2675 C C . CYS B 1 42 ? -6.965 -23.594 2.889 1 98.62 42 CYS B C 1
ATOM 2677 O O . CYS B 1 42 ? -6.164 -24.219 3.576 1 98.62 42 CYS B O 1
ATOM 2679 N N . LEU B 1 43 ? -7.699 -22.562 3.279 1 98.06 43 LEU B N 1
ATOM 2680 C CA . LEU B 1 43 ? -7.637 -22.141 4.672 1 98.06 43 LEU B CA 1
ATOM 2681 C C . LEU B 1 43 ? -8.367 -23.141 5.574 1 98.06 43 LEU B C 1
ATOM 2683 O O . LEU B 1 43 ? -7.965 -23.344 6.723 1 98.06 43 LEU B O 1
ATOM 2687 N N . LEU B 1 44 ? -9.445 -23.781 5.047 1 96.75 44 LEU B N 1
ATOM 2688 C CA . LEU B 1 44 ? -10.352 -24.531 5.902 1 96.75 44 LEU B CA 1
ATOM 2689 C C . LEU B 1 44 ? -10.242 -26.031 5.625 1 96.75 44 LEU B C 1
ATOM 2691 O O . LEU B 1 44 ? -11.172 -26.797 5.906 1 96.75 44 LEU B O 1
ATOM 2695 N N . MET B 1 45 ? -9.172 -26.438 5.008 1 95.88 45 MET B N 1
ATOM 2696 C CA . MET B 1 45 ? -9.008 -27.859 4.688 1 95.88 45 MET B CA 1
ATOM 2697 C C . MET B 1 45 ? -9.055 -28.703 5.949 1 95.88 45 MET B C 1
ATOM 2699 O O . MET B 1 45 ? -9.781 -29.703 6.008 1 95.88 45 MET B O 1
ATOM 2703 N N . ASP B 1 46 ? -8.359 -28.328 7.004 1 93.88 46 ASP B N 1
ATOM 2704 C CA . ASP B 1 46 ? -8.289 -29.109 8.234 1 93.88 46 ASP B CA 1
ATOM 2705 C C . ASP B 1 46 ? -9.633 -29.109 8.961 1 93.88 46 ASP B C 1
ATOM 2707 O O . ASP B 1 46 ? -9.906 -30 9.773 1 93.88 46 ASP B O 1
ATOM 2711 N N . GLU B 1 47 ? -10.438 -28.156 8.625 1 95.31 47 GLU B N 1
ATOM 2712 C CA . GLU B 1 47 ? -11.766 -28.078 9.219 1 95.31 47 GLU B CA 1
ATOM 2713 C C . GLU B 1 47 ? -12.82 -28.703 8.305 1 95.31 47 GLU B C 1
ATOM 2715 O O . GLU B 1 47 ? -14.023 -28.547 8.539 1 95.31 47 GLU B O 1
ATOM 2720 N N . ASN B 1 48 ? -12.391 -29.328 7.344 1 94.88 48 ASN B N 1
ATOM 2721 C CA . ASN B 1 48 ? -13.258 -29.969 6.363 1 94.88 48 ASN B CA 1
ATOM 2722 C C . ASN B 1 48 ? -14.219 -28.984 5.719 1 94.88 48 ASN B C 1
ATOM 2724 O O . ASN B 1 48 ? -15.414 -29.266 5.602 1 94.88 48 ASN B O 1
ATOM 2728 N N . GLY B 1 49 ? -13.656 -27.922 5.352 1 96.06 49 GLY B N 1
ATOM 2729 C CA . GLY B 1 49 ? -14.469 -26.922 4.66 1 96.06 49 GLY B CA 1
ATOM 2730 C C . GLY B 1 49 ? -15.047 -27.422 3.352 1 96.06 49 GLY B C 1
ATOM 2731 O O . GLY B 1 49 ? -14.453 -28.281 2.699 1 96.06 49 GLY B O 1
ATOM 2732 N N . ASP B 1 50 ? -16.141 -26.828 2.908 1 96.44 50 ASP B N 1
ATOM 2733 C CA . ASP B 1 50 ? -16.875 -27.297 1.731 1 96.44 50 ASP B CA 1
ATOM 2734 C C . ASP B 1 50 ? -16 -27.219 0.481 1 96.44 50 ASP B C 1
ATOM 2736 O O . ASP B 1 50 ? -15.969 -28.156 -0.321 1 96.44 50 ASP B O 1
ATOM 2740 N N . GLY B 1 51 ? -15.312 -26.125 0.275 1 96.94 51 GLY B N 1
ATOM 2741 C CA . GLY B 1 51 ? -14.469 -25.953 -0.898 1 96.94 51 GLY B CA 1
ATOM 2742 C C . GLY B 1 51 ? -13.344 -26.969 -0.983 1 96.94 51 GLY B C 1
ATOM 2743 O O . GLY B 1 51 ? -13.133 -27.594 -2.031 1 96.94 51 GLY B O 1
ATOM 2744 N N . ALA B 1 52 ? -12.688 -27.172 0.124 1 97.88 52 ALA B N 1
ATOM 2745 C CA . ALA B 1 52 ? -11.602 -28.141 0.178 1 97.88 52 ALA B CA 1
ATOM 2746 C C . ALA B 1 52 ? -12.117 -29.562 -0.078 1 97.88 52 ALA B C 1
ATOM 2748 O O . ALA B 1 52 ? -11.492 -30.328 -0.807 1 97.88 52 ALA B O 1
ATOM 2749 N N . ARG B 1 53 ? -13.211 -29.844 0.515 1 97.88 53 ARG B N 1
ATOM 2750 C CA . ARG B 1 53 ? -13.805 -31.172 0.35 1 97.88 53 ARG B CA 1
ATOM 2751 C C . ARG B 1 53 ? -14.156 -31.438 -1.11 1 97.88 53 ARG B C 1
ATOM 2753 O O . ARG B 1 53 ? -13.914 -32.531 -1.624 1 97.88 53 ARG B O 1
ATOM 2760 N N . GLU B 1 54 ? -14.734 -30.469 -1.693 1 98.25 54 GLU B N 1
ATOM 2761 C CA . GLU B 1 54 ? -15.117 -30.609 -3.094 1 98.25 54 GLU B CA 1
ATOM 2762 C C . GLU B 1 54 ? -13.906 -30.891 -3.977 1 98.25 54 GLU B C 1
ATOM 2764 O O . GLU B 1 54 ? -13.953 -31.75 -4.859 1 98.25 54 GLU B O 1
ATOM 2769 N N . LEU B 1 55 ? -12.852 -30.172 -3.756 1 98.44 55 LEU B N 1
ATOM 2770 C CA . LEU B 1 55 ? -11.633 -30.344 -4.543 1 98.44 55 LEU B CA 1
ATOM 2771 C C . LEU B 1 55 ? -11.008 -31.703 -4.273 1 98.44 55 LEU B C 1
ATOM 2773 O O . LEU B 1 55 ? -10.531 -32.375 -5.199 1 98.44 55 LEU B O 1
ATOM 2777 N N . LYS B 1 56 ? -11.023 -32.156 -3.045 1 97.25 56 LYS B N 1
ATOM 2778 C CA . LYS B 1 56 ? -10.492 -33.469 -2.689 1 97.25 56 LYS B CA 1
ATOM 2779 C C . LYS B 1 56 ? -11.289 -34.594 -3.355 1 97.25 56 LYS B C 1
ATOM 2781 O O . LYS B 1 56 ? -10.727 -35.594 -3.75 1 97.25 56 LYS B O 1
ATOM 2786 N N . ASN B 1 57 ? -12.508 -34.344 -3.473 1 97.44 57 ASN B N 1
ATOM 2787 C CA . ASN B 1 57 ? -13.422 -35.344 -3.996 1 97.44 57 ASN B CA 1
ATOM 2788 C C . ASN B 1 57 ? -13.234 -35.562 -5.496 1 97.44 57 ASN B C 1
ATOM 2790 O O . ASN B 1 57 ? -13.766 -36.5 -6.07 1 97.44 57 ASN B O 1
ATOM 2794 N N . MET B 1 58 ? -12.5 -34.719 -6.09 1 97.06 58 MET B N 1
ATOM 2795 C CA . MET B 1 58 ? -12.172 -34.938 -7.496 1 97.06 58 MET B CA 1
ATOM 2796 C C . MET B 1 58 ? -11.344 -36.188 -7.68 1 97.06 58 MET B C 1
ATOM 2798 O O . MET B 1 58 ? -11.281 -36.75 -8.781 1 97.06 58 MET B O 1
ATOM 2802 N N . LYS B 1 59 ? -10.664 -36.656 -6.672 1 95.38 59 LYS B N 1
ATOM 2803 C CA . LYS B 1 59 ? -9.906 -37.906 -6.645 1 95.38 59 LYS B CA 1
ATOM 2804 C C . LYS B 1 59 ? -8.938 -38 -7.82 1 95.38 59 LYS B C 1
ATOM 2806 O O . LYS B 1 59 ? -8.898 -39 -8.531 1 95.38 59 LYS B O 1
ATOM 2811 N N . SER B 1 60 ? -8.266 -36.906 -8.086 1 95.69 60 SER B N 1
ATOM 2812 C CA . SER B 1 60 ? -7.258 -36.812 -9.141 1 95.69 60 SER B CA 1
ATOM 2813 C C . SER B 1 60 ? -5.855 -36.688 -8.555 1 95.69 60 SER B C 1
ATOM 2815 O O . SER B 1 60 ? -5.648 -35.969 -7.57 1 95.69 60 SER B O 1
ATOM 2817 N N . ASP B 1 61 ? -4.961 -37.375 -9.172 1 94.62 61 ASP B N 1
ATOM 2818 C CA . ASP B 1 61 ? -3.566 -37.281 -8.742 1 94.62 61 ASP B CA 1
ATOM 2819 C C . ASP B 1 61 ? -2.971 -35.906 -9.055 1 94.62 61 ASP B C 1
ATOM 2821 O O . ASP B 1 61 ? -1.919 -35.562 -8.523 1 94.62 61 ASP B O 1
ATOM 2825 N N . ARG B 1 62 ? -3.641 -35.156 -9.891 1 96.38 62 ARG B N 1
ATOM 2826 C CA . ARG B 1 62 ? -3.113 -33.844 -10.289 1 96.38 62 ARG B CA 1
ATOM 2827 C C . ARG B 1 62 ? -3.76 -32.719 -9.484 1 96.38 62 ARG B C 1
ATOM 2829 O O . ARG B 1 62 ? -3.457 -31.547 -9.695 1 96.38 62 ARG B O 1
ATOM 2836 N N . MET B 1 63 ? -4.703 -33.031 -8.633 1 98.12 63 MET B N 1
ATOM 2837 C CA . MET B 1 63 ? -5.289 -32.094 -7.703 1 98.12 63 MET B CA 1
ATOM 2838 C C . MET B 1 63 ? -4.832 -32.344 -6.277 1 98.12 63 MET B C 1
ATOM 2840 O O . MET B 1 63 ? -5.273 -33.312 -5.652 1 98.12 63 MET B O 1
ATOM 2844 N N . LYS B 1 64 ? -3.926 -31.562 -5.816 1 98.12 64 LYS B N 1
ATOM 2845 C CA . LYS B 1 64 ? -3.402 -31.688 -4.461 1 98.12 64 LYS B CA 1
ATOM 2846 C C . LYS B 1 64 ? -3.949 -30.578 -3.559 1 98.12 64 LYS B C 1
ATOM 2848 O O . LYS B 1 64 ? -3.549 -29.422 -3.674 1 98.12 64 LYS B O 1
ATOM 2853 N N . VAL B 1 65 ? -4.855 -30.984 -2.639 1 98.25 65 VAL B N 1
ATOM 2854 C CA . VAL B 1 65 ? -5.43 -30 -1.717 1 98.25 65 VAL B CA 1
ATOM 2855 C C . VAL B 1 65 ? -4.594 -29.953 -0.44 1 98.25 65 VAL B C 1
ATOM 2857 O O . VAL B 1 65 ? -4.277 -30.984 0.148 1 98.25 65 VAL B O 1
ATOM 2860 N N . LEU B 1 66 ? -4.152 -28.781 -0.053 1 97.38 66 LEU B N 1
ATOM 2861 C CA . LEU B 1 66 ? -3.338 -28.672 1.152 1 97.38 66 LEU B CA 1
ATOM 2862 C C . LEU B 1 66 ? -3.836 -27.531 2.039 1 97.38 66 LEU B C 1
ATOM 2864 O O . LEU B 1 66 ? -4.43 -26.562 1.549 1 97.38 66 LEU B O 1
ATOM 2868 N N . GLN B 1 67 ? -3.652 -27.688 3.361 1 98.44 67 GLN B N 1
ATOM 2869 C CA . GLN B 1 67 ? -3.922 -26.625 4.336 1 98.44 67 GLN B CA 1
ATOM 2870 C C . GLN B 1 67 ? -2.928 -25.484 4.191 1 98.44 67 GLN B C 1
ATOM 2872 O O . GLN B 1 67 ? -1.714 -25.703 4.23 1 98.44 67 GLN B O 1
ATOM 2877 N N . MET B 1 68 ? -3.51 -24.281 4.016 1 98.44 68 MET B N 1
ATOM 2878 C CA . MET B 1 68 ? -2.596 -23.156 3.873 1 98.44 68 MET B CA 1
ATOM 2879 C C . MET B 1 68 ? -3.252 -21.859 4.348 1 98.44 68 MET B C 1
ATOM 2881 O O . MET B 1 68 ? -4.191 -21.375 3.723 1 98.44 68 MET B O 1
ATOM 2885 N N . ASP B 1 69 ? -2.805 -21.375 5.48 1 98.81 69 ASP B N 1
ATOM 2886 C CA . ASP B 1 69 ? -3.045 -20.016 5.934 1 98.81 69 ASP B CA 1
ATOM 2887 C C . ASP B 1 69 ? -1.895 -19.094 5.539 1 98.81 69 ASP B C 1
ATOM 2889 O O . ASP B 1 69 ? -0.794 -19.188 6.086 1 98.81 69 ASP B O 1
ATOM 2893 N N . VAL B 1 70 ? -2.188 -18.172 4.641 1 98.88 70 VAL B N 1
ATOM 2894 C CA . VAL B 1 70 ? -1.131 -17.328 4.102 1 98.88 70 VAL B CA 1
ATOM 2895 C C . VAL B 1 70 ? -0.575 -16.422 5.203 1 98.88 70 VAL B C 1
ATOM 2897 O O . VAL B 1 70 ? 0.482 -15.812 5.035 1 98.88 70 VAL B O 1
ATOM 2900 N N . CYS B 1 71 ? -1.231 -16.328 6.363 1 98.69 71 CYS B N 1
ATOM 2901 C CA . CYS B 1 71 ? -0.773 -15.508 7.484 1 98.69 71 CYS B CA 1
ATOM 2902 C C . CYS B 1 71 ? 0.149 -16.312 8.398 1 98.69 71 CYS B C 1
ATOM 2904 O O . CYS B 1 71 ? 0.708 -15.758 9.352 1 98.69 71 CYS B O 1
ATOM 2906 N N . SER B 1 72 ? 0.307 -17.562 8.117 1 98.75 72 SER B N 1
ATOM 2907 C CA .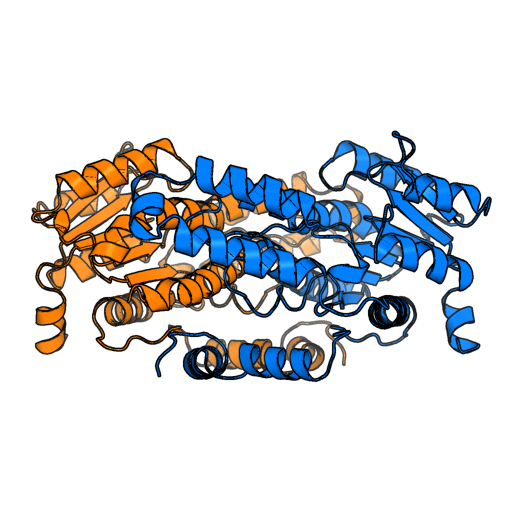 SER B 1 72 ? 1.086 -18.438 8.992 1 98.75 72 SER B CA 1
ATOM 2908 C C . SER B 1 72 ? 2.418 -18.812 8.352 1 98.75 72 SER B C 1
ATOM 2910 O O . SER B 1 72 ? 2.453 -19.547 7.359 1 98.75 72 SER B O 1
ATOM 2912 N N . ASP B 1 73 ? 3.49 -18.391 8.992 1 98.19 73 ASP B N 1
ATOM 2913 C CA . ASP B 1 73 ? 4.812 -18.766 8.5 1 98.19 73 ASP B CA 1
ATOM 2914 C C . ASP B 1 73 ? 4.977 -20.281 8.477 1 98.19 73 ASP B C 1
ATOM 2916 O O . ASP B 1 73 ? 5.551 -20.844 7.539 1 98.19 73 ASP B O 1
ATOM 2920 N N . GLN B 1 74 ? 4.492 -20.891 9.438 1 98.38 74 GLN B N 1
ATOM 2921 C CA . GLN B 1 74 ? 4.621 -22.344 9.57 1 98.38 74 GLN B CA 1
ATOM 2922 C C . GLN B 1 74 ? 3.871 -23.062 8.461 1 98.38 74 GLN B C 1
ATOM 2924 O O . GLN B 1 74 ? 4.418 -23.969 7.82 1 98.38 74 GLN B O 1
ATOM 2929 N N . GLU B 1 75 ? 2.654 -22.688 8.211 1 98.69 75 GLU B N 1
ATOM 2930 C CA . GLU B 1 75 ? 1.866 -23.391 7.195 1 98.69 75 GLU B CA 1
ATOM 2931 C C . GLU B 1 75 ? 2.424 -23.125 5.797 1 98.69 75 GLU B C 1
ATOM 2933 O O . GLU B 1 75 ? 2.387 -24.016 4.941 1 98.69 75 GLU B O 1
ATOM 2938 N N . VAL B 1 76 ? 2.938 -21.969 5.574 1 98.75 76 VAL B N 1
ATOM 2939 C CA . VAL B 1 76 ? 3.541 -21.672 4.281 1 98.75 76 VAL B CA 1
ATOM 2940 C C . VAL B 1 76 ? 4.797 -22.516 4.086 1 98.75 76 VAL B C 1
ATOM 2942 O O . VAL B 1 76 ? 5.027 -23.047 3 1 98.75 76 VAL B O 1
ATOM 2945 N N . ALA B 1 77 ? 5.582 -22.609 5.137 1 98.19 77 ALA B N 1
ATOM 2946 C CA . ALA B 1 77 ? 6.777 -23.453 5.055 1 98.19 77 ALA B CA 1
ATOM 2947 C C . ALA B 1 77 ? 6.41 -24.906 4.781 1 98.19 77 ALA B C 1
ATOM 2949 O O . ALA B 1 77 ? 7.074 -25.578 3.99 1 98.19 77 ALA B O 1
ATOM 2950 N N . GLN B 1 78 ? 5.398 -25.391 5.41 1 98.44 78 GLN B N 1
ATOM 2951 C CA . GLN B 1 78 ? 4.926 -26.75 5.195 1 98.44 78 GLN B CA 1
ATOM 2952 C C . GLN B 1 78 ? 4.441 -26.938 3.762 1 98.44 78 GLN B C 1
ATOM 2954 O O . GLN B 1 78 ? 4.633 -28.016 3.176 1 98.44 78 GLN B O 1
ATOM 2959 N N . ALA B 1 79 ? 3.777 -25.938 3.262 1 98.69 79 ALA B N 1
ATOM 2960 C CA . ALA B 1 79 ? 3.312 -26 1.878 1 98.69 79 ALA B CA 1
ATOM 2961 C C . ALA B 1 79 ? 4.488 -26.109 0.909 1 98.69 79 ALA B C 1
ATOM 2963 O O . ALA B 1 79 ? 4.434 -26.875 -0.057 1 98.69 79 ALA B O 1
ATOM 2964 N N . VAL B 1 80 ? 5.543 -25.328 1.13 1 98.06 80 VAL B N 1
ATOM 2965 C CA . VAL B 1 80 ? 6.73 -25.391 0.287 1 98.06 80 VAL B CA 1
ATOM 2966 C C . VAL B 1 80 ? 7.305 -26.812 0.302 1 98.06 80 VAL B C 1
ATOM 2968 O O . VAL B 1 80 ? 7.605 -27.375 -0.752 1 98.06 80 VAL B O 1
ATOM 2971 N N . ASP B 1 81 ? 7.418 -27.359 1.489 1 97.5 81 ASP B N 1
ATOM 2972 C CA . ASP B 1 81 ? 7.961 -28.703 1.641 1 97.5 81 ASP B CA 1
ATOM 2973 C C . ASP B 1 81 ? 7.086 -29.719 0.923 1 97.5 81 ASP B C 1
ATOM 2975 O O . ASP B 1 81 ? 7.598 -30.625 0.249 1 97.5 81 ASP B O 1
ATOM 2979 N N . PHE B 1 82 ? 5.844 -29.609 1.105 1 97.94 82 PHE B N 1
ATOM 2980 C CA . PHE B 1 82 ? 4.898 -30.516 0.479 1 97.94 82 PHE B CA 1
ATOM 2981 C C . PHE B 1 82 ? 5.016 -30.469 -1.039 1 97.94 82 PHE B C 1
ATOM 2983 O O . PHE B 1 82 ? 5.051 -31.5 -1.704 1 97.94 82 PHE B O 1
ATOM 2990 N N . VAL B 1 83 ? 5.059 -29.25 -1.599 1 97.69 83 VAL B N 1
ATOM 2991 C CA . VAL B 1 83 ? 5.152 -29.062 -3.043 1 97.69 83 VAL B CA 1
ATOM 2992 C C . VAL B 1 83 ? 6.453 -29.672 -3.561 1 97.69 83 VAL B C 1
ATOM 2994 O O . VAL B 1 83 ? 6.445 -30.422 -4.543 1 97.69 83 VAL B O 1
ATOM 2997 N N . LYS B 1 84 ? 7.543 -29.453 -2.889 1 96 84 LYS B N 1
ATOM 2998 C CA . LYS B 1 84 ? 8.844 -29.984 -3.295 1 96 84 LYS B CA 1
ATOM 2999 C C . LYS B 1 84 ? 8.828 -31.516 -3.322 1 96 84 LYS B C 1
ATOM 3001 O O . LYS B 1 84 ? 9.375 -32.125 -4.238 1 96 84 LYS B O 1
ATOM 3006 N N . ARG B 1 85 ? 8.133 -32.062 -2.377 1 95.62 85 ARG B N 1
ATOM 3007 C CA . ARG B 1 85 ? 8.109 -33.531 -2.26 1 95.62 85 ARG B CA 1
ATOM 3008 C C . ARG B 1 85 ? 7.164 -34.156 -3.283 1 95.62 85 ARG B C 1
ATOM 3010 O O . ARG B 1 85 ? 7.332 -35.312 -3.67 1 95.62 85 ARG B O 1
ATOM 3017 N N . THR B 1 86 ? 6.227 -33.375 -3.672 1 94.56 86 THR B N 1
ATOM 3018 C CA . THR B 1 86 ? 5.168 -33.906 -4.52 1 94.56 86 THR B CA 1
ATOM 3019 C C . THR B 1 86 ? 5.508 -33.719 -5.992 1 94.56 86 THR B C 1
ATOM 3021 O O . THR B 1 86 ? 5.07 -34.5 -6.84 1 94.56 86 THR B O 1
ATOM 3024 N N . LEU B 1 87 ? 6.297 -32.719 -6.32 1 93.69 87 LEU B N 1
ATOM 3025 C CA . LEU B 1 87 ? 6.652 -32.469 -7.711 1 93.69 87 LEU B CA 1
ATOM 3026 C C . LEU B 1 87 ? 7.379 -33.656 -8.32 1 93.69 87 LEU B C 1
ATOM 3028 O O . LEU B 1 87 ? 8.242 -34.25 -7.684 1 93.69 87 LEU B O 1
ATOM 3032 N N . LYS B 1 88 ? 7.035 -34.062 -9.453 1 86.81 88 LYS B N 1
ATOM 3033 C CA . LYS B 1 88 ? 7.664 -35.156 -10.156 1 86.81 88 LYS B CA 1
ATOM 3034 C C . LYS B 1 88 ? 9.141 -34.875 -10.406 1 86.81 88 LYS B C 1
ATOM 3036 O O . LYS B 1 88 ? 9.984 -35.781 -10.219 1 86.81 88 LYS B O 1
ATOM 3041 N N . GLU B 1 89 ? 9.445 -33.625 -10.836 1 89.88 89 GLU B N 1
ATOM 3042 C CA . GLU B 1 89 ? 10.805 -33.156 -11.07 1 89.88 89 GLU B CA 1
ATOM 3043 C C . GLU B 1 89 ? 11.094 -31.891 -10.281 1 89.88 89 GLU B C 1
ATOM 3045 O O . GLU B 1 89 ? 11.086 -30.797 -10.836 1 89.88 89 GLU B O 1
ATOM 3050 N N . PRO B 1 90 ? 11.461 -32.094 -9.062 1 87.75 90 PRO B N 1
ATOM 3051 C CA . PRO B 1 90 ? 11.648 -30.938 -8.203 1 87.75 90 PRO B CA 1
ATOM 3052 C C . PRO B 1 90 ? 12.734 -30 -8.719 1 87.75 90 PRO B C 1
ATOM 3054 O O . PRO B 1 90 ? 12.68 -28.781 -8.469 1 87.75 90 PRO B O 1
ATOM 3057 N N . GLU B 1 91 ? 13.633 -30.562 -9.461 1 90.06 91 GLU B N 1
ATOM 3058 C CA . GLU B 1 91 ? 14.742 -29.75 -9.961 1 90.06 91 GLU B CA 1
ATOM 3059 C C . GLU B 1 91 ? 14.266 -28.781 -11.031 1 90.06 91 GLU B C 1
ATOM 3061 O O . GLU B 1 91 ? 14.93 -27.766 -11.297 1 90.06 91 GLU B O 1
ATOM 3066 N N . LYS B 1 92 ? 13.102 -29.094 -11.594 1 93.31 92 LYS B N 1
ATOM 3067 C CA . LYS B 1 92 ? 12.562 -28.203 -12.625 1 93.31 92 LYS B CA 1
ATOM 3068 C C . LYS B 1 92 ? 11.727 -27.094 -12 1 93.31 92 LYS B C 1
ATOM 3070 O O . LYS B 1 92 ? 11.336 -26.141 -12.688 1 93.31 92 LYS B O 1
ATOM 3075 N N . GLY B 1 93 ? 11.422 -27.25 -10.758 1 95.62 93 GLY B N 1
ATOM 3076 C CA . GLY B 1 93 ? 10.789 -26.188 -10.008 1 95.62 93 GLY B CA 1
ATOM 3077 C C . GLY B 1 93 ? 9.281 -26.156 -10.18 1 95.62 93 GLY B C 1
ATOM 3078 O O . GLY B 1 93 ? 8.664 -27.172 -10.508 1 95.62 93 GLY B O 1
ATOM 3079 N N . LEU B 1 94 ? 8.641 -25.062 -9.797 1 98 94 LEU B N 1
ATOM 3080 C CA . LEU B 1 94 ? 7.215 -24.781 -9.859 1 98 94 LEU B CA 1
ATOM 3081 C C . LEU B 1 94 ? 6.906 -23.75 -10.938 1 98 94 LEU B C 1
ATOM 3083 O O . LEU B 1 94 ? 7.48 -22.656 -10.938 1 98 94 LEU B O 1
ATOM 3087 N N . TRP B 1 95 ? 5.969 -24.062 -11.805 1 98 95 TRP B N 1
ATOM 3088 C CA . TRP B 1 95 ? 5.719 -23.234 -12.969 1 98 95 TRP B CA 1
ATOM 3089 C C . TRP B 1 95 ? 5.055 -21.922 -12.555 1 98 95 TRP B C 1
ATOM 3091 O O . TRP B 1 95 ? 5.426 -20.844 -13.047 1 98 95 TRP B O 1
ATOM 3101 N N . GLY B 1 96 ? 4.066 -22.109 -11.703 1 98.56 96 GLY B N 1
ATOM 3102 C CA . GLY B 1 96 ? 3.316 -20.891 -11.422 1 98.56 96 GLY B CA 1
ATOM 3103 C C . GLY B 1 96 ? 2.871 -20.797 -9.969 1 98.56 96 GLY B C 1
ATOM 3104 O O . GLY B 1 96 ? 2.635 -21.812 -9.32 1 98.56 96 GLY B O 1
ATOM 3105 N N . LEU B 1 97 ? 2.822 -19.609 -9.469 1 98.94 97 LEU B N 1
ATOM 3106 C CA . LEU B 1 97 ? 2.23 -19.219 -8.188 1 98.94 97 LEU B CA 1
ATOM 3107 C C . LEU B 1 97 ? 1.125 -18.188 -8.398 1 98.94 97 LEU B C 1
ATOM 3109 O O . LEU B 1 97 ? 1.362 -17.125 -8.969 1 98.94 97 LEU B O 1
ATOM 3113 N N . VAL B 1 98 ? -0.09 -18.531 -8.023 1 98.94 98 VAL B N 1
ATOM 3114 C CA . VAL B 1 98 ? -1.208 -17.594 -8.062 1 98.94 98 VAL B CA 1
ATOM 3115 C C . VAL B 1 98 ? -1.585 -17.172 -6.645 1 98.94 98 VAL B C 1
ATOM 3117 O O . VAL B 1 98 ? -2.207 -17.938 -5.91 1 98.94 98 VAL B O 1
ATOM 3120 N N . ASN B 1 99 ? -1.181 -15.984 -6.293 1 98.94 99 ASN B N 1
ATOM 3121 C CA . ASN B 1 99 ? -1.625 -15.383 -5.035 1 98.94 99 ASN B CA 1
ATOM 3122 C C . ASN B 1 99 ? -3.035 -14.812 -5.156 1 98.94 99 ASN B C 1
ATOM 3124 O O . ASN B 1 99 ? -3.217 -13.695 -5.633 1 98.94 99 ASN B O 1
ATOM 3128 N N . ASN B 1 100 ? -3.969 -15.547 -4.621 1 98.75 100 ASN B N 1
ATOM 3129 C CA . ASN B 1 100 ? -5.379 -15.227 -4.805 1 98.75 100 ASN B CA 1
ATOM 3130 C C . ASN B 1 100 ? -6.078 -14.992 -3.471 1 98.75 100 ASN B C 1
ATOM 3132 O O . ASN B 1 100 ? -7.113 -14.328 -3.414 1 98.75 100 ASN B O 1
ATOM 3136 N N . ALA B 1 101 ? -5.516 -15.562 -2.383 1 98.56 101 ALA B N 1
ATOM 3137 C CA . ALA B 1 101 ? -6.133 -15.391 -1.07 1 98.56 101 ALA B CA 1
ATOM 3138 C C . ALA B 1 101 ? -6.34 -13.914 -0.748 1 98.56 101 ALA B C 1
ATOM 3140 O O . ALA B 1 101 ? -5.461 -13.086 -1.01 1 98.56 101 ALA B O 1
ATOM 3141 N N . GLY B 1 102 ? -7.523 -13.57 -0.269 1 97.5 102 GLY B N 1
ATOM 3142 C CA . GLY B 1 102 ? -7.812 -12.195 0.08 1 97.5 102 GLY B CA 1
ATOM 3143 C C . GLY B 1 102 ? -9.109 -12.031 0.857 1 97.5 102 GLY B C 1
ATOM 3144 O O . GLY B 1 102 ? -9.969 -12.914 0.822 1 97.5 102 GLY B O 1
ATOM 3145 N N . VAL B 1 103 ? -9.211 -10.969 1.58 1 97.31 103 VAL B N 1
ATOM 3146 C CA . VAL B 1 103 ? -10.406 -10.594 2.322 1 97.31 103 VAL B CA 1
ATOM 3147 C C . VAL B 1 103 ? -10.734 -9.125 2.066 1 97.31 103 VAL B C 1
ATOM 3149 O O . VAL B 1 103 ? -9.906 -8.383 1.535 1 97.31 103 VAL B O 1
ATOM 3152 N N . SER B 1 104 ? -11.969 -8.789 2.355 1 95.56 104 SER B N 1
ATOM 3153 C CA . SER B 1 104 ? -12.406 -7.402 2.23 1 95.56 104 SER B CA 1
ATOM 3154 C C . SER B 1 104 ? -13.219 -6.969 3.447 1 95.56 104 SER B C 1
ATOM 3156 O O . SER B 1 104 ? -13.602 -7.801 4.273 1 95.56 104 SER B O 1
ATOM 3158 N N . THR B 1 105 ? -13.289 -5.715 3.625 1 94.38 105 THR B N 1
ATOM 3159 C CA . THR B 1 105 ? -14.141 -5.055 4.613 1 94.38 105 THR B CA 1
ATOM 3160 C C . THR B 1 105 ? -14.594 -3.689 4.113 1 94.38 105 THR B C 1
ATOM 3162 O O . THR B 1 105 ? -14.336 -3.328 2.961 1 94.38 105 THR B O 1
ATOM 3165 N N . PHE B 1 106 ? -15.461 -3.053 4.934 1 94.69 106 PHE B N 1
ATOM 3166 C CA . PHE B 1 106 ? -15.875 -1.697 4.578 1 94.69 106 PHE B CA 1
ATOM 3167 C C . PHE B 1 106 ? -15.805 -0.777 5.793 1 94.69 106 PHE B C 1
ATOM 3169 O O . PHE B 1 106 ? -15.656 -1.243 6.922 1 94.69 106 PHE B O 1
ATOM 3176 N N . GLY B 1 107 ? -15.852 0.521 5.508 1 95.94 107 GLY B N 1
ATOM 3177 C CA . GLY B 1 107 ? -15.883 1.539 6.543 1 95.94 107 GLY B CA 1
ATOM 3178 C C . GLY B 1 107 ? -15.094 2.783 6.184 1 95.94 107 GLY B C 1
ATOM 3179 O O . GLY B 1 107 ? -13.945 2.691 5.746 1 95.94 107 GLY B O 1
ATOM 3180 N N . GLU B 1 108 ? -15.75 3.896 6.391 1 97.06 108 GLU B N 1
ATOM 3181 C CA . GLU B 1 108 ? -15.016 5.145 6.203 1 97.06 108 GLU B CA 1
ATOM 3182 C C . GLU B 1 108 ? -13.828 5.238 7.164 1 97.06 108 GLU B C 1
ATOM 3184 O O . GLU B 1 108 ? -13.797 4.555 8.188 1 97.06 108 GLU B O 1
ATOM 3189 N N . VAL B 1 109 ? -12.945 6.094 6.863 1 97.88 109 VAL B N 1
ATOM 3190 C CA . VAL B 1 109 ? -11.672 6.203 7.566 1 97.88 109 VAL B CA 1
ATOM 3191 C C . VAL B 1 109 ? -11.914 6.465 9.047 1 97.88 109 VAL B C 1
ATOM 3193 O O . VAL B 1 109 ? -11.258 5.871 9.906 1 97.88 109 VAL B O 1
ATOM 3196 N N . GLU B 1 110 ? -12.859 7.293 9.367 1 97.25 110 GLU B N 1
ATOM 3197 C CA . GLU B 1 110 ? -13.047 7.684 10.758 1 97.25 110 GLU B CA 1
ATOM 3198 C C . GLU B 1 110 ? -13.734 6.578 11.555 1 97.25 110 GLU B C 1
ATOM 3200 O O . GLU B 1 110 ? -13.672 6.562 12.789 1 97.25 110 GLU B O 1
ATOM 3205 N N . PHE B 1 111 ? -14.391 5.648 10.883 1 97.5 111 PHE B N 1
ATOM 3206 C CA . PHE B 1 111 ? -15.055 4.539 11.562 1 97.5 111 PHE B CA 1
ATOM 3207 C C . PHE B 1 111 ? -14.141 3.326 11.633 1 97.5 111 PHE B C 1
ATOM 3209 O O . PHE B 1 111 ? -14.148 2.594 12.625 1 97.5 111 PHE B O 1
ATOM 3216 N N . ALA B 1 112 ? -13.406 3.086 10.617 1 97.25 112 ALA B N 1
ATOM 3217 C CA . ALA B 1 112 ? -12.531 1.917 10.562 1 97.25 112 ALA B CA 1
ATOM 3218 C C . ALA B 1 112 ? -11.383 2.041 11.57 1 97.25 112 ALA B C 1
ATOM 3220 O O . ALA B 1 112 ? -10.75 3.092 11.664 1 97.25 112 ALA B O 1
ATOM 3221 N N . SER B 1 113 ? -11.133 1.006 12.352 1 96.81 113 SER B N 1
ATOM 3222 C CA . SER B 1 113 ? -10.023 1.009 13.297 1 96.81 113 SER B CA 1
ATOM 3223 C C . SER B 1 113 ? -8.703 0.67 12.609 1 96.81 113 SER B C 1
ATOM 3225 O O . SER B 1 113 ? -8.695 0.073 11.531 1 96.81 113 SER B O 1
ATOM 3227 N N . LEU B 1 114 ? -7.641 1.061 13.227 1 97.94 114 LEU B N 1
ATOM 3228 C CA . LEU B 1 114 ? -6.332 0.672 12.711 1 97.94 114 LEU B CA 1
ATOM 3229 C C . LEU B 1 114 ? -6.207 -0.846 12.641 1 97.94 114 LEU B C 1
ATOM 3231 O O . LEU B 1 114 ? -5.566 -1.377 11.727 1 97.94 114 LEU B O 1
ATOM 3235 N N . ASP B 1 115 ? -6.789 -1.503 13.602 1 97.25 115 ASP B N 1
ATOM 3236 C CA . ASP B 1 115 ? -6.77 -2.963 13.609 1 97.25 115 ASP B CA 1
ATOM 3237 C C . ASP B 1 115 ? -7.465 -3.527 12.367 1 97.25 115 ASP B C 1
ATOM 3239 O O . ASP B 1 115 ? -7.043 -4.551 11.828 1 97.25 115 ASP B O 1
ATOM 3243 N N . ASN B 1 116 ? -8.531 -2.906 11.922 1 97.44 116 ASN B N 1
ATOM 3244 C CA . ASN B 1 116 ? -9.195 -3.33 10.695 1 97.44 116 ASN B CA 1
ATOM 3245 C C . ASN B 1 116 ? -8.25 -3.262 9.5 1 97.44 116 ASN B C 1
ATOM 3247 O O . ASN B 1 116 ? -8.195 -4.195 8.695 1 97.44 116 ASN B O 1
ATOM 3251 N N . TYR B 1 117 ? -7.539 -2.168 9.422 1 98.62 117 TYR B N 1
ATOM 3252 C CA . TYR B 1 117 ? -6.559 -2.012 8.352 1 98.62 117 TYR B CA 1
ATOM 3253 C C . TYR B 1 117 ? -5.535 -3.143 8.383 1 98.62 117 TYR B C 1
ATOM 3255 O O . TYR B 1 117 ? -5.277 -3.781 7.359 1 98.62 117 TYR B O 1
ATOM 3263 N N . LYS B 1 118 ? -5 -3.34 9.539 1 98.56 118 LYS B N 1
ATOM 3264 C CA . LYS B 1 118 ? -3.908 -4.301 9.695 1 98.56 118 LYS B CA 1
ATOM 3265 C C . LYS B 1 118 ? -4.391 -5.727 9.438 1 98.56 118 LYS B C 1
ATOM 3267 O O . LYS B 1 118 ? -3.66 -6.543 8.875 1 98.56 118 LYS B O 1
ATOM 3272 N N . LYS B 1 119 ? -5.586 -6.027 9.852 1 98.12 119 LYS B N 1
ATOM 3273 C CA . LYS B 1 119 ? -6.137 -7.359 9.625 1 98.12 119 LYS B CA 1
ATOM 3274 C C . LYS B 1 119 ? -6.285 -7.645 8.133 1 98.12 119 LYS B C 1
ATOM 3276 O O . LYS B 1 119 ? -5.922 -8.727 7.66 1 98.12 119 LYS B O 1
ATOM 3281 N N . VAL B 1 120 ? -6.828 -6.703 7.391 1 98.56 120 VAL B N 1
ATOM 3282 C CA . VAL B 1 120 ? -6.988 -6.863 5.949 1 98.56 120 VAL B CA 1
ATOM 3283 C C . VAL B 1 120 ? -5.617 -6.965 5.285 1 98.56 120 VAL B C 1
ATOM 3285 O O . VAL B 1 120 ? -5.398 -7.824 4.43 1 98.56 120 VAL B O 1
ATOM 3288 N N . ALA B 1 121 ? -4.695 -6.129 5.688 1 98.88 121 ALA B N 1
ATOM 3289 C CA . ALA B 1 121 ? -3.35 -6.129 5.125 1 98.88 121 ALA B CA 1
ATOM 3290 C C . ALA B 1 121 ? -2.627 -7.438 5.426 1 98.88 121 ALA B C 1
ATOM 3292 O O . ALA B 1 121 ? -1.834 -7.918 4.613 1 98.88 121 ALA B O 1
ATOM 3293 N N . GLU B 1 122 ? -2.871 -7.988 6.582 1 98.81 122 GLU B N 1
ATOM 3294 C CA . GLU B 1 122 ? -2.197 -9.227 6.969 1 98.81 122 GLU B CA 1
ATOM 3295 C C . GLU B 1 122 ? -2.471 -10.336 5.961 1 98.81 122 GLU B C 1
ATOM 3297 O O . GLU B 1 122 ? -1.562 -11.086 5.602 1 98.81 122 GLU B O 1
ATOM 3302 N N . VAL B 1 123 ? -3.643 -10.422 5.516 1 98.81 123 VAL B N 1
ATOM 3303 C CA . VAL B 1 123 ? -4.023 -11.461 4.566 1 98.81 123 VAL B CA 1
ATOM 3304 C C . VAL B 1 123 ? -3.633 -11.047 3.152 1 98.81 123 VAL B C 1
ATOM 3306 O O . VAL B 1 123 ? -2.865 -11.734 2.482 1 98.81 123 VAL B O 1
ATOM 3309 N N . ASN B 1 124 ? -4.152 -9.891 2.707 1 98.88 124 ASN B N 1
ATOM 3310 C CA . ASN B 1 124 ? -4.047 -9.492 1.308 1 98.88 124 ASN B CA 1
ATOM 3311 C C . ASN B 1 124 ? -2.607 -9.156 0.928 1 98.88 124 ASN B C 1
ATOM 3313 O O . ASN B 1 124 ? -2.121 -9.586 -0.121 1 98.88 124 ASN B O 1
ATOM 3317 N N . LEU B 1 125 ? -1.96 -8.398 1.794 1 98.94 125 LEU B N 1
ATOM 3318 C CA . LEU B 1 125 ? -0.655 -7.84 1.452 1 98.94 125 LEU B CA 1
ATOM 3319 C C . LEU B 1 125 ? 0.468 -8.711 2.006 1 98.94 125 LEU B C 1
ATOM 3321 O O . LEU B 1 125 ? 1.198 -9.352 1.243 1 98.94 125 LEU B O 1
ATOM 3325 N N . TRP B 1 126 ? 0.528 -8.844 3.328 1 98.94 126 TRP B N 1
ATOM 3326 C CA . TRP B 1 126 ? 1.628 -9.586 3.938 1 98.94 126 TRP B CA 1
ATOM 3327 C C . TRP B 1 126 ? 1.555 -11.062 3.574 1 98.94 126 TRP B C 1
ATOM 3329 O O . TRP B 1 126 ? 2.586 -11.727 3.424 1 98.94 126 TRP B O 1
ATOM 3339 N N . GLY B 1 127 ? 0.334 -11.617 3.469 1 98.94 127 GLY B N 1
ATOM 3340 C CA . GLY B 1 127 ? 0.198 -12.977 2.971 1 98.94 127 GLY B CA 1
ATOM 3341 C C . GLY B 1 127 ? 0.802 -13.172 1.594 1 98.94 127 GLY B C 1
ATOM 3342 O O . GLY B 1 127 ? 1.51 -14.148 1.353 1 98.94 127 GLY B O 1
ATOM 3343 N N . THR B 1 128 ? 0.53 -12.234 0.673 1 98.94 128 THR B N 1
ATOM 3344 C CA . THR B 1 128 ? 1.086 -12.273 -0.675 1 98.94 128 THR B CA 1
ATOM 3345 C C . THR B 1 128 ? 2.611 -12.227 -0.633 1 98.94 128 THR B C 1
ATOM 3347 O O . THR B 1 128 ? 3.281 -13 -1.316 1 98.94 128 THR B O 1
ATOM 3350 N N . VAL B 1 129 ? 3.164 -11.344 0.171 1 98.88 129 VAL B N 1
ATOM 3351 C CA . VAL B 1 129 ? 4.613 -11.203 0.295 1 98.88 129 VAL B CA 1
ATOM 3352 C C . VAL B 1 129 ? 5.211 -12.492 0.85 1 98.88 129 VAL B C 1
ATOM 3354 O O . VAL B 1 129 ? 6.184 -13.016 0.302 1 98.88 129 VAL B O 1
ATOM 3357 N N . ARG B 1 130 ? 4.625 -13 1.932 1 98.81 130 ARG B N 1
ATOM 3358 C CA . ARG B 1 130 ? 5.098 -14.203 2.617 1 98.81 130 ARG B CA 1
ATOM 3359 C C . ARG B 1 130 ? 5.145 -15.391 1.666 1 98.81 130 ARG B C 1
ATOM 3361 O O . ARG B 1 130 ? 6.176 -16.047 1.541 1 98.81 130 ARG B O 1
ATOM 3368 N N . VAL B 1 131 ? 4.078 -15.633 0.982 1 98.94 131 VAL B N 1
ATOM 3369 C CA . VAL B 1 131 ? 3.963 -16.797 0.108 1 98.94 131 VAL B CA 1
ATOM 3370 C C . VAL B 1 131 ? 4.898 -16.641 -1.089 1 98.94 131 VAL B C 1
ATOM 3372 O O . VAL B 1 131 ? 5.586 -17.578 -1.478 1 98.94 131 VAL B O 1
ATOM 3375 N N . THR B 1 132 ? 4.898 -15.461 -1.71 1 98.94 132 THR B N 1
ATOM 3376 C CA . THR B 1 132 ? 5.758 -15.219 -2.863 1 98.94 132 THR B CA 1
ATOM 3377 C C . THR B 1 132 ? 7.219 -15.484 -2.514 1 98.94 132 THR B C 1
ATOM 3379 O O . THR B 1 132 ? 7.918 -16.188 -3.24 1 98.94 132 THR B O 1
ATOM 3382 N N . LYS B 1 133 ? 7.652 -14.914 -1.419 1 98.44 133 LYS B N 1
ATOM 3383 C CA . LYS B 1 133 ? 9.047 -15.078 -1.022 1 98.44 133 LYS B CA 1
ATOM 3384 C C . LYS B 1 133 ? 9.391 -16.547 -0.8 1 98.44 133 LYS B C 1
ATOM 3386 O O . LYS B 1 133 ? 10.469 -17 -1.188 1 98.44 133 LYS B O 1
ATOM 3391 N N . ALA B 1 134 ? 8.516 -17.281 -0.192 1 98.25 134 ALA B N 1
ATOM 3392 C CA . ALA B 1 134 ? 8.758 -18.688 0.139 1 98.25 134 ALA B CA 1
ATOM 3393 C C . ALA B 1 134 ? 8.898 -19.531 -1.123 1 98.25 134 ALA B C 1
ATOM 3395 O O . ALA B 1 134 ? 9.703 -20.469 -1.161 1 98.25 134 ALA B O 1
ATOM 3396 N N . PHE B 1 135 ? 8.195 -19.219 -2.17 1 98.5 135 PHE B N 1
ATOM 3397 C CA . PHE B 1 135 ? 8.117 -20.094 -3.326 1 98.5 135 PHE B CA 1
ATOM 3398 C C . PHE B 1 135 ? 8.992 -19.578 -4.461 1 98.5 135 PHE B C 1
ATOM 3400 O O . PHE B 1 135 ? 9.219 -20.281 -5.449 1 98.5 135 PHE B O 1
ATOM 3407 N N . LEU B 1 136 ? 9.5 -18.375 -4.34 1 98.44 136 LEU B N 1
ATOM 3408 C CA . LEU B 1 136 ? 10.188 -17.703 -5.434 1 98.44 136 LEU B CA 1
ATOM 3409 C C . LEU B 1 136 ? 11.383 -18.516 -5.914 1 98.44 136 LEU B C 1
ATOM 3411 O O . LEU B 1 136 ? 11.641 -18.594 -7.117 1 98.44 136 LEU B O 1
ATOM 3415 N N . PRO B 1 137 ? 12.164 -19.188 -5.004 1 97.25 137 PRO B N 1
ATOM 3416 C CA . PRO B 1 137 ? 13.273 -20 -5.508 1 97.25 137 PRO B CA 1
ATOM 3417 C C . PRO B 1 137 ? 12.812 -21.109 -6.445 1 97.25 137 PRO B C 1
ATOM 3419 O O . PRO B 1 137 ? 13.477 -21.406 -7.438 1 97.25 137 PRO B O 1
ATOM 3422 N N . LEU B 1 138 ? 11.711 -21.734 -6.172 1 97.44 138 LEU B N 1
ATOM 3423 C CA . LEU B 1 138 ? 11.164 -22.781 -7.043 1 97.44 138 LEU B CA 1
ATOM 3424 C C . LEU B 1 138 ? 10.688 -22.172 -8.359 1 97.44 138 LEU B C 1
ATOM 3426 O O . LEU B 1 138 ? 10.859 -22.781 -9.422 1 97.44 138 LEU B O 1
ATOM 3430 N N . ILE B 1 139 ? 10.117 -21.016 -8.297 1 98.25 139 ILE B N 1
ATOM 3431 C CA . ILE B 1 139 ? 9.609 -20.344 -9.492 1 98.25 139 ILE B CA 1
ATOM 3432 C C . ILE B 1 139 ? 10.781 -19.938 -10.383 1 98.25 139 ILE B C 1
ATOM 3434 O O . ILE B 1 139 ? 10.703 -20.047 -11.609 1 98.25 139 ILE B O 1
ATOM 3438 N N . ARG B 1 140 ? 11.875 -19.422 -9.805 1 97.06 140 ARG B N 1
ATOM 3439 C CA . ARG B 1 140 ? 13.062 -19.047 -10.562 1 97.06 140 ARG B CA 1
ATOM 3440 C C . ARG B 1 140 ? 13.625 -20.25 -11.328 1 97.06 140 ARG B C 1
ATOM 3442 O O . ARG B 1 140 ? 14.008 -20.125 -12.492 1 97.06 140 ARG B O 1
ATOM 3449 N N . ARG B 1 141 ? 13.617 -21.328 -10.648 1 95.5 141 ARG B N 1
ATOM 3450 C CA . ARG B 1 141 ? 14.164 -22.531 -11.273 1 95.5 141 ARG B CA 1
ATOM 3451 C C . ARG B 1 141 ? 13.375 -22.906 -12.523 1 95.5 141 ARG B C 1
ATOM 3453 O O . ARG B 1 141 ? 13.953 -23.375 -13.516 1 95.5 141 ARG B O 1
ATOM 3460 N N . ALA B 1 142 ? 12.156 -22.656 -12.5 1 96.56 142 ALA B N 1
ATOM 3461 C CA . ALA B 1 142 ? 11.281 -23.016 -13.609 1 96.56 142 ALA B CA 1
ATOM 3462 C C . ALA B 1 142 ? 11.172 -21.875 -14.625 1 96.56 142 ALA B C 1
ATOM 3464 O O . ALA B 1 142 ? 10.547 -22.031 -15.672 1 96.56 142 ALA B O 1
ATOM 3465 N N . LYS B 1 143 ? 11.797 -20.719 -14.281 1 97.12 143 LYS B N 1
ATOM 3466 C CA . LYS B 1 143 ? 11.547 -19.516 -15.062 1 97.12 143 LYS B CA 1
ATOM 3467 C C . LYS B 1 143 ? 10.047 -19.312 -15.289 1 97.12 143 LYS B C 1
ATOM 3469 O O . LYS B 1 143 ? 9.609 -19.109 -16.422 1 97.12 143 LYS B O 1
ATOM 3474 N N . GLY B 1 144 ? 9.328 -19.406 -14.18 1 97.94 144 GLY B N 1
ATOM 3475 C CA . GLY B 1 144 ? 7.879 -19.516 -14.219 1 97.94 144 GLY B CA 1
ATOM 3476 C C . GLY B 1 144 ? 7.176 -18.188 -14.07 1 97.94 144 GLY B C 1
ATOM 3477 O O . GLY B 1 144 ? 7.645 -17.172 -14.578 1 97.94 144 GLY B O 1
ATOM 3478 N N . ARG B 1 145 ? 5.93 -18.266 -13.461 1 98.56 145 ARG B N 1
ATOM 3479 C CA . ARG B 1 145 ? 5.02 -17.125 -13.383 1 98.56 145 ARG B CA 1
ATOM 3480 C C . ARG B 1 145 ? 4.586 -16.875 -11.938 1 98.56 145 ARG B C 1
ATOM 3482 O O . ARG B 1 145 ? 4.324 -17.828 -11.188 1 98.56 145 ARG B O 1
ATOM 3489 N N . VAL B 1 146 ? 4.652 -15.633 -11.555 1 98.88 146 VAL B N 1
ATOM 3490 C CA . VAL B 1 146 ? 3.945 -15.188 -10.359 1 98.88 146 VAL B CA 1
ATOM 3491 C C . VAL B 1 146 ? 2.736 -14.344 -10.766 1 98.88 146 VAL B C 1
ATOM 3493 O O . VAL B 1 146 ? 2.885 -13.312 -11.422 1 98.88 146 VAL B O 1
ATOM 3496 N N . VAL B 1 147 ? 1.546 -14.812 -10.445 1 98.94 147 VAL B N 1
ATOM 3497 C CA . VAL B 1 147 ? 0.31 -14.094 -10.742 1 98.94 147 VAL B CA 1
ATOM 3498 C C . VAL B 1 147 ? -0.322 -13.602 -9.438 1 98.94 147 VAL B C 1
ATOM 3500 O O . VAL B 1 147 ? -0.701 -14.406 -8.586 1 98.94 147 VAL B O 1
ATOM 3503 N N . ASN B 1 148 ? -0.368 -12.305 -9.242 1 98.94 148 ASN B N 1
ATOM 3504 C CA . ASN B 1 148 ? -0.979 -11.703 -8.062 1 98.94 148 ASN B CA 1
ATOM 3505 C C . ASN B 1 148 ? -2.348 -11.109 -8.383 1 98.94 148 ASN B C 1
ATOM 3507 O O . ASN B 1 148 ? -2.473 -10.266 -9.273 1 98.94 148 ASN B O 1
ATOM 3511 N N . ILE B 1 149 ? -3.369 -11.578 -7.66 1 98.75 149 ILE B N 1
ATOM 3512 C CA . ILE B 1 149 ? -4.715 -11.047 -7.832 1 98.75 149 ILE B CA 1
ATOM 3513 C C . ILE B 1 149 ? -4.887 -9.797 -6.977 1 98.75 149 ILE B C 1
ATOM 3515 O O . ILE B 1 149 ? -4.883 -9.867 -5.746 1 98.75 149 ILE B O 1
ATOM 3519 N N . THR B 1 150 ? -4.984 -8.727 -7.59 1 98.31 150 THR B N 1
ATOM 3520 C CA . THR B 1 150 ? -5.277 -7.473 -6.91 1 98.31 150 THR B CA 1
ATOM 3521 C C . THR B 1 150 ? -6.738 -7.074 -7.117 1 98.31 150 THR B C 1
ATOM 3523 O O . THR B 1 150 ? -7.645 -7.801 -6.707 1 98.31 150 THR B O 1
ATOM 3526 N N . SER B 1 151 ? -7.047 -5.918 -7.609 1 97.88 151 SER B N 1
ATOM 3527 C CA . SER B 1 151 ? -8.359 -5.332 -7.852 1 97.88 151 SER B CA 1
ATOM 3528 C C . SER B 1 151 ? -8.242 -4.012 -8.609 1 97.88 151 SER B C 1
ATOM 3530 O O . SER B 1 151 ? -7.172 -3.408 -8.656 1 97.88 151 SER B O 1
ATOM 3532 N N . MET B 1 152 ? -9.367 -3.674 -9.227 1 97.44 152 MET B N 1
ATOM 3533 C CA . MET B 1 152 ? -9.414 -2.291 -9.688 1 97.44 152 MET B CA 1
ATOM 3534 C C . MET B 1 152 ? -9.164 -1.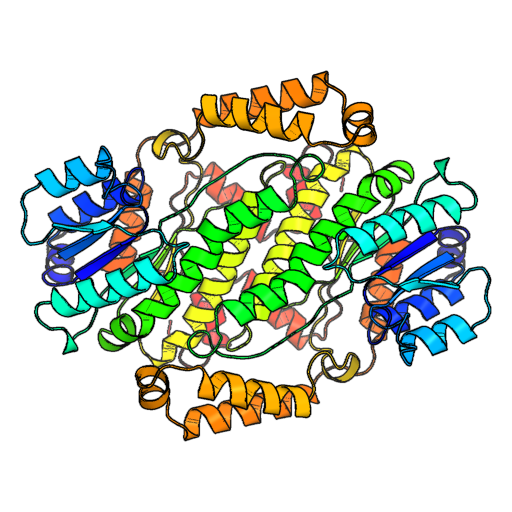323 -8.539 1 97.44 152 MET B C 1
ATOM 3536 O O . MET B 1 152 ? -8.594 -0.246 -8.734 1 97.44 152 MET B O 1
ATOM 3540 N N . LEU B 1 153 ? -9.445 -1.741 -7.324 1 97.81 153 LEU B N 1
ATOM 3541 C CA . LEU B 1 153 ? -9.258 -0.911 -6.141 1 97.81 153 LEU B CA 1
ATOM 3542 C C . LEU B 1 153 ? -7.816 -0.981 -5.652 1 97.81 153 LEU B C 1
ATOM 3544 O O . LEU B 1 153 ? -7.5 -0.491 -4.566 1 97.81 153 LEU B O 1
ATOM 3548 N N . GLY B 1 154 ? -6.973 -1.601 -6.406 1 97.5 154 GLY B N 1
ATOM 3549 C CA . GLY B 1 154 ? -5.531 -1.545 -6.227 1 97.5 154 GLY B CA 1
ATOM 3550 C C . GLY B 1 154 ? -4.863 -0.482 -7.082 1 97.5 154 GLY B C 1
ATOM 3551 O O . GLY B 1 154 ? -3.65 -0.287 -7.004 1 97.5 154 GLY B O 1
ATOM 3552 N N . ARG B 1 155 ? -5.723 0.224 -7.859 1 95.38 155 ARG B N 1
ATOM 3553 C CA . ARG B 1 155 ? -5.238 1.279 -8.742 1 95.38 155 ARG B CA 1
ATOM 3554 C C . ARG B 1 155 ? -6.113 2.525 -8.641 1 95.38 155 ARG B C 1
ATOM 3556 O O . ARG B 1 155 ? -5.672 3.629 -8.969 1 95.38 155 ARG B O 1
ATOM 3563 N N . MET B 1 156 ? -7.297 2.365 -8.273 1 96.69 156 MET B N 1
ATOM 3564 C CA . MET B 1 156 ? -8.203 3.473 -7.984 1 96.69 156 MET B CA 1
ATOM 3565 C C . MET B 1 156 ? -8.898 3.271 -6.641 1 96.69 156 MET B C 1
ATOM 3567 O O . MET B 1 156 ? -9.227 2.145 -6.27 1 96.69 156 MET B O 1
ATOM 3571 N N . VAL B 1 157 ? -9.086 4.359 -5.945 1 97.5 157 VAL B N 1
ATOM 3572 C CA . VAL B 1 157 ? -9.625 4.234 -4.594 1 97.5 157 VAL B CA 1
ATOM 3573 C C . VAL B 1 157 ? -11.141 4.43 -4.625 1 97.5 157 VAL B C 1
ATOM 3575 O O . VAL B 1 157 ? -11.703 4.793 -5.66 1 97.5 157 VAL B O 1
ATOM 3578 N N . SER B 1 158 ? -11.75 4.082 -3.594 1 95.12 158 SER B N 1
ATOM 3579 C CA . SER B 1 158 ? -13.18 4.27 -3.377 1 95.12 158 SER B CA 1
ATOM 3580 C C . SER B 1 158 ? -13.477 4.602 -1.919 1 95.12 158 SER B C 1
ATOM 3582 O O . SER B 1 158 ? -12.875 4.027 -1.009 1 95.12 158 SER B O 1
ATOM 3584 N N . PRO B 1 159 ? -14.391 5.578 -1.679 1 94.88 159 PRO B N 1
ATOM 3585 C CA . PRO B 1 159 ? -14.789 5.859 -0.297 1 94.88 159 PRO B CA 1
ATOM 3586 C C . PRO B 1 159 ? -15.281 4.617 0.439 1 94.88 159 PRO B C 1
ATOM 3588 O O . PRO B 1 159 ? -15.922 3.752 -0.165 1 94.88 159 PRO B O 1
ATOM 3591 N N . SER B 1 160 ? -15 4.512 1.7 1 95.75 160 SER B N 1
ATOM 3592 C CA . SER B 1 160 ? -15.469 3.471 2.613 1 95.75 160 SER B CA 1
ATOM 3593 C C . SER B 1 160 ? -14.766 2.145 2.344 1 95.75 160 SER B C 1
ATOM 3595 O O . SER B 1 160 ? -15.156 1.108 2.883 1 95.75 160 SER B O 1
ATOM 3597 N N . ARG B 1 161 ? -13.773 2.168 1.462 1 96.56 161 ARG B N 1
ATOM 3598 C CA . ARG B 1 161 ? -13.031 0.95 1.139 1 96.56 161 ARG B CA 1
ATOM 3599 C C . ARG B 1 161 ? -11.539 1.133 1.39 1 96.56 161 ARG B C 1
ATOM 3601 O O . ARG B 1 161 ? -10.711 0.46 0.769 1 96.56 161 ARG B O 1
ATOM 3608 N N . SER B 1 162 ? -11.188 2.031 2.254 1 98.56 162 SER B N 1
ATOM 3609 C CA . SER B 1 162 ? -9.789 2.414 2.441 1 98.56 162 SER B CA 1
ATOM 3610 C C . SER B 1 162 ? -8.953 1.229 2.91 1 98.56 162 SER B C 1
ATOM 3612 O O . SER B 1 162 ? -7.812 1.052 2.467 1 98.56 162 SER B O 1
ATOM 3614 N N . CYS B 1 163 ? -9.484 0.338 3.83 1 98.5 163 CYS B N 1
ATOM 3615 C CA . CYS B 1 163 ? -8.734 -0.822 4.305 1 98.5 163 CYS B CA 1
ATOM 3616 C C . CYS B 1 163 ? -8.336 -1.728 3.145 1 98.5 163 CYS B C 1
ATOM 3618 O O . CYS B 1 163 ? -7.184 -2.145 3.045 1 98.5 163 CYS B O 1
ATOM 3620 N N . TYR B 1 164 ? -9.289 -1.983 2.312 1 98.5 164 TYR B N 1
ATOM 3621 C CA . TYR B 1 164 ? -9.078 -2.85 1.158 1 98.5 164 TYR B CA 1
ATOM 3622 C C . TYR B 1 164 ? -8.156 -2.191 0.144 1 98.5 164 TYR B C 1
ATOM 3624 O O . TYR B 1 164 ? -7.219 -2.822 -0.354 1 98.5 164 TYR B O 1
ATOM 3632 N N . CYS B 1 165 ? -8.383 -0.885 -0.195 1 98.75 165 CYS B N 1
ATOM 3633 C CA . CYS B 1 165 ? -7.57 -0.153 -1.156 1 98.75 165 CYS B CA 1
ATOM 3634 C C . CYS B 1 165 ? -6.105 -0.135 -0.728 1 98.75 165 CYS B C 1
ATOM 3636 O O . CYS B 1 165 ? -5.215 -0.424 -1.529 1 98.75 165 CYS B O 1
ATOM 3638 N N . VAL B 1 166 ? -5.855 0.158 0.517 1 98.88 166 VAL B N 1
ATOM 3639 C CA . VAL B 1 166 ? -4.492 0.232 1.032 1 98.88 166 VAL B CA 1
ATOM 3640 C C . VAL B 1 166 ? -3.787 -1.106 0.825 1 98.88 166 VAL B C 1
ATOM 3642 O O . VAL B 1 166 ? -2.643 -1.148 0.369 1 98.88 166 VAL B O 1
ATOM 3645 N N . SER B 1 167 ? -4.457 -2.195 1.117 1 98.88 167 SER B N 1
ATOM 3646 C CA . SER B 1 167 ? -3.857 -3.516 0.974 1 98.88 167 SER B CA 1
ATOM 3647 C C . SER B 1 167 ? -3.555 -3.83 -0.487 1 98.88 167 SER B C 1
ATOM 3649 O O . SER B 1 167 ? -2.473 -4.324 -0.81 1 98.88 167 SER B O 1
ATOM 3651 N N . LYS B 1 168 ? -4.488 -3.535 -1.326 1 98.88 168 LYS B N 1
ATOM 3652 C CA . LYS B 1 168 ? -4.336 -3.92 -2.727 1 98.88 168 LYS B CA 1
ATOM 3653 C C . LYS B 1 168 ? -3.359 -2.994 -3.447 1 98.88 168 LYS B C 1
ATOM 3655 O O . LYS B 1 168 ? -2.637 -3.424 -4.348 1 98.88 168 LYS B O 1
ATOM 3660 N N . PHE B 1 169 ? -3.279 -1.704 -3.072 1 98.81 169 PHE B N 1
ATOM 3661 C CA . PHE B 1 169 ? -2.209 -0.844 -3.562 1 98.81 169 PHE B CA 1
ATOM 3662 C C . PHE B 1 169 ? -0.846 -1.391 -3.154 1 98.81 169 PHE B C 1
ATOM 3664 O O . PHE B 1 169 ? 0.104 -1.351 -3.938 1 98.81 169 PHE B O 1
ATOM 3671 N N . GLY B 1 170 ? -0.779 -1.837 -1.931 1 98.88 170 GLY B N 1
ATOM 3672 C CA . GLY B 1 170 ? 0.453 -2.465 -1.48 1 98.88 170 GLY B CA 1
ATOM 3673 C C . GLY B 1 170 ? 0.845 -3.672 -2.311 1 98.88 170 GLY B C 1
ATOM 3674 O O . GLY B 1 170 ? 2.012 -3.828 -2.678 1 98.88 170 GLY B O 1
ATOM 3675 N N . VAL B 1 171 ? -0.106 -4.496 -2.629 1 98.88 171 VAL B N 1
ATOM 3676 C CA . VAL B 1 171 ? 0.152 -5.68 -3.436 1 98.88 171 VAL B CA 1
ATOM 3677 C C . VAL B 1 171 ? 0.625 -5.266 -4.828 1 98.88 171 VAL B C 1
ATOM 3679 O O . VAL B 1 171 ? 1.531 -5.887 -5.391 1 98.88 171 VAL B O 1
ATOM 3682 N N . ALA B 1 172 ? 0.002 -4.266 -5.379 1 98.69 172 ALA B N 1
ATOM 3683 C CA . ALA B 1 172 ? 0.403 -3.789 -6.703 1 98.69 172 ALA B CA 1
ATOM 3684 C C . ALA B 1 172 ? 1.849 -3.303 -6.695 1 98.69 172 ALA B C 1
ATOM 3686 O O . ALA B 1 172 ? 2.637 -3.66 -7.574 1 98.69 172 ALA B O 1
ATOM 3687 N N . ALA B 1 173 ? 2.201 -2.498 -5.695 1 98.75 173 ALA B N 1
ATOM 3688 C CA . ALA B 1 173 ? 3.564 -1.987 -5.578 1 98.75 173 ALA B CA 1
ATOM 3689 C C . ALA B 1 173 ? 4.566 -3.129 -5.43 1 98.75 173 ALA B C 1
ATOM 3691 O O . ALA B 1 173 ? 5.605 -3.143 -6.094 1 98.75 173 ALA B O 1
ATOM 3692 N N . PHE B 1 174 ? 4.219 -4.078 -4.574 1 98.94 174 PHE B N 1
ATOM 3693 C CA . PHE B 1 174 ? 5.062 -5.25 -4.359 1 98.94 174 PHE B CA 1
ATOM 3694 C C . PHE B 1 174 ? 5.285 -6 -5.668 1 98.94 174 PHE B C 1
ATOM 3696 O O . PHE B 1 174 ? 6.418 -6.359 -5.996 1 98.94 174 PHE B O 1
ATOM 3703 N N . SER B 1 175 ? 4.219 -6.172 -6.395 1 98.88 175 SER B N 1
ATOM 3704 C CA . SER B 1 175 ? 4.25 -6.926 -7.645 1 98.88 175 SER B CA 1
ATOM 3705 C C . SER B 1 175 ? 5.129 -6.234 -8.68 1 98.88 175 SER B C 1
ATOM 3707 O O . SER B 1 175 ? 5.922 -6.891 -9.359 1 98.88 175 SER B O 1
ATOM 3709 N N . ASP B 1 176 ? 4.977 -4.98 -8.805 1 98.44 176 ASP B N 1
ATOM 3710 C CA . ASP B 1 176 ? 5.754 -4.227 -9.789 1 98.44 176 ASP B CA 1
ATOM 3711 C C . ASP B 1 176 ? 7.238 -4.234 -9.43 1 98.44 176 ASP B C 1
ATOM 3713 O O . ASP B 1 176 ? 8.094 -4.336 -10.312 1 98.44 176 ASP B O 1
ATOM 3717 N N . CYS B 1 177 ? 7.562 -4.078 -8.141 1 98.5 177 CYS B N 1
ATOM 3718 C CA . CYS B 1 177 ? 8.961 -4.176 -7.727 1 98.5 177 CYS B CA 1
ATOM 3719 C C . CYS B 1 177 ? 9.531 -5.551 -8.047 1 98.5 177 CYS B C 1
ATOM 3721 O O . CYS B 1 177 ? 10.625 -5.656 -8.602 1 98.5 177 CYS B O 1
ATOM 3723 N N . LEU B 1 178 ? 8.758 -6.547 -7.703 1 98.75 178 LEU B N 1
ATOM 3724 C CA . LEU B 1 178 ? 9.203 -7.91 -7.961 1 98.75 178 LEU B CA 1
ATOM 3725 C C . LEU B 1 178 ? 9.414 -8.141 -9.453 1 98.75 178 LEU B C 1
ATOM 3727 O O . LEU B 1 178 ? 10.406 -8.758 -9.852 1 98.75 178 LEU B O 1
ATOM 3731 N N . ARG B 1 179 ? 8.461 -7.691 -10.258 1 98.56 179 ARG B N 1
ATOM 3732 C CA . ARG B 1 179 ? 8.555 -7.84 -11.703 1 98.56 179 ARG B CA 1
ATOM 3733 C C . ARG B 1 179 ? 9.891 -7.312 -12.227 1 98.56 179 ARG B C 1
ATOM 3735 O O . ARG B 1 179 ? 10.594 -8 -12.969 1 98.56 179 ARG B O 1
ATOM 3742 N N . GLN B 1 180 ? 10.211 -6.145 -11.805 1 98.06 180 GLN B N 1
ATOM 3743 C CA . GLN B 1 180 ? 11.422 -5.488 -12.289 1 98.06 180 GLN B CA 1
ATOM 3744 C C . GLN B 1 180 ? 12.672 -6.246 -11.836 1 98.06 180 GLN B C 1
ATOM 3746 O O . GLN B 1 180 ? 13.664 -6.305 -12.57 1 98.06 180 GLN B O 1
ATOM 3751 N N . GLU B 1 181 ? 12.617 -6.848 -10.695 1 97.69 181 GLU B N 1
ATOM 3752 C CA . GLU B 1 181 ? 13.758 -7.598 -10.172 1 97.69 181 GLU B CA 1
ATOM 3753 C C . GLU B 1 181 ? 13.867 -8.969 -10.836 1 97.69 181 GLU B C 1
ATOM 3755 O O . GLU B 1 181 ? 14.953 -9.539 -10.93 1 97.69 181 GLU B O 1
ATOM 3760 N N . MET B 1 182 ? 12.773 -9.492 -11.352 1 97.88 182 MET B N 1
ATOM 3761 C CA . MET B 1 182 ? 12.727 -10.875 -11.805 1 97.88 182 MET B CA 1
ATOM 3762 C C . MET B 1 182 ? 13.039 -10.977 -13.289 1 97.88 182 MET B C 1
ATOM 3764 O O . MET B 1 182 ? 13.258 -12.07 -13.812 1 97.88 182 MET B O 1
ATOM 3768 N N . TYR B 1 183 ? 13.156 -9.836 -14 1 96.62 183 TYR B N 1
ATOM 3769 C CA . TYR B 1 183 ? 13.477 -9.867 -15.422 1 96.62 183 TYR B CA 1
ATOM 3770 C C . TYR B 1 183 ? 14.742 -10.68 -15.68 1 96.62 183 TYR B C 1
ATOM 3772 O O . TYR B 1 183 ? 14.773 -11.516 -16.594 1 96.62 183 TYR B O 1
ATOM 3780 N N . ARG B 1 184 ? 15.68 -10.547 -14.859 1 94.06 184 ARG B N 1
ATOM 3781 C CA . ARG B 1 184 ? 16.969 -11.188 -15.078 1 94.06 184 ARG B CA 1
ATOM 3782 C C . ARG B 1 184 ? 16.859 -12.703 -14.922 1 94.06 184 ARG B C 1
ATOM 3784 O O . ARG B 1 184 ? 17.703 -13.445 -15.43 1 94.06 184 ARG B O 1
ATOM 3791 N N . TRP B 1 185 ? 15.883 -13.156 -14.242 1 96.44 185 TRP B N 1
ATOM 3792 C CA . TRP B 1 185 ? 15.734 -14.578 -13.945 1 96.44 185 TRP B CA 1
ATOM 3793 C C . TRP B 1 185 ? 14.773 -15.234 -14.93 1 96.44 185 TRP B C 1
ATOM 3795 O O . TRP B 1 185 ? 14.531 -16.438 -14.852 1 96.44 185 TRP B O 1
ATOM 3805 N N . GLY B 1 186 ? 14.133 -14.414 -15.805 1 96.31 186 GLY B N 1
ATOM 3806 C CA . GLY B 1 186 ? 13.188 -14.953 -16.766 1 96.31 186 GLY B CA 1
ATOM 3807 C C . GLY B 1 186 ? 11.836 -15.266 -16.141 1 96.31 186 GLY B C 1
ATOM 3808 O O . GLY B 1 186 ? 11.047 -16.031 -16.703 1 96.31 186 GLY B O 1
ATOM 3809 N N . VAL B 1 187 ? 11.609 -14.766 -14.938 1 97.62 187 VAL B N 1
ATOM 3810 C CA . VAL B 1 187 ? 10.328 -14.953 -14.25 1 97.62 187 VAL B CA 1
ATOM 3811 C C . VAL B 1 187 ? 9.391 -13.805 -14.594 1 97.62 187 VAL B C 1
ATOM 3813 O O . VAL B 1 187 ? 9.773 -12.633 -14.539 1 97.62 187 VAL B O 1
ATOM 3816 N N . ARG B 1 188 ? 8.156 -14.125 -15.023 1 97.81 188 ARG B N 1
ATOM 3817 C CA . ARG B 1 188 ? 7.145 -13.102 -15.273 1 97.81 188 ARG B CA 1
ATOM 3818 C C . ARG B 1 188 ? 6.27 -12.883 -14.047 1 97.81 188 ARG B C 1
ATOM 3820 O O . ARG B 1 188 ? 5.84 -13.844 -13.398 1 97.81 188 ARG B O 1
ATOM 3827 N N . VAL B 1 189 ? 6.105 -11.648 -13.688 1 98.69 189 VAL B N 1
ATOM 3828 C CA . VAL B 1 189 ? 5.223 -11.258 -12.594 1 98.69 189 VAL B CA 1
ATOM 3829 C C . VAL B 1 189 ? 4.043 -10.461 -13.141 1 98.69 189 VAL B C 1
ATOM 3831 O O . VAL B 1 189 ? 4.227 -9.406 -13.742 1 98.69 189 VAL B O 1
ATOM 3834 N N . ILE B 1 190 ? 2.842 -11 -12.945 1 98.75 190 ILE B N 1
ATOM 3835 C CA . ILE B 1 190 ? 1.653 -10.477 -13.609 1 98.75 190 ILE B CA 1
ATOM 3836 C C . ILE B 1 190 ? 0.624 -10.055 -12.57 1 98.75 190 ILE B C 1
ATOM 3838 O O . ILE B 1 190 ? 0.432 -10.734 -11.555 1 98.75 190 ILE B O 1
ATOM 3842 N N . LEU B 1 191 ? 0.005 -8.906 -12.82 1 98.62 191 LEU B N 1
ATOM 3843 C CA . LEU B 1 191 ? -1.115 -8.438 -12.016 1 98.62 191 LEU B CA 1
ATOM 3844 C C . LEU B 1 191 ? -2.441 -8.695 -12.719 1 98.62 191 LEU B C 1
ATOM 3846 O O . LEU B 1 191 ? -2.57 -8.438 -13.922 1 98.62 191 LEU B O 1
ATOM 3850 N N . VAL B 1 192 ? -3.383 -9.289 -11.984 1 98.81 192 VAL B N 1
ATOM 3851 C CA . VAL B 1 192 ? -4.766 -9.375 -12.438 1 98.81 192 VAL B CA 1
ATOM 3852 C C . VAL B 1 192 ? -5.648 -8.461 -11.586 1 98.81 192 VAL B C 1
ATOM 3854 O O . VAL B 1 192 ? -5.68 -8.594 -10.359 1 98.81 192 VAL B O 1
ATOM 3857 N N . 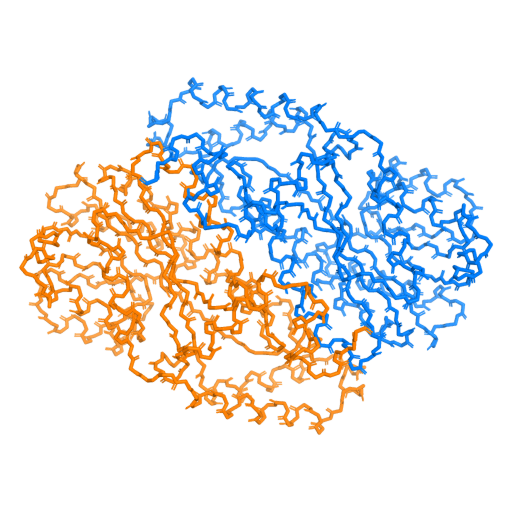GLU B 1 193 ? -6.336 -7.562 -12.211 1 98.38 193 GLU B N 1
ATOM 3858 C CA . GLU B 1 193 ? -7.105 -6.527 -11.531 1 98.38 193 GLU B CA 1
ATOM 3859 C C . GLU B 1 193 ? -8.586 -6.625 -11.883 1 98.38 193 GLU B C 1
ATOM 3861 O O . GLU B 1 193 ? -9.094 -5.832 -12.68 1 98.38 193 GLU B O 1
ATOM 3866 N N . PRO B 1 194 ? -9.289 -7.5 -11.18 1 98.31 194 PRO B N 1
ATOM 3867 C CA . PRO B 1 194 ? -10.719 -7.66 -11.469 1 98.31 194 PRO B CA 1
ATOM 3868 C C . PRO B 1 194 ? -11.547 -6.438 -11.055 1 98.31 194 PRO B C 1
ATOM 3870 O O . PRO B 1 194 ? -11.172 -5.727 -10.117 1 98.31 194 PRO B O 1
ATOM 3873 N N . SER B 1 195 ? -12.648 -6.234 -11.789 1 97.62 195 SER B N 1
ATOM 3874 C CA . SER B 1 195 ? -13.617 -5.223 -11.383 1 97.62 195 SER B CA 1
ATOM 3875 C C . SER B 1 195 ? -14.5 -5.727 -10.242 1 97.62 195 SER B C 1
ATOM 3877 O O . SER B 1 195 ? -13.992 -6.227 -9.234 1 97.62 195 SER B O 1
ATOM 3879 N N . ASN B 1 196 ? -15.781 -5.461 -10.281 1 95.75 196 ASN B N 1
ATOM 3880 C CA . ASN B 1 196 ? -16.688 -5.844 -9.211 1 95.75 196 ASN B CA 1
ATOM 3881 C C . ASN B 1 196 ? -17.219 -7.266 -9.398 1 95.75 196 ASN B C 1
ATOM 3883 O O . ASN B 1 196 ? -18.078 -7.504 -10.234 1 95.75 196 ASN B O 1
ATOM 3887 N N . PHE B 1 197 ? -16.703 -8.188 -8.578 1 96.31 197 PHE B N 1
ATOM 3888 C CA . PHE B 1 197 ? -17.125 -9.578 -8.586 1 96.31 197 PHE B CA 1
ATOM 3889 C C . PHE B 1 197 ? -17.578 -10.008 -7.188 1 96.31 197 PHE B C 1
ATOM 3891 O O . PHE B 1 197 ? -17.359 -11.156 -6.797 1 96.31 197 PHE B O 1
ATOM 3898 N N . VAL B 1 198 ? -18.078 -9.062 -6.414 1 93.38 198 VAL B N 1
ATOM 3899 C CA . VAL B 1 198 ? -18.469 -9.336 -5.031 1 93.38 198 VAL B CA 1
ATOM 3900 C C . VAL B 1 198 ? -19.531 -10.422 -4.996 1 93.38 198 VAL B C 1
ATOM 3902 O O . VAL B 1 198 ? -19.453 -11.352 -4.188 1 93.38 198 VAL B O 1
ATOM 3905 N N . ALA B 1 199 ? -20.469 -10.383 -5.859 1 91.25 199 ALA B N 1
ATOM 3906 C CA . ALA B 1 199 ? -21.531 -11.375 -5.898 1 91.25 199 ALA B CA 1
ATOM 3907 C C . ALA B 1 199 ? -21 -12.766 -6.23 1 91.25 199 ALA B C 1
ATOM 3909 O O . ALA B 1 199 ? -21.5 -13.766 -5.723 1 91.25 199 ALA B O 1
ATOM 3910 N N . ALA B 1 200 ? -19.969 -12.828 -6.973 1 92.5 200 ALA B N 1
ATOM 3911 C CA . ALA B 1 200 ? -19.406 -14.102 -7.43 1 92.5 200 ALA B CA 1
ATOM 3912 C C . ALA B 1 200 ? -18.516 -14.719 -6.367 1 92.5 200 ALA B C 1
ATOM 3914 O O . ALA B 1 200 ? -18.453 -15.945 -6.234 1 92.5 200 ALA B O 1
ATOM 3915 N N . THR B 1 201 ? -17.812 -13.922 -5.617 1 92.5 201 THR B N 1
ATOM 3916 C CA . THR B 1 201 ? -16.75 -14.43 -4.754 1 92.5 201 THR B CA 1
ATOM 3917 C C . THR B 1 201 ? -17.25 -14.578 -3.318 1 92.5 201 THR B C 1
ATOM 3919 O O . THR B 1 201 ? -16.688 -15.352 -2.539 1 92.5 201 THR B O 1
ATOM 3922 N N . GLY B 1 202 ? -18.266 -13.828 -3.016 1 88.5 202 GLY B N 1
ATOM 3923 C CA . GLY B 1 202 ? -18.703 -13.805 -1.634 1 88.5 202 GLY B CA 1
ATOM 3924 C C . GLY B 1 202 ? -17.688 -13.211 -0.683 1 88.5 202 GLY B C 1
ATOM 3925 O O . GLY B 1 202 ? -17.656 -13.562 0.498 1 88.5 202 GLY B O 1
ATOM 3926 N N . ILE B 1 203 ? -16.891 -12.352 -1.185 1 89.88 203 ILE B N 1
ATOM 3927 C CA . ILE B 1 203 ? -15.82 -11.766 -0.38 1 89.88 203 ILE B CA 1
ATOM 3928 C C . ILE B 1 203 ? -16.422 -10.852 0.683 1 89.88 203 ILE B C 1
ATOM 3930 O O . ILE B 1 203 ? -15.82 -10.633 1.739 1 89.88 203 ILE B O 1
ATOM 3934 N N . LEU B 1 204 ? -17.578 -10.234 0.389 1 90.88 204 LEU B N 1
ATOM 3935 C CA . LEU B 1 204 ? -18.438 -9.531 1.323 1 90.88 204 LEU B CA 1
ATOM 3936 C C . LEU B 1 204 ? -19.828 -10.148 1.353 1 90.88 204 LEU B C 1
ATOM 3938 O O . LEU B 1 204 ? -20.375 -10.5 0.306 1 90.88 204 LEU B O 1
ATOM 3942 N N . THR B 1 205 ? -20.344 -10.359 2.512 1 90.88 205 THR B N 1
ATOM 3943 C CA . THR B 1 205 ? -21.703 -10.875 2.672 1 90.88 205 THR B CA 1
ATOM 3944 C C . THR B 1 205 ? -22.562 -9.898 3.475 1 90.88 205 THR B C 1
ATOM 3946 O O . THR B 1 205 ? -22.031 -9.078 4.227 1 90.88 205 THR B O 1
ATOM 3949 N N . ALA B 1 206 ? -23.875 -10.008 3.236 1 91.44 206 ALA B N 1
ATOM 3950 C CA . ALA B 1 206 ? -24.781 -9.141 3.969 1 91.44 206 ALA B CA 1
ATOM 3951 C C . ALA B 1 206 ? -24.609 -9.305 5.477 1 91.44 206 ALA B C 1
ATOM 3953 O O . ALA B 1 206 ? -24.625 -8.328 6.223 1 91.44 206 ALA B O 1
ATOM 3954 N N . GLU B 1 207 ? -24.547 -10.531 5.891 1 92.31 207 GLU B N 1
ATOM 3955 C CA . GLU B 1 207 ? -24.344 -10.82 7.309 1 92.31 207 GLU B CA 1
ATOM 3956 C C . GLU B 1 207 ? -23.016 -10.242 7.809 1 92.31 207 GLU B C 1
ATOM 3958 O O . GLU B 1 207 ? -22.953 -9.703 8.922 1 92.31 207 GLU B O 1
ATOM 3963 N N . GLY B 1 208 ? -22.031 -10.398 7.012 1 93.31 208 GLY B N 1
ATOM 3964 C CA . GLY B 1 208 ? -20.734 -9.82 7.355 1 93.31 208 GLY B CA 1
ATOM 3965 C C . GLY B 1 208 ? -20.766 -8.312 7.488 1 93.31 208 GLY B C 1
ATOM 3966 O O . GLY B 1 208 ? -20.156 -7.75 8.398 1 93.31 208 GLY B O 1
ATOM 3967 N N . ILE B 1 209 ? -21.5 -7.684 6.633 1 94.25 209 ILE B N 1
ATOM 3968 C CA . ILE B 1 209 ? -21.625 -6.23 6.652 1 94.25 209 ILE B CA 1
ATOM 3969 C C . ILE B 1 209 ? -22.328 -5.789 7.938 1 94.25 209 ILE B C 1
ATOM 3971 O O . ILE B 1 209 ? -21.906 -4.828 8.586 1 94.25 209 ILE B O 1
ATOM 3975 N N . ASP B 1 210 ? -23.375 -6.527 8.289 1 95 210 ASP B N 1
ATOM 3976 C CA . ASP B 1 210 ? -24.109 -6.191 9.516 1 95 210 ASP B CA 1
ATOM 3977 C C . ASP B 1 210 ? -23.203 -6.273 10.734 1 95 210 ASP B C 1
ATOM 3979 O O . ASP B 1 210 ? -23.203 -5.383 11.586 1 95 210 ASP B O 1
ATOM 3983 N N . LYS B 1 211 ? -22.516 -7.332 10.766 1 95.44 211 LYS B N 1
ATOM 3984 C CA . LYS B 1 211 ? -21.594 -7.523 11.891 1 95.44 211 LYS B CA 1
ATOM 3985 C C . LYS B 1 211 ? -20.531 -6.441 11.93 1 95.44 211 LYS B C 1
ATOM 3987 O O . LYS B 1 211 ? -20.219 -5.898 12.992 1 95.44 211 LYS B O 1
ATOM 3992 N N . GLN B 1 212 ? -20 -6.145 10.82 1 95.38 212 GLN B N 1
ATOM 3993 C CA . GLN B 1 212 ? -18.969 -5.117 10.719 1 95.38 212 GLN B CA 1
ATOM 3994 C C . GLN B 1 212 ? -19.531 -3.738 11.055 1 95.38 212 GLN B C 1
ATOM 3996 O O . GLN B 1 212 ? -18.859 -2.934 11.711 1 95.38 212 GLN B O 1
ATOM 4001 N N . ALA B 1 213 ? -20.688 -3.525 10.547 1 96.75 213 ALA B N 1
ATOM 4002 C CA . ALA B 1 213 ? -21.344 -2.246 10.828 1 96.75 213 ALA B CA 1
ATOM 4003 C C . ALA B 1 213 ? -21.469 -2.02 12.336 1 96.75 213 ALA B C 1
ATOM 4005 O O . ALA B 1 213 ? -21.219 -0.917 12.828 1 96.75 213 ALA B O 1
ATOM 4006 N N . GLU B 1 214 ? -21.891 -3.008 13.031 1 96.75 214 GLU B N 1
ATOM 4007 C CA . GLU B 1 214 ? -22.031 -2.914 14.484 1 96.75 214 GLU B CA 1
ATOM 4008 C C . GLU B 1 214 ? -20.688 -2.598 15.141 1 96.75 214 GLU B C 1
ATOM 4010 O O . GLU B 1 214 ? -20.609 -1.754 16.031 1 96.75 214 GLU B O 1
ATOM 4015 N N . ALA B 1 215 ? -19.734 -3.293 14.711 1 96.62 215 ALA B N 1
ATOM 4016 C CA . ALA B 1 215 ? -18.391 -3.094 15.273 1 96.62 215 ALA B CA 1
ATOM 4017 C C . ALA B 1 215 ? -17.875 -1.692 14.969 1 96.62 215 ALA B C 1
ATOM 4019 O O . ALA B 1 215 ? -17.234 -1.061 15.812 1 96.62 215 ALA B O 1
ATOM 4020 N N . LEU B 1 216 ? -18.062 -1.191 13.75 1 97.44 216 LEU B N 1
ATOM 4021 C CA . LEU B 1 216 ? -17.625 0.132 13.336 1 97.44 216 LEU B CA 1
ATOM 4022 C C . LEU B 1 216 ? -18.266 1.22 14.18 1 97.44 216 LEU B C 1
ATOM 4024 O O . LEU B 1 216 ? -17.594 2.125 14.672 1 97.44 216 LEU B O 1
ATOM 4028 N N . TRP B 1 217 ? -19.578 1.094 14.352 1 97.38 217 TRP B N 1
ATOM 4029 C CA . TRP B 1 217 ? -20.297 2.104 15.117 1 97.38 217 TRP B CA 1
ATOM 4030 C C . TRP B 1 217 ? -19.875 2.084 16.578 1 97.38 217 TRP B C 1
ATOM 4032 O O . TRP B 1 217 ? -19.609 3.133 17.172 1 97.38 217 TRP B O 1
ATOM 4042 N N . ALA B 1 218 ? -19.797 0.9 17.141 1 96.75 218 ALA B N 1
ATOM 4043 C CA . ALA B 1 218 ? -19.438 0.748 18.547 1 96.75 218 ALA B CA 1
ATOM 4044 C C . ALA B 1 218 ? -18 1.22 18.797 1 96.75 218 ALA B C 1
ATOM 4046 O O . ALA B 1 218 ? -17.703 1.722 19.891 1 96.75 218 ALA B O 1
ATOM 4047 N N . GLY B 1 219 ? -17.156 1.07 17.812 1 95.75 219 GLY B N 1
ATOM 4048 C CA . GLY B 1 219 ? -15.758 1.413 17.969 1 95.75 219 GLY B CA 1
ATOM 4049 C C . GLY B 1 219 ? -15.477 2.883 17.734 1 95.75 219 GLY B C 1
ATOM 4050 O O . GLY B 1 219 ? -14.414 3.385 18.109 1 95.75 219 GLY B O 1
ATOM 4051 N N . ALA B 1 220 ? -16.359 3.582 17.125 1 95.56 220 ALA B N 1
ATOM 4052 C CA . ALA B 1 220 ? -16.172 5 16.844 1 95.56 220 ALA B CA 1
ATOM 4053 C C . ALA B 1 220 ? -16.234 5.84 18.109 1 95.56 220 ALA B C 1
ATOM 4055 O O . ALA B 1 220 ? -16.953 5.488 19.047 1 95.56 220 ALA B O 1
ATOM 4056 N N . SER B 1 221 ? -15.477 6.91 18.172 1 94.5 221 SER B N 1
ATOM 4057 C CA . SER B 1 221 ? -15.555 7.82 19.312 1 94.5 221 SER B CA 1
ATOM 4058 C C . SER B 1 221 ? -16.906 8.531 19.359 1 94.5 221 SER B C 1
ATOM 4060 O O . SER B 1 221 ? -17.609 8.617 18.344 1 94.5 221 SER B O 1
ATOM 4062 N N . ASP B 1 222 ? -17.188 9.109 20.516 1 95.44 222 ASP B N 1
ATOM 4063 C CA . ASP B 1 222 ? -18.422 9.875 20.672 1 95.44 222 ASP B CA 1
ATOM 4064 C C . ASP B 1 222 ? -18.453 11.055 19.688 1 95.44 222 ASP B C 1
ATOM 4066 O O . ASP B 1 222 ? -19.5 11.352 19.109 1 95.44 222 ASP B O 1
ATOM 4070 N N . THR B 1 223 ? -17.391 11.625 19.531 1 94.62 223 THR B N 1
ATOM 4071 C CA . THR B 1 223 ? -17.297 12.781 18.641 1 94.62 223 THR B CA 1
ATOM 4072 C C . THR B 1 223 ? -17.641 12.398 17.203 1 94.62 223 THR B C 1
ATOM 4074 O O . THR B 1 223 ? -18.391 13.094 16.531 1 94.62 223 THR B O 1
ATOM 4077 N N . VAL B 1 224 ? -17.141 11.297 16.734 1 95.88 224 VAL B N 1
ATOM 4078 C CA . VAL B 1 224 ? -17.391 10.836 15.367 1 95.88 224 VAL B CA 1
ATOM 4079 C C . VAL B 1 224 ? -18.875 10.453 15.219 1 95.88 224 VAL B C 1
ATOM 4081 O O . VAL B 1 224 ? -19.516 10.828 14.234 1 95.88 224 VAL B O 1
ATOM 4084 N N . ARG B 1 225 ? -19.391 9.75 16.188 1 97.12 225 ARG B N 1
ATOM 4085 C CA . ARG B 1 225 ? -20.797 9.359 16.141 1 97.12 225 ARG B CA 1
ATOM 4086 C C . ARG B 1 225 ? -21.703 10.586 16.094 1 97.12 225 ARG B C 1
ATOM 4088 O O . ARG B 1 225 ? -22.672 10.617 15.344 1 97.12 225 ARG B O 1
ATOM 4095 N N . GLU B 1 226 ? -21.328 11.586 16.859 1 96.44 226 GLU B N 1
ATOM 4096 C CA . GLU B 1 226 ? -22.141 12.805 16.922 1 96.44 226 GLU B CA 1
ATOM 4097 C C . GLU B 1 226 ? -22.031 13.602 15.625 1 96.44 226 GLU B C 1
ATOM 4099 O O . GLU B 1 226 ? -23.031 14.102 15.109 1 96.44 226 GLU B O 1
ATOM 4104 N N . ASP B 1 227 ? -20.875 13.688 15.156 1 95.5 227 ASP B N 1
ATOM 4105 C CA . ASP B 1 227 ? -20.625 14.492 13.961 1 95.5 227 ASP B CA 1
ATOM 4106 C C . ASP B 1 227 ? -21.312 13.875 12.734 1 95.5 227 ASP B C 1
ATOM 4108 O O . ASP B 1 227 ? -21.891 14.586 11.922 1 95.5 227 ASP B O 1
ATOM 4112 N N . TYR B 1 228 ? -21.203 12.594 12.531 1 96.12 228 TYR B N 1
ATOM 4113 C CA . TYR B 1 228 ? -21.766 11.93 11.359 1 96.12 228 TYR B CA 1
ATOM 4114 C C . TYR B 1 228 ? -23.25 11.656 11.539 1 96.12 228 TYR B C 1
ATOM 4116 O O . TYR B 1 228 ? -24.031 11.805 10.602 1 96.12 228 TYR B O 1
ATOM 4124 N N . GLY B 1 229 ? -23.609 11.203 12.766 1 96.94 229 GLY B N 1
ATOM 4125 C CA . GLY B 1 229 ? -24.984 10.891 13.062 1 96.94 229 GLY B CA 1
ATOM 4126 C C . GLY B 1 229 ? -25.375 9.469 12.688 1 96.94 229 GLY B C 1
ATOM 4127 O O . GLY B 1 229 ? -24.828 8.906 11.742 1 96.94 229 GLY B O 1
ATOM 4128 N N . GLY B 1 230 ? -26.344 8.953 13.375 1 96.56 230 GLY B N 1
ATOM 4129 C CA . GLY B 1 230 ? -26.812 7.59 13.156 1 96.56 230 GLY B CA 1
ATOM 4130 C C . GLY B 1 230 ? -27.484 7.395 11.805 1 96.56 230 GLY B C 1
ATOM 4131 O O . GLY B 1 230 ? -27.328 6.344 11.18 1 96.56 230 GLY B O 1
ATOM 4132 N N . GLU B 1 231 ? -28.172 8.391 11.375 1 97.25 231 GLU B N 1
ATOM 4133 C CA . GLU B 1 231 ? -28.875 8.305 10.102 1 97.25 231 GLU B CA 1
ATOM 4134 C C . GLU B 1 231 ? -27.906 8.156 8.938 1 97.25 231 GLU B C 1
ATOM 4136 O O . GLU B 1 231 ? -28.109 7.332 8.047 1 97.25 231 GLU B O 1
ATOM 4141 N N . TYR B 1 232 ? -26.938 9 8.961 1 95.94 232 TYR B N 1
ATOM 4142 C CA . TYR B 1 232 ? -25.922 8.914 7.914 1 95.94 232 TYR B CA 1
ATOM 4143 C C . TYR B 1 232 ? -25.281 7.535 7.883 1 95.94 232 TYR B C 1
ATOM 4145 O O . TYR B 1 232 ? -25.141 6.934 6.816 1 95.94 232 TYR B O 1
ATOM 4153 N N . PHE B 1 233 ? -24.938 7.051 9.047 1 96.88 233 PHE B N 1
ATOM 4154 C CA . PHE B 1 233 ? -24.266 5.758 9.156 1 96.88 233 PHE B CA 1
ATOM 4155 C C . PHE B 1 233 ? -25.172 4.637 8.664 1 96.88 233 PHE B C 1
ATOM 4157 O O . PHE B 1 233 ? -24.734 3.756 7.926 1 96.88 233 PHE B O 1
ATOM 4164 N N . THR B 1 234 ? -26.406 4.688 9.039 1 96.69 234 THR B N 1
ATOM 4165 C CA . THR B 1 234 ? -27.375 3.668 8.641 1 96.69 234 THR B CA 1
ATOM 4166 C C . THR B 1 234 ? -27.562 3.654 7.125 1 96.69 234 THR B C 1
ATOM 4168 O O . THR B 1 234 ? -27.625 2.588 6.516 1 96.69 234 THR B O 1
ATOM 4171 N N . ARG B 1 235 ? -27.656 4.785 6.57 1 95.81 235 ARG B N 1
ATOM 4172 C CA . ARG B 1 235 ? -27.781 4.891 5.121 1 95.81 235 ARG B CA 1
ATOM 4173 C C . ARG B 1 235 ? -26.547 4.328 4.422 1 95.81 235 ARG B C 1
ATOM 4175 O O . ARG B 1 235 ? -26.656 3.672 3.381 1 95.81 235 ARG B O 1
ATOM 4182 N N . HIS B 1 236 ? -25.438 4.668 4.977 1 93.88 236 HIS B N 1
ATOM 4183 C CA . HIS B 1 236 ? -24.188 4.172 4.426 1 93.88 236 HIS B CA 1
ATOM 4184 C C . HIS B 1 236 ? -24.125 2.646 4.465 1 93.88 236 HIS B C 1
ATOM 4186 O O . HIS B 1 236 ? -23.719 2.012 3.49 1 93.88 236 HIS B O 1
ATOM 4192 N N . VAL B 1 237 ? -24.5 2.057 5.551 1 95.31 237 VAL B N 1
ATOM 4193 C CA . VAL B 1 237 ? -24.531 0.605 5.707 1 95.31 237 VAL B CA 1
ATOM 4194 C C . VAL B 1 237 ? -25.5 -0.005 4.691 1 95.31 237 VAL B C 1
ATOM 4196 O O . VAL B 1 237 ? -25.188 -1.027 4.07 1 95.31 237 VAL B O 1
ATOM 4199 N N . ALA B 1 238 ? -26.625 0.623 4.512 1 94.81 238 ALA B N 1
ATOM 4200 C CA . ALA B 1 238 ? -27.625 0.136 3.553 1 94.81 238 ALA B CA 1
ATOM 4201 C C . ALA B 1 238 ? -27.062 0.144 2.133 1 94.81 238 ALA B C 1
ATOM 4203 O O . ALA B 1 238 ? -27.312 -0.778 1.354 1 94.81 238 ALA B O 1
ATOM 4204 N N . MET B 1 239 ? -26.391 1.16 1.869 1 92.31 239 MET B N 1
ATOM 4205 C CA . MET B 1 239 ? -25.75 1.257 0.558 1 92.31 239 MET B CA 1
ATOM 4206 C C . MET B 1 239 ? -24.75 0.123 0.351 1 92.31 239 MET B C 1
ATOM 4208 O O . MET B 1 239 ? -24.703 -0.472 -0.727 1 92.31 239 MET B O 1
ATOM 4212 N N . MET B 1 240 ? -23.984 -0.216 1.364 1 92.06 240 MET B N 1
ATOM 4213 C CA . MET B 1 240 ? -23 -1.288 1.272 1 92.06 240 MET B CA 1
ATOM 4214 C C . MET B 1 240 ? -23.672 -2.645 1.131 1 92.06 240 MET B C 1
ATOM 4216 O O . MET B 1 240 ? -23.188 -3.518 0.41 1 92.06 240 MET B O 1
ATOM 4220 N N . LYS B 1 241 ? -24.734 -2.828 1.809 1 91.94 241 LYS B N 1
ATOM 4221 C CA . LYS B 1 241 ? -25.484 -4.078 1.703 1 91.94 241 LYS B CA 1
ATOM 4222 C C . LYS B 1 241 ? -26.016 -4.281 0.29 1 91.94 241 LYS B C 1
ATOM 4224 O O . LYS B 1 241 ? -26.047 -5.406 -0.214 1 91.94 241 LYS B O 1
ATOM 4229 N N . SER B 1 242 ? -26.469 -3.193 -0.306 1 90.75 242 SER B N 1
ATOM 4230 C CA . SER B 1 242 ? -26.938 -3.271 -1.687 1 90.75 242 SER B CA 1
ATOM 4231 C C . SER B 1 242 ? -25.797 -3.619 -2.635 1 90.75 242 SER B C 1
ATOM 4233 O O . SER B 1 242 ? -26 -4.297 -3.645 1 90.75 242 SER B O 1
ATOM 4235 N N . PHE B 1 243 ? -24.672 -3.225 -2.27 1 88.81 243 PHE B N 1
ATOM 4236 C CA . PHE B 1 243 ? -23.469 -3.449 -3.076 1 88.81 243 PHE B CA 1
ATOM 4237 C C . PHE B 1 243 ? -23.094 -4.926 -3.074 1 88.81 243 PHE B C 1
ATOM 4239 O O . PHE B 1 243 ? -22.578 -5.438 -4.07 1 88.81 243 PHE B O 1
ATOM 4246 N N . VAL B 1 244 ? -23.359 -5.688 -2.061 1 89.06 244 VAL B N 1
ATOM 4247 C CA . VAL B 1 244 ? -22.969 -7.082 -1.898 1 89.06 244 VAL B CA 1
ATOM 4248 C C . VAL B 1 244 ? -23.578 -7.926 -3.018 1 89.06 244 VAL B C 1
ATOM 4250 O O . VAL B 1 244 ? -22.969 -8.914 -3.455 1 89.06 244 VAL B O 1
ATOM 4253 N N . ASN B 1 245 ? -24.672 -7.531 -3.533 1 86.56 245 ASN B N 1
ATOM 4254 C CA . ASN B 1 245 ? -25.359 -8.328 -4.547 1 86.56 245 ASN B CA 1
ATOM 4255 C C . ASN B 1 245 ? -25.125 -7.773 -5.949 1 86.56 245 ASN B C 1
ATOM 4257 O O . ASN B 1 245 ? -25.703 -8.258 -6.922 1 86.56 245 ASN B O 1
ATOM 4261 N N . SER B 1 246 ? -24.188 -6.941 -6.004 1 89.44 246 SER B N 1
ATOM 4262 C CA . SER B 1 246 ? -23.953 -6.305 -7.297 1 89.44 246 SER B CA 1
ATOM 4263 C C . SER B 1 246 ? -22.703 -6.883 -7.973 1 89.44 246 SER B C 1
ATOM 4265 O O . SER B 1 246 ? -21.984 -7.672 -7.371 1 89.44 246 SER B O 1
ATOM 4267 N N . GLY B 1 247 ? -22.578 -6.59 -9.25 1 90.94 247 GLY B N 1
ATOM 4268 C CA . GLY B 1 247 ? -21.391 -6.988 -10.016 1 90.94 247 GLY B CA 1
ATOM 4269 C C . GLY B 1 247 ? -21.625 -8.234 -10.852 1 90.94 247 GLY B C 1
ATOM 4270 O O . GLY B 1 247 ? -22.766 -8.68 -11.016 1 90.94 247 GLY B O 1
ATOM 4271 N N . LEU B 1 248 ? -20.5 -8.711 -11.359 1 93.69 248 LEU B N 1
ATOM 4272 C CA . LEU B 1 248 ? -20.547 -9.875 -12.242 1 93.69 248 LEU B CA 1
ATOM 4273 C C . LEU B 1 248 ? -20.578 -11.172 -11.43 1 93.69 248 LEU B C 1
ATOM 4275 O O . LEU B 1 248 ? -19.828 -11.328 -10.469 1 93.69 248 LEU B O 1
ATOM 4279 N N . LYS B 1 249 ? -21.422 -12.047 -11.766 1 92.5 249 LYS B N 1
ATOM 4280 C CA . LYS B 1 249 ? -21.516 -13.352 -11.109 1 92.5 249 LYS B CA 1
ATOM 4281 C C . LYS B 1 249 ? -20.656 -14.398 -11.828 1 92.5 249 LYS B C 1
ATOM 4283 O O . LYS B 1 249 ? -20.141 -15.32 -11.203 1 92.5 249 LYS B O 1
ATOM 4288 N N . ASP B 1 250 ? -20.531 -14.203 -13.07 1 94.75 250 ASP B N 1
ATOM 4289 C CA . ASP B 1 250 ? -19.719 -15.094 -13.883 1 94.75 250 ASP B CA 1
ATOM 4290 C C . ASP B 1 250 ? -18.234 -14.781 -13.719 1 94.75 250 ASP B C 1
ATOM 4292 O O . ASP B 1 250 ? -17.797 -13.656 -13.977 1 94.75 250 ASP B O 1
ATOM 4296 N N . MET B 1 251 ? -17.422 -15.758 -13.328 1 96.25 251 MET B N 1
ATOM 4297 C CA . MET B 1 251 ? -16.016 -15.539 -13.016 1 96.25 251 MET B CA 1
ATOM 4298 C C . MET B 1 251 ? -15.133 -15.852 -14.219 1 96.25 251 MET B C 1
ATOM 4300 O O . MET B 1 251 ? -13.906 -15.781 -14.125 1 96.25 251 MET B O 1
ATOM 4304 N N . SER B 1 252 ? -15.68 -16.172 -15.344 1 96.69 252 SER B N 1
ATOM 4305 C CA . SER B 1 252 ? -14.93 -16.672 -16.484 1 96.69 252 SER B CA 1
ATOM 4306 C C . SER B 1 252 ? -13.922 -15.633 -16.984 1 96.69 252 SER B C 1
ATOM 4308 O O . SER B 1 252 ? -12.82 -15.992 -17.406 1 96.69 252 SER B O 1
ATOM 4310 N N . LEU B 1 253 ? -14.305 -14.375 -16.875 1 96.94 253 LEU B N 1
ATOM 4311 C CA . LEU B 1 253 ? -13.398 -13.328 -17.328 1 96.94 253 LEU B CA 1
ATOM 4312 C C . LEU B 1 253 ? -12.094 -13.367 -16.547 1 96.94 253 LEU B C 1
ATOM 4314 O O . LEU B 1 253 ? -11.008 -13.273 -17.125 1 96.94 253 LEU B O 1
ATOM 4318 N N . VAL B 1 254 ? -12.211 -13.555 -15.266 1 98.31 254 VAL B N 1
ATOM 4319 C CA . VAL B 1 254 ? -11.047 -13.562 -14.383 1 98.31 254 VAL B CA 1
ATOM 4320 C C . VAL B 1 254 ? -10.258 -14.852 -14.57 1 98.31 254 VAL B C 1
ATOM 4322 O O . VAL B 1 254 ? -9.039 -14.828 -14.75 1 98.31 254 VAL B O 1
ATOM 4325 N N . VAL B 1 255 ? -10.938 -15.969 -14.586 1 98.31 255 VAL B N 1
ATOM 4326 C CA . VAL B 1 255 ? -10.312 -17.281 -14.703 1 98.31 255 VAL B CA 1
ATOM 4327 C C . VAL B 1 255 ? -9.578 -17.391 -16.031 1 98.31 255 VAL B C 1
ATOM 4329 O O . VAL B 1 255 ? -8.453 -17.891 -16.094 1 98.31 255 VAL B O 1
ATOM 4332 N N . ASN B 1 256 ? -10.148 -16.844 -17.094 1 97.88 256 ASN B N 1
ATOM 4333 C CA . ASN B 1 256 ? -9.523 -16.875 -18.422 1 97.88 256 ASN B CA 1
ATOM 4334 C C . ASN B 1 256 ? -8.266 -16 -18.453 1 97.88 256 ASN B C 1
ATOM 4336 O O . ASN B 1 256 ? -7.266 -16.391 -19.078 1 97.88 256 ASN B O 1
ATOM 4340 N N . ASP B 1 257 ? -8.352 -14.875 -17.844 1 98.5 257 ASP B N 1
ATOM 4341 C CA . ASP B 1 257 ? -7.188 -13.984 -17.828 1 98.5 257 ASP B CA 1
ATOM 4342 C C . ASP B 1 257 ? -6.035 -14.609 -17.047 1 98.5 257 ASP B C 1
ATOM 4344 O O . ASP B 1 257 ? -4.875 -14.516 -17.469 1 98.5 257 ASP B O 1
ATOM 4348 N N . ILE B 1 258 ? -6.344 -15.227 -15.914 1 98.69 258 ILE B N 1
ATOM 4349 C CA . ILE B 1 258 ? -5.297 -15.883 -15.141 1 98.69 258 ILE B CA 1
ATOM 4350 C C . ILE B 1 258 ? -4.695 -17.031 -15.953 1 98.69 258 ILE B C 1
ATOM 4352 O O . ILE B 1 258 ? -3.479 -17.219 -15.953 1 98.69 258 ILE B O 1
ATOM 4356 N N . THR B 1 259 ? -5.527 -17.75 -16.641 1 98.06 259 THR B N 1
ATOM 4357 C CA . THR B 1 259 ? -5.055 -18.859 -17.484 1 98.06 259 THR B CA 1
ATOM 4358 C C . THR B 1 259 ? -4.125 -18.344 -18.578 1 98.06 259 THR B C 1
ATOM 4360 O O . THR B 1 259 ? -3.07 -18.938 -18.828 1 98.06 259 THR B O 1
ATOM 4363 N N . ASP B 1 260 ? -4.52 -17.25 -19.188 1 98 260 ASP B N 1
ATOM 4364 C CA . ASP B 1 260 ? -3.652 -16.656 -20.203 1 98 260 ASP B CA 1
ATOM 4365 C C . ASP B 1 260 ? -2.318 -16.234 -19.594 1 98 260 ASP B C 1
ATOM 4367 O O . ASP B 1 260 ? -1.263 -16.438 -20.203 1 98 260 ASP B O 1
ATOM 4371 N N . ALA B 1 261 ? -2.383 -15.68 -18.438 1 98.06 261 ALA B N 1
ATOM 4372 C CA . ALA B 1 261 ? -1.174 -15.242 -17.734 1 98.06 261 ALA B CA 1
ATOM 4373 C C . ALA B 1 261 ? -0.23 -16.422 -17.5 1 98.06 261 ALA B C 1
ATOM 4375 O O . ALA B 1 261 ? 0.993 -16.266 -17.547 1 98.06 261 ALA B O 1
ATOM 4376 N N . LEU B 1 262 ? -0.765 -17.594 -17.297 1 98.12 262 LEU B N 1
ATOM 4377 C CA . LEU B 1 262 ? 0.02 -18.781 -16.938 1 98.12 262 LEU B CA 1
ATOM 4378 C C . LEU B 1 262 ? 0.498 -19.5 -18.188 1 98.12 262 LEU B C 1
ATOM 4380 O O . LEU B 1 262 ? 1.466 -20.266 -18.141 1 98.12 262 LEU B O 1
ATOM 4384 N N . THR B 1 263 ? -0.154 -19.281 -19.344 1 97.12 263 THR B N 1
ATOM 4385 C CA . THR B 1 263 ? 0.124 -20.172 -20.453 1 97.12 263 THR B CA 1
ATOM 4386 C C . THR B 1 263 ? 0.698 -19.391 -21.641 1 97.12 263 THR B C 1
ATOM 4388 O O . THR B 1 263 ? 1.405 -19.953 -22.469 1 97.12 263 THR B O 1
ATOM 4391 N N . SER B 1 264 ? 0.364 -18.078 -21.688 1 95.62 264 SER B N 1
ATOM 4392 C CA . SER B 1 264 ? 0.809 -17.297 -22.844 1 95.62 264 SER B CA 1
ATOM 4393 C C . SER B 1 264 ? 2.328 -17.188 -22.875 1 95.62 264 SER B C 1
ATOM 4395 O O . SER B 1 264 ? 2.971 -17.016 -21.844 1 95.62 264 SER B O 1
ATOM 4397 N N . PRO B 1 265 ? 2.969 -17.328 -24.062 1 93.44 265 PRO B N 1
ATOM 4398 C CA . PRO B 1 265 ? 4.414 -17.109 -24.172 1 93.44 265 PRO B CA 1
ATOM 4399 C C . PRO B 1 265 ? 4.816 -15.672 -23.875 1 93.44 265 PRO B C 1
ATOM 4401 O O . PRO B 1 265 ? 5.941 -15.422 -23.438 1 93.44 265 PRO B O 1
ATOM 4404 N N . CYS B 1 266 ? 3.877 -14.75 -24.156 1 93.12 266 CYS B N 1
ATOM 4405 C CA . CYS B 1 266 ? 4.113 -13.336 -23.891 1 93.12 266 CYS B CA 1
ATOM 4406 C C . CYS B 1 266 ? 2.945 -12.711 -23.125 1 93.12 266 CYS B C 1
ATOM 4408 O O . CYS B 1 266 ? 2.203 -11.906 -23.688 1 93.12 266 CYS B O 1
ATOM 4410 N N . PRO B 1 267 ? 2.816 -13.039 -21.875 1 95.25 267 PRO B N 1
ATOM 4411 C CA . PRO B 1 267 ? 1.688 -12.508 -21.109 1 95.25 267 PRO B CA 1
ATOM 4412 C C . PRO B 1 267 ? 1.789 -11 -20.891 1 95.25 267 PRO B C 1
ATOM 4414 O O . PRO B 1 267 ? 2.887 -10.438 -20.922 1 95.25 267 PRO B O 1
ATOM 4417 N N . ASN B 1 268 ? 0.628 -10.359 -20.812 1 96.06 268 ASN B N 1
ATOM 4418 C CA . ASN B 1 268 ? 0.612 -8.969 -20.375 1 96.06 268 ASN B CA 1
ATOM 4419 C C . ASN B 1 268 ? 1.119 -8.836 -18.938 1 96.06 268 ASN B C 1
ATOM 4421 O O . ASN B 1 268 ? 1.045 -9.789 -18.156 1 96.06 268 ASN B O 1
ATOM 4425 N N . ASN B 1 269 ? 1.642 -7.676 -18.641 1 96.81 269 ASN B N 1
ATOM 4426 C CA . ASN B 1 269 ? 2.047 -7.426 -17.266 1 96.81 269 ASN B CA 1
ATOM 4427 C C . ASN B 1 269 ? 0.839 -7.199 -16.359 1 96.81 269 ASN B C 1
ATOM 4429 O O . ASN B 1 269 ? 0.925 -7.391 -15.148 1 96.81 269 ASN B O 1
ATOM 4433 N N . ARG B 1 270 ? -0.248 -6.754 -16.953 1 96.75 270 ARG B N 1
ATOM 4434 C CA . ARG B 1 270 ? -1.482 -6.477 -16.234 1 96.75 270 ARG B CA 1
ATOM 4435 C C . ARG B 1 270 ? -2.703 -6.902 -17.047 1 96.75 270 ARG B C 1
ATOM 4437 O O . ARG B 1 270 ? -2.781 -6.637 -18.234 1 96.75 270 ARG B O 1
ATOM 4444 N N . TYR B 1 271 ? -3.57 -7.691 -16.422 1 97.94 271 TYR B N 1
ATOM 4445 C CA . TYR B 1 271 ? -4.871 -8.047 -16.984 1 97.94 271 TYR B CA 1
ATOM 4446 C C . TYR B 1 271 ? -5.996 -7.34 -16.234 1 97.94 271 TYR B C 1
ATOM 4448 O O . TYR B 1 271 ? -5.961 -7.227 -15.016 1 97.94 271 TYR B O 1
ATOM 4456 N N . ASN B 1 272 ? -6.996 -6.812 -16.953 1 97.62 272 ASN B N 1
ATOM 4457 C CA . ASN B 1 272 ? -8.125 -6.109 -16.359 1 97.62 272 ASN B CA 1
ATOM 4458 C C . ASN B 1 272 ? -9.453 -6.766 -16.734 1 97.62 272 ASN B C 1
ATOM 4460 O O . ASN B 1 272 ? -10.219 -6.223 -17.531 1 97.62 272 ASN B O 1
ATOM 4464 N N . PRO B 1 273 ? -9.75 -7.902 -16.141 1 98.06 273 PRO B N 1
ATOM 4465 C CA . PRO B 1 273 ? -11.078 -8.469 -16.375 1 98.06 273 PRO B CA 1
ATOM 4466 C C . PRO B 1 273 ? -12.195 -7.609 -15.789 1 98.06 273 PRO B C 1
ATOM 4468 O O . PRO B 1 273 ? -12.516 -7.73 -14.602 1 98.06 273 PRO B O 1
ATOM 4471 N N . MET B 1 274 ? -12.766 -6.816 -16.641 1 96.5 274 MET B N 1
ATOM 4472 C CA . MET B 1 274 ? -13.703 -5.793 -16.188 1 96.5 274 MET B CA 1
ATOM 4473 C C . MET B 1 274 ? -14.703 -5.449 -17.281 1 96.5 274 MET B C 1
ATOM 4475 O O . MET B 1 274 ? -14.422 -5.629 -18.469 1 96.5 274 MET B O 1
ATOM 4479 N N . GLU B 1 275 ? -15.852 -4.895 -16.859 1 95.62 275 GLU B N 1
ATOM 4480 C CA . GLU B 1 275 ? -16.812 -4.293 -17.781 1 95.62 275 GLU B CA 1
ATOM 4481 C C . GLU B 1 275 ? -16.312 -2.943 -18.297 1 95.62 275 GLU B C 1
ATOM 4483 O O . GLU B 1 275 ? -15.484 -2.295 -17.656 1 95.62 275 GLU B O 1
ATOM 4488 N N . THR B 1 276 ? -16.922 -2.506 -19.391 1 96.19 276 THR B N 1
ATOM 4489 C CA . THR B 1 276 ? -16.5 -1.288 -20.062 1 96.19 276 THR B CA 1
ATOM 4490 C C . THR B 1 276 ? -16.578 -0.088 -19.125 1 96.19 276 THR B C 1
ATOM 4492 O O . THR B 1 276 ? -15.68 0.743 -19.094 1 96.19 276 THR B O 1
ATOM 4495 N N . TYR B 1 277 ? -17.672 -0.036 -18.375 1 95.69 277 TYR B N 1
ATOM 4496 C CA . TYR B 1 277 ? -17.844 1.09 -17.469 1 95.69 277 TYR B CA 1
ATOM 4497 C C . TYR B 1 277 ? -16.688 1.196 -16.484 1 95.69 277 TYR B C 1
ATOM 4499 O O . TYR B 1 277 ? -16.125 2.275 -16.297 1 95.69 277 TYR B O 1
ATOM 4507 N N . TRP B 1 278 ? -16.328 0.112 -15.875 1 96.19 278 TRP B N 1
ATOM 4508 C CA . TRP B 1 278 ? -15.266 0.113 -14.875 1 96.19 278 TRP B CA 1
ATOM 4509 C C . TRP B 1 278 ? -13.906 0.371 -15.516 1 96.19 278 TRP B C 1
ATOM 4511 O O . TRP B 1 278 ? -13.047 1.02 -14.922 1 96.19 278 TRP B O 1
ATOM 4521 N N . TRP B 1 279 ? -13.766 -0.157 -16.703 1 96.56 279 TRP B N 1
ATOM 4522 C CA . TRP B 1 279 ? -12.516 0.096 -17.406 1 96.56 279 TRP B CA 1
ATOM 4523 C C . TRP B 1 279 ? -12.336 1.584 -17.688 1 96.56 279 TRP B C 1
ATOM 4525 O O . TRP B 1 279 ? -11.266 2.145 -17.453 1 96.56 279 TRP B O 1
ATOM 4535 N N . VAL B 1 280 ? -13.398 2.23 -18.141 1 97.44 280 VAL B N 1
ATOM 4536 C CA . VAL B 1 280 ? -13.344 3.658 -18.438 1 97.44 280 VAL B CA 1
ATOM 4537 C C . VAL B 1 280 ? -13.07 4.445 -17.156 1 97.44 280 VAL B C 1
ATOM 4539 O O . VAL B 1 280 ? -12.219 5.336 -17.141 1 97.44 280 VAL B O 1
ATOM 4542 N N . ARG B 1 281 ? -13.766 4.086 -16.125 1 96.75 281 ARG B N 1
ATOM 4543 C CA . ARG B 1 281 ? -13.57 4.777 -14.852 1 96.75 281 ARG B CA 1
ATOM 4544 C C . ARG B 1 281 ? -12.141 4.613 -14.352 1 96.75 281 ARG B C 1
ATOM 4546 O O . ARG B 1 281 ? -11.531 5.566 -13.859 1 96.75 281 ARG B O 1
ATOM 4553 N N . LEU B 1 282 ? -11.633 3.438 -14.453 1 96.44 282 LEU B N 1
ATOM 4554 C CA . LEU B 1 282 ? -10.258 3.168 -14.039 1 96.44 282 LEU B CA 1
ATOM 4555 C C . LEU B 1 282 ? -9.273 4.035 -14.82 1 96.44 282 LEU B C 1
ATOM 4557 O O . LEU B 1 282 ? -8.344 4.598 -14.242 1 96.44 282 LEU B O 1
ATOM 4561 N N . GLN B 1 283 ? -9.477 4.18 -16.156 1 95.44 283 GLN B N 1
ATOM 4562 C CA . GLN B 1 283 ? -8.602 5.012 -16.969 1 95.44 283 GLN B CA 1
ATOM 4563 C C . GLN B 1 283 ? -8.695 6.48 -16.562 1 95.44 283 GLN B C 1
ATOM 4565 O O . GLN B 1 283 ? -7.68 7.176 -16.484 1 95.44 283 GLN B O 1
ATOM 4570 N N . VAL B 1 284 ? -9.898 6.918 -16.281 1 96 284 VAL B N 1
ATOM 4571 C CA . VAL B 1 284 ? -10.117 8.305 -15.875 1 96 284 VAL B CA 1
ATOM 4572 C C . VAL B 1 284 ? -9.406 8.57 -14.547 1 96 284 VAL B C 1
ATOM 4574 O O . VAL B 1 284 ? -8.648 9.531 -14.422 1 96 284 VAL B O 1
ATOM 4577 N N . MET B 1 285 ? -9.578 7.699 -13.617 1 95.06 285 MET B N 1
ATOM 4578 C CA . MET B 1 285 ? -9.047 7.875 -12.266 1 95.06 285 MET B CA 1
ATOM 4579 C C . MET B 1 285 ? -7.523 7.785 -12.266 1 95.06 285 MET B C 1
ATOM 4581 O O . MET B 1 285 ? -6.863 8.383 -11.406 1 95.06 285 MET B O 1
ATOM 4585 N N . THR B 1 286 ? -6.977 7.043 -13.219 1 91.19 286 THR B N 1
ATOM 4586 C CA . THR B 1 286 ? -5.539 6.805 -13.242 1 91.19 286 THR B CA 1
ATOM 4587 C C . THR B 1 286 ? -4.828 7.863 -14.078 1 91.19 286 THR B C 1
ATOM 4589 O O . THR B 1 286 ? -3.713 8.273 -13.758 1 91.19 286 THR B O 1
ATOM 4592 N N . HIS B 1 287 ? -5.484 8.383 -15.148 1 91.56 287 HIS B N 1
ATOM 4593 C CA . HIS B 1 287 ? -4.707 9.125 -16.141 1 91.56 287 HIS B CA 1
ATOM 4594 C C . HIS B 1 287 ? -5.129 10.586 -16.203 1 91.56 287 HIS B C 1
ATOM 4596 O O . HIS B 1 287 ? -4.375 11.438 -16.672 1 91.56 287 HIS B O 1
ATOM 4602 N N . LEU B 1 288 ? -6.305 10.914 -15.719 1 93.94 288 LEU B N 1
ATOM 4603 C CA . LEU B 1 288 ? -6.691 12.32 -15.664 1 93.94 288 LEU B CA 1
ATOM 4604 C C . LEU B 1 288 ? -6.227 12.961 -14.359 1 93.94 288 LEU B C 1
ATOM 4606 O O . LEU B 1 288 ? -5.977 12.266 -13.375 1 93.94 288 LEU B O 1
ATOM 4610 N N . PRO B 1 289 ? -6.117 14.32 -14.391 1 93.44 289 PRO B N 1
ATOM 4611 C CA . PRO B 1 289 ? -5.816 14.984 -13.125 1 93.44 289 PRO B CA 1
ATOM 4612 C C . PRO B 1 289 ? -6.809 14.633 -12.023 1 93.44 289 PRO B C 1
ATOM 4614 O O . PRO B 1 289 ? -8.008 14.5 -12.281 1 93.44 289 PRO B O 1
ATOM 4617 N N . THR B 1 290 ? -6.312 14.469 -10.859 1 94.62 290 THR B N 1
ATOM 4618 C CA . THR B 1 290 ? -7.086 14.008 -9.711 1 94.62 290 THR B CA 1
ATOM 4619 C C . THR B 1 290 ? -8.336 14.867 -9.523 1 94.62 290 THR B C 1
ATOM 4621 O O . THR B 1 290 ? -9.422 14.344 -9.266 1 94.62 290 THR B O 1
ATOM 4624 N N . ALA B 1 291 ? -8.211 16.188 -9.633 1 94.75 291 ALA B N 1
ATOM 4625 C CA . ALA B 1 291 ? -9.328 17.094 -9.422 1 94.75 291 ALA B CA 1
ATOM 4626 C C . ALA B 1 291 ? -10.461 16.812 -10.406 1 94.75 291 ALA B C 1
ATOM 4628 O O . ALA B 1 291 ? -11.633 16.828 -10.039 1 94.75 291 ALA B O 1
ATOM 4629 N N . ILE B 1 292 ? -10.117 16.5 -11.648 1 95.75 292 ILE B N 1
ATOM 4630 C CA . ILE B 1 292 ? -11.102 16.234 -12.688 1 95.75 292 ILE B CA 1
ATOM 4631 C C . ILE B 1 292 ? -11.766 14.875 -12.438 1 95.75 292 ILE B C 1
ATOM 4633 O O . ILE B 1 292 ? -12.992 14.758 -12.523 1 95.75 292 ILE B O 1
ATOM 4637 N N . ALA B 1 293 ? -10.969 13.883 -12.133 1 96.62 293 ALA B N 1
ATOM 4638 C CA . ALA B 1 293 ? -11.5 12.547 -11.859 1 96.62 293 ALA B CA 1
ATOM 4639 C C . ALA B 1 293 ? -12.461 12.578 -10.672 1 96.62 293 ALA B C 1
ATOM 4641 O O . ALA B 1 293 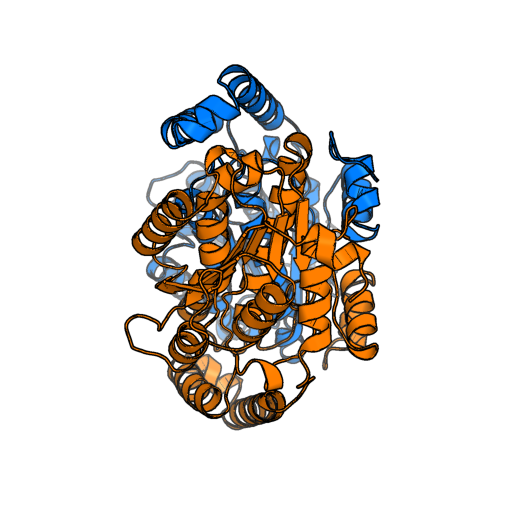? -13.555 12 -10.742 1 96.62 293 ALA B O 1
ATOM 4642 N N . ASP B 1 294 ? -12.047 13.266 -9.617 1 96.56 294 ASP B N 1
ATOM 4643 C CA . ASP B 1 294 ? -12.906 13.352 -8.43 1 96.56 294 ASP B CA 1
ATOM 4644 C C . ASP B 1 294 ? -14.195 14.109 -8.742 1 96.56 294 ASP B C 1
ATOM 4646 O O . ASP B 1 294 ? -15.273 13.727 -8.281 1 96.56 294 ASP B O 1
ATOM 4650 N N . TRP B 1 295 ? -14.078 15.195 -9.461 1 96.38 295 TRP B N 1
ATOM 4651 C CA . TRP B 1 295 ? -15.25 15.977 -9.82 1 96.38 295 TRP B CA 1
ATOM 4652 C C . TRP B 1 295 ? -16.266 15.133 -10.586 1 96.38 295 TRP B C 1
ATOM 4654 O O . TRP B 1 295 ? -17.469 15.289 -10.414 1 96.38 295 TRP B O 1
ATOM 4664 N N . LEU B 1 296 ? -15.805 14.242 -11.43 1 96.25 296 LEU B N 1
ATOM 4665 C CA . LEU B 1 296 ? -16.656 13.414 -12.273 1 96.25 296 LEU B CA 1
ATOM 4666 C C . LEU B 1 296 ? -17.328 12.32 -11.461 1 96.25 296 LEU B C 1
ATOM 4668 O O . LEU B 1 296 ? -18.484 11.977 -11.703 1 96.25 296 LEU B O 1
ATOM 4672 N N . TYR B 1 297 ? -16.625 11.805 -10.422 1 95.81 297 TYR B N 1
ATOM 4673 C CA . TYR B 1 297 ? -17.109 10.531 -9.898 1 95.81 297 TYR B CA 1
ATOM 4674 C C . TYR B 1 297 ? -17.391 10.625 -8.406 1 95.81 297 TYR B C 1
ATOM 4676 O O . TYR B 1 297 ? -18 9.727 -7.82 1 95.81 297 TYR B O 1
ATOM 4684 N N . ILE B 1 298 ? -16.984 11.695 -7.734 1 94.75 298 ILE B N 1
ATOM 4685 C CA . ILE B 1 298 ? -17.094 11.742 -6.281 1 94.75 298 ILE B CA 1
ATOM 4686 C C . ILE B 1 298 ? -18.016 12.875 -5.863 1 94.75 298 ILE B C 1
ATOM 4688 O O . ILE B 1 298 ? -17.719 14.047 -6.082 1 94.75 298 ILE B O 1
ATOM 4692 N N . PRO B 1 299 ? -19.078 12.523 -5.234 1 88.94 299 PRO B N 1
ATOM 4693 C CA . PRO B 1 299 ? -20 13.57 -4.777 1 88.94 299 PRO B CA 1
ATOM 4694 C C . PRO B 1 299 ? -19.328 14.57 -3.836 1 88.94 299 PRO B C 1
ATOM 4696 O O . PRO B 1 299 ? -18.594 14.172 -2.938 1 88.94 299 PRO B O 1
ATOM 4699 N N . GLY B 1 300 ? -19.594 15.781 -4.102 1 87.75 300 GLY B N 1
ATOM 4700 C CA . GLY B 1 300 ? -19.078 16.828 -3.232 1 87.75 300 GLY B CA 1
ATOM 4701 C C . GLY B 1 300 ? -17.75 17.391 -3.705 1 87.75 300 GLY B C 1
ATOM 4702 O O . GLY B 1 300 ? -17.297 18.422 -3.203 1 87.75 300 GLY B O 1
ATOM 4703 N N . ALA B 1 301 ? -17.141 16.641 -4.676 1 89.31 301 ALA B N 1
ATOM 4704 C CA . ALA B 1 301 ? -15.883 17.141 -5.207 1 89.31 301 ALA B CA 1
ATOM 4705 C C . ALA B 1 301 ? -16.094 18.391 -6.066 1 89.31 301 ALA B C 1
ATOM 4707 O O . ALA B 1 301 ? -17.078 18.469 -6.82 1 89.31 301 ALA B O 1
ATOM 4708 N N . THR B 1 302 ? -15.305 19.453 -5.832 1 83.19 302 THR B N 1
ATOM 4709 C CA . THR B 1 302 ? -15.383 20.672 -6.625 1 83.19 302 THR B CA 1
ATOM 4710 C C . THR B 1 302 ? -14.055 20.922 -7.34 1 83.19 302 THR B C 1
ATOM 4712 O O . THR B 1 302 ? -13 20.5 -6.871 1 83.19 302 THR B O 1
ATOM 4715 N N . LEU B 1 303 ? -14.109 21.562 -8.5 1 81.31 303 LEU B N 1
ATOM 4716 C CA . LEU B 1 303 ? -12.914 21.906 -9.258 1 81.31 303 LEU B CA 1
ATOM 4717 C C . LEU B 1 303 ? -12.281 23.188 -8.734 1 81.31 303 LEU B C 1
ATOM 4719 O O . LEU B 1 303 ? -12.992 24.109 -8.32 1 81.31 303 LEU B O 1
#

InterPro domains:
  IPR002347 Short-chain dehydrogenase/reductase SDR [PF00106] (12-197)
  IPR002347 Short-chain dehydrogenase/reductase SDR [PR00080] (92-103)
  IPR002347 Short-chain dehydrogenase/reductase SDR [PR00080] (144-152)
  IPR002347 Short-chain dehydrogenase/reductase SDR [PR00080] (164-183)
  IPR002347 Short-chain dehydrogenase/reductase SDR [PR00081] (13-30)
  IPR002347 Short-chain dehydrogenase/reductase SDR [PR00081] (92-103)
  IPR002347 Short-chain dehydrogenase/reductase SDR [PR00081] (138-154)
  IPR002347 Short-chain dehydrogenase/reductase SDR [PR00081] (164-183)
  IPR020904 Short-chain dehydrogenase/reductase, conserved site [PS00061] (151-179)
  IPR036291 NAD(P)-binding domain superfamily [SSF51735] (6-233)

Solvent-accessible surface area (backbone atoms only — not comparable to full-atom values): 30071 Å² total; per-residue (Å²): 133,58,73,72,54,39,63,58,25,52,82,36,35,34,42,34,30,34,20,45,46,35,67,31,32,54,36,48,56,51,43,39,74,46,42,23,31,29,37,34,21,10,67,39,36,89,72,63,27,69,34,36,47,56,56,51,68,62,73,45,95,41,52,42,73,39,59,31,43,59,74,34,71,65,37,45,53,49,45,51,53,50,50,52,70,64,42,92,52,50,83,51,36,34,35,30,38,35,43,49,43,67,64,61,67,75,38,40,72,79,38,43,50,71,64,56,33,50,56,37,21,39,40,35,24,50,9,44,52,50,50,48,59,72,45,41,67,36,22,44,57,36,39,18,33,41,37,40,56,54,27,46,42,28,72,38,69,45,70,36,28,34,44,41,17,21,19,22,20,20,40,46,35,39,44,54,15,48,26,60,61,25,33,79,54,54,28,47,45,27,40,35,26,38,54,60,40,34,46,44,41,56,57,47,42,60,68,56,46,52,54,47,51,52,51,30,61,72,64,30,53,70,65,56,49,64,72,61,33,68,64,53,52,51,51,51,52,51,54,52,48,58,47,32,73,31,63,42,60,73,56,59,57,49,46,50,50,53,49,40,52,71,51,44,94,76,47,63,60,62,43,66,42,56,56,69,69,58,50,51,50,49,49,37,54,60,67,40,60,63,55,60,34,36,43,76,73,36,79,67,44,68,124,132,57,72,73,55,41,62,57,24,52,82,35,37,34,40,35,31,35,20,44,46,33,67,31,31,54,35,49,55,51,43,38,74,47,41,24,29,30,37,35,20,10,68,40,36,89,72,64,28,70,32,37,48,56,57,53,66,62,74,43,96,41,52,41,73,40,58,32,42,60,74,34,70,66,36,46,52,50,45,50,53,50,49,52,70,63,41,92,52,49,85,50,37,34,35,31,39,35,42,48,43,68,62,61,68,74,38,40,72,78,37,43,49,70,66,55,34,50,56,38,23,38,42,36,24,51,10,45,52,52,50,47,58,70,45,42,67,36,22,45,57,37,38,18,33,40,38,39,56,54,27,45,42,28,71,38,69,44,70,35,28,34,42,40,21,20,18,24,20,20,38,46,36,39,43,54,17,47,27,60,60,26,33,79,53,53,29,48,43,28,40,37,26,36,53,60,40,34,47,43,41,55,56,51,42,60,69,54,48,53,54,47,49,52,50,30,61,71,63,30,52,70,65,55,48,64,72,62,33,68,65,53,51,52,52,51,51,50,52,51,48,57,48,30,73,32,66,41,60,73,59,60,55,51,46,49,50,54,48,40,52,72,48,46,94,76,49,63,59,62,43,66,42,54,56,69,68,58,49,51,50,49,49,38,56,60,68,42,60,63,56,59,33,36,42,75,73,37,80,66,44,70,124

Secondary structure (DSSP, 8-state):
--HHHHHHHTT-EEEES--SSHHHHHHHHHHHHTT-EEEEEESSTTTT-HHHHHHHTT--TTEEEEE--TT-HHHHHHHHHHHHHH-S-GGG--SEEEE-------B-TTTS-HHHHHHHHIIIIIHHHHHHHHHHHHHHHHT-EEEEE--GGGTS--TTBHHHHHHHHHHHHHHHHHHHHHGGGT-EEEEE-----HHHH-SS-HHHHHHHHHHHHHHS-HHHHHHH-HHHHHHHHHHHHHHHT-S----HHHHHHHHHHHH-SS--SEE----HHHHHHHHHHHHS-HHHHHHHHSTT---/--HHHHHHHTT-EEEES--SSHHHHHHHHHHHHTT-EEEEEESSTTTT-HHHHHHHTT--TTEEEEE--TT-HHHHHHHHHHHHHH-S-GGG--SEEEE-------B-TTTS-HHHHHHHHIIIIIHHHHHHHHHHHHHHHHT-EEEEE--GGGTS--TTBHHHHHHHHHHHHHHHHHHHHHGGGT-EEEEE-----HHHH-SS-HHHHHHHHHHHHHHS-HHHHHHH-HHHHHHHHHHHHHHHT-S----HHHHHHHHHHHH-SS--SEE----HHHHHHHHHHHHS-HHHHHHHHSTT---

Radius of gyration: 24.46 Å; Cα contacts (8 Å, |Δi|>4): 1187; chains: 2; bounding box: 58×78×55 Å